Protein AF-D8IAJ6-F1 (afdb_monomer_lite)

Organism: Brachyspira pilosicoli (strain ATCC BAA-1826 / 95/1000) (NCBI:txid759914)

Foldseek 3Di:
DPDDPVVVVVVVVVVVVVVVVVPPDDDDDDDPPVVVVVCVVPVDPVLVVVCVVPVVVSVVVVVVVVVVVVVVVVVVLCVVQVEDELVNDPPLQSCQLQQNDDLVSVVVNVVPDPQLHAYVQHHSLLNNLLDLVSLVNNVVSVVVPHPQCRAGSVRDGSLQNNLLNVNLVSNLVSVVVDAFAAAPANSLLSCLLVVPPVSNVSQQDDPDQPDAGRYDYQLQVSLVSCVVVVPLVSNLVSVSRPHDDPPVVSVCCNVCVVCVVVVVVVVVVVVVVVVVVLCLQFWDKAKWKWFWKWWAWDPFLKIWTWIFTFDDPPGDTFWIWTKMAGQGPVDGDMFIWIDGQQFQKIFTFDLPDPPPDPDQDLDPVVVVVDTDGQKMKGWPHGNNVVVVDPDQKIWTWIQGPPGDIDTTMIGMDRPPQKMKIKIFTHRNDDDPDDSVSSLVRQQLTDIQIGGHPQQLLSCVLRVHNDDPVVSVVVSSDPSVVLCVVCVPPDPVCCCVVRVLLPSNDRVQFGFQDDDPFKTWTKHWHWDQDPVRDIDIAIDIFIAGRVVRDTFFFQPPVFFAPSVVLPVVDDPVQCPPSRQWGWTDHLQAIWIAGNRRRDIDGDGLVSTLVGTDCPGPCNVSSD

Radius of gyration: 51.09 Å; chains: 1; bounding box: 114×50×136 Å

Secondary structure (DSSP, 8-state):
----HHHHHHHHHHHHHHHHHTT--------HHHHHHHHHHTS-HHHHHHHTT-HHHHHHHHHHHHHHHHHHHHHHHHHHTTEEPGGGS-HHHHHHHTT---HHHHHHHHHHS-TT-EETTEEHHHHHTT-GGGHHHHHHHHHTT--TTPPPTTS--HHHHHHHTT-HHHHHHHTTTSPTT-B-HHHHHHHHHTT-HHHHHHH--EEETTEEESSB--HHHHHHHHHHTT-HHHHHHHHHTT---S-HHHHHHHHHHTTHHHHHHHHHHHHHHHHHHHHTTSEEEEEEEEEEEEEEESSS-EEEEEEEEEETTTTEEEEEEEEEEEEETTEEEEEEEEE-SS-SEEEEE-SS--TT-------TTTTTTT--EEEEEEESS-HHHHHTSS--EEEEEEEETTTEEEEEEEEEEEEEEEEEEEEEEEE----S--HHHHHHHHHH-EEEEEETT-HHHHHHHHTSS--HHHHHHHT---HHHHHHHHTT--HHHHIIIIIHHHTTSSSSSEEEEE-SSEEEEEEEEEEE-TTS-EEEEEEEEEEETTTTEEEP-BHHHHBTTHHHHHHTS-TTT-TTGGGEEEEEETTEEEEEETT--SEEEEEHHHHGGGB-TTSGGGGGG-

InterPro domains:
  IPR002110 Ankyrin repeat [PF12796] (96-179)
  IPR002110 Ankyrin repeat [SM00248] (120-150)
  IPR002110 Ankyrin repeat [SM00248] (154-186)
  IPR002110 Ankyrin repeat [SM00248] (218-247)
  IPR036770 Ankyrin repeat-containing domain superfamily [G3DSA:1.25.40.20] (58-263)
  IPR036770 Ankyrin repeat-containing domain superfamily [SSF48403] (96-246)

Sequence (622 aa):
MLKNKNIFRLIISFILLIITSFFLYSEEYDTNYYKNLFDEMFANEDELKEMAKDPQGYMENFLKREAEKVLKEKIELYKKYNVVEIDSLEYEYQNAAEGYGNLEAVKKFIEKYDINGVYDGYTLLYTYSKYNSKIDIVEFLLKNNADVYQKSINGKTALYSAVNDYAYDVVEIILKHYKNDDDINDEFLLAVNQENEPMLKSLLKKKFLFFGNKFKMNLDKGLEIALDKGNEDIAAILVLNGAKTDNFLYYLKLVFGKYLILIVIMIGLLSSIIYVYKRRYIPSIYEESSKFITFRDKVNNMYIYCYAYYGGVVSVMRGFFGNIFINNDKLKGYYNIVSNFMDNYIVIYDYNDNKKNDKEYFSWYDFIIERNEKAIIKFDCSLNDFFNSDKTEINYIMEISDSKIINGVFEVNTNSNINVEYSKLIFNKSAKHNRFINILSYLFDLYHFNIKNNDKINSYINGDNKSYSEKKNELKINVEQILKKHESMAFNDIKTKYYDKLKDFYNADNIVYFDDKTICVYKRFAKIEANNNLTVNNISLIIDLGNEKLITPYFKDFVNNADEILKRYDSNFYKNIDNLIFLITEAGIILMRERGEKKLFIALDDIKDNINKGHYLSYLFN

Structure (mmCIF, N/CA/C/O backbone):
data_AF-D8IAJ6-F1
#
_entry.id   AF-D8IAJ6-F1
#
loop_
_atom_site.group_PDB
_atom_site.id
_atom_site.type_symbol
_atom_site.label_atom_id
_atom_site.label_alt_id
_atom_site.label_comp_id
_atom_site.label_asym_id
_atom_site.label_entity_id
_atom_site.label_seq_id
_atom_site.pdbx_PDB_ins_code
_atom_site.Cartn_x
_atom_site.Cartn_y
_atom_site.Cartn_z
_atom_site.occupancy
_atom_site.B_iso_or_equiv
_atom_site.auth_seq_id
_atom_site.auth_comp_id
_atom_site.auth_asym_id
_atom_site.auth_atom_id
_atom_site.pdbx_PDB_model_num
ATOM 1 N N . MET A 1 1 ? 24.041 2.886 11.161 1.00 29.98 1 MET A N 1
ATOM 2 C CA . MET A 1 1 ? 24.630 1.528 11.078 1.00 29.98 1 MET A CA 1
ATOM 3 C C . MET A 1 1 ? 25.315 1.339 9.722 1.00 29.98 1 MET A C 1
ATOM 5 O O . MET A 1 1 ? 24.660 0.997 8.748 1.00 29.98 1 MET A O 1
ATOM 9 N N . LEU A 1 2 ? 26.626 1.593 9.658 1.00 37.94 2 LEU A N 1
ATOM 10 C CA . LEU A 1 2 ? 27.518 1.314 8.522 1.00 37.94 2 LEU A CA 1
ATOM 11 C C . LEU A 1 2 ? 28.006 -0.147 8.594 1.00 37.94 2 LEU A C 1
ATOM 13 O O . LEU A 1 2 ? 28.969 -0.439 9.298 1.00 37.94 2 LEU A O 1
ATOM 17 N N . LYS A 1 3 ? 27.338 -1.085 7.911 1.00 36.41 3 LYS A N 1
ATOM 18 C CA . LYS A 1 3 ? 27.764 -2.502 7.854 1.00 36.41 3 LYS A CA 1
ATOM 19 C C . LYS A 1 3 ? 27.437 -3.162 6.507 1.00 36.41 3 LYS A C 1
ATOM 21 O O . LYS A 1 3 ? 26.752 -4.174 6.457 1.00 36.41 3 LYS A O 1
ATOM 26 N N . ASN A 1 4 ? 27.936 -2.616 5.395 1.00 39.97 4 ASN A N 1
ATOM 27 C CA . ASN A 1 4 ? 27.846 -3.319 4.110 1.00 39.97 4 ASN A CA 1
ATOM 28 C C . ASN A 1 4 ? 29.201 -3.343 3.381 1.00 39.97 4 ASN A C 1
ATOM 30 O O . ASN A 1 4 ? 29.524 -2.460 2.591 1.00 39.97 4 ASN A O 1
ATOM 34 N N . LYS A 1 5 ? 30.013 -4.371 3.683 1.00 39.03 5 LYS A N 1
ATOM 35 C CA . LYS A 1 5 ? 31.373 -4.603 3.141 1.00 39.03 5 LYS A CA 1
ATOM 36 C C . LYS A 1 5 ? 31.424 -4.764 1.610 1.00 39.03 5 LYS A C 1
ATOM 38 O O . LYS A 1 5 ? 32.506 -4.693 1.035 1.00 39.03 5 LYS A O 1
ATOM 43 N N . ASN A 1 6 ? 30.282 -4.944 0.949 1.00 41.84 6 ASN A N 1
ATOM 44 C CA . ASN A 1 6 ? 30.214 -5.187 -0.493 1.00 41.84 6 ASN A CA 1
ATOM 45 C C . ASN A 1 6 ? 30.370 -3.912 -1.337 1.00 41.84 6 ASN A C 1
ATOM 47 O O . ASN A 1 6 ? 30.874 -3.986 -2.452 1.00 41.84 6 ASN A O 1
ATOM 51 N N . ILE A 1 7 ? 30.022 -2.738 -0.799 1.00 43.66 7 ILE A N 1
ATOM 52 C CA . ILE A 1 7 ? 30.071 -1.471 -1.550 1.00 43.66 7 ILE A CA 1
ATOM 53 C C . ILE A 1 7 ? 31.513 -0.950 -1.674 1.00 43.66 7 ILE A C 1
ATOM 55 O O . ILE A 1 7 ? 31.913 -0.474 -2.730 1.00 43.66 7 ILE A O 1
ATOM 59 N N . PHE A 1 8 ? 32.337 -1.122 -0.636 1.00 39.44 8 PHE A N 1
ATOM 60 C CA . PHE A 1 8 ? 33.736 -0.670 -0.636 1.00 39.44 8 PHE A CA 1
ATOM 61 C C . PHE A 1 8 ? 34.625 -1.469 -1.610 1.00 39.44 8 PHE A C 1
ATOM 63 O O . PHE A 1 8 ? 35.492 -0.900 -2.267 1.00 39.44 8 PHE A O 1
ATOM 70 N N . ARG A 1 9 ? 34.374 -2.780 -1.765 1.00 38.56 9 ARG A N 1
ATOM 71 C CA . ARG A 1 9 ? 35.083 -3.623 -2.747 1.00 38.56 9 ARG A CA 1
ATOM 72 C C . ARG A 1 9 ? 34.731 -3.264 -4.191 1.00 38.56 9 ARG A C 1
ATOM 74 O O . ARG A 1 9 ? 35.615 -3.285 -5.037 1.00 38.56 9 ARG A O 1
ATOM 81 N N . LEU A 1 10 ? 33.478 -2.885 -4.453 1.00 43.94 10 LEU A N 1
ATOM 82 C CA . LEU A 1 10 ? 33.031 -2.489 -5.791 1.00 43.94 10 LEU A CA 1
ATOM 83 C C . LEU A 1 10 ? 33.730 -1.208 -6.275 1.00 43.94 10 LEU A C 1
ATOM 85 O O . LEU A 1 10 ? 34.115 -1.116 -7.435 1.00 43.94 10 LEU A O 1
ATOM 89 N N . ILE A 1 11 ? 33.937 -0.248 -5.369 1.00 43.81 11 ILE A N 1
ATOM 90 C CA . ILE A 1 11 ? 34.574 1.040 -5.677 1.00 43.81 11 ILE A CA 1
ATOM 91 C C . ILE A 1 11 ? 36.068 0.856 -5.996 1.00 43.81 11 ILE A C 1
ATOM 93 O O . ILE A 1 11 ? 36.566 1.445 -6.951 1.00 43.81 11 ILE A O 1
ATOM 97 N N . ILE A 1 12 ? 36.774 -0.016 -5.266 1.00 41.47 12 ILE A N 1
ATOM 98 C CA . ILE A 1 12 ? 38.199 -0.304 -5.513 1.00 41.47 12 ILE A CA 1
ATOM 99 C C . ILE A 1 12 ? 38.407 -1.033 -6.852 1.00 41.47 12 ILE A C 1
ATOM 101 O O . ILE A 1 12 ? 39.328 -0.696 -7.594 1.00 41.47 12 ILE A O 1
ATOM 105 N N . SER A 1 13 ? 37.533 -1.984 -7.206 1.00 39.91 13 SER A N 1
ATOM 106 C CA . SER A 1 13 ? 37.601 -2.686 -8.499 1.00 39.91 13 SER A CA 1
ATOM 107 C C . SER A 1 13 ? 37.325 -1.770 -9.695 1.00 39.91 13 SER A C 1
ATOM 109 O O . SER A 1 13 ? 37.892 -1.983 -10.762 1.00 39.91 13 SER A O 1
ATOM 111 N N . PHE A 1 14 ? 36.504 -0.731 -9.518 1.00 42.31 14 PHE A N 1
ATOM 112 C CA . PHE A 1 14 ? 36.193 0.238 -10.571 1.00 42.31 14 PHE A CA 1
ATOM 113 C C . PHE A 1 14 ? 37.358 1.208 -10.837 1.00 42.31 14 PHE A C 1
ATOM 115 O O . PHE A 1 14 ? 37.627 1.551 -11.983 1.00 42.31 14 PHE A O 1
ATOM 122 N N . ILE A 1 15 ? 38.108 1.591 -9.797 1.00 41.44 15 ILE A N 1
ATOM 123 C CA . ILE A 1 15 ? 39.283 2.473 -9.919 1.00 41.44 15 ILE A CA 1
ATOM 124 C C . ILE A 1 15 ? 40.454 1.756 -10.620 1.00 41.44 15 ILE A C 1
ATOM 126 O O . ILE A 1 15 ? 41.138 2.355 -11.446 1.00 41.44 15 ILE A O 1
ATOM 130 N N . LEU A 1 16 ? 40.649 0.456 -10.366 1.00 37.91 16 LEU A N 1
ATOM 131 C CA . LEU A 1 16 ? 41.680 -0.365 -11.028 1.00 37.91 16 LEU A CA 1
ATOM 132 C C . LEU A 1 16 ? 41.396 -0.625 -12.521 1.00 37.91 16 LEU A C 1
ATOM 134 O O . LEU A 1 16 ? 42.332 -0.773 -13.310 1.00 37.91 16 LEU A O 1
ATOM 138 N N . LEU A 1 17 ? 40.122 -0.637 -12.925 1.00 41.38 17 LEU A N 1
ATOM 139 C CA . LEU A 1 17 ? 39.716 -0.828 -14.323 1.00 41.38 17 LEU A CA 1
ATOM 140 C C . LEU A 1 17 ? 39.970 0.423 -15.186 1.00 41.38 17 LEU A C 1
ATOM 142 O O . LEU A 1 17 ? 40.270 0.310 -16.367 1.00 41.38 17 LEU A O 1
ATOM 146 N N . ILE A 1 18 ? 39.897 1.612 -14.582 1.00 40.22 18 ILE A N 1
ATOM 147 C CA . ILE A 1 18 ? 40.123 2.899 -15.263 1.00 40.22 18 ILE A CA 1
ATOM 148 C C . ILE A 1 18 ? 41.622 3.135 -15.526 1.00 40.22 18 ILE A C 1
ATOM 150 O O . ILE A 1 18 ? 41.999 3.694 -16.554 1.00 40.22 18 ILE A O 1
ATOM 154 N N . ILE A 1 19 ? 42.490 2.657 -14.628 1.00 37.03 19 ILE A N 1
ATOM 155 C CA . ILE A 1 19 ? 43.953 2.772 -14.759 1.00 37.03 19 ILE A CA 1
ATOM 156 C C . ILE A 1 19 ? 44.493 1.836 -15.856 1.00 37.03 19 ILE A C 1
ATOM 158 O O . ILE A 1 19 ? 45.469 2.165 -16.525 1.00 37.03 19 ILE A O 1
ATOM 162 N N . THR A 1 20 ? 43.840 0.695 -16.089 1.00 34.94 20 THR A N 1
ATOM 163 C CA . THR A 1 20 ? 44.243 -0.281 -17.118 1.00 34.94 20 THR A CA 1
ATOM 164 C C . THR A 1 20 ? 43.782 0.106 -18.525 1.00 34.94 20 THR A C 1
ATOM 166 O O . THR A 1 20 ? 44.453 -0.229 -19.497 1.00 34.94 20 THR A O 1
ATOM 169 N N . SER A 1 21 ? 42.705 0.887 -18.652 1.00 35.00 21 SER A N 1
ATOM 170 C CA . SER A 1 21 ? 42.205 1.390 -19.941 1.00 35.00 21 SER A CA 1
ATOM 171 C C . SER A 1 21 ? 43.004 2.556 -20.540 1.00 35.00 21 SER A C 1
ATOM 173 O O . SER A 1 21 ? 42.850 2.839 -21.722 1.00 35.00 21 SER A O 1
ATOM 175 N N . PHE A 1 22 ? 43.873 3.217 -19.767 1.00 32.22 22 PHE A N 1
ATOM 176 C CA . PHE A 1 22 ? 44.680 4.351 -20.246 1.00 32.22 22 PHE A CA 1
ATOM 177 C C . PHE A 1 22 ? 45.983 3.947 -20.964 1.00 32.22 22 PHE A C 1
ATOM 179 O O . PHE A 1 22 ? 46.659 4.809 -21.515 1.00 32.22 22 PHE A O 1
ATOM 186 N N . PHE A 1 23 ? 46.340 2.658 -20.979 1.00 33.28 23 PHE A N 1
ATOM 187 C CA . PHE A 1 23 ? 47.639 2.174 -21.474 1.00 33.28 23 PHE A CA 1
ATOM 188 C C . PHE A 1 23 ? 47.616 1.528 -22.873 1.00 33.28 23 PHE A C 1
ATOM 190 O O . PHE A 1 23 ? 48.643 1.019 -23.309 1.00 33.28 23 PHE A O 1
ATOM 197 N N . LEU A 1 24 ? 46.481 1.522 -23.582 1.00 32.31 24 LEU A N 1
ATOM 198 C CA . LEU A 1 24 ? 46.297 0.698 -24.792 1.00 32.31 24 LEU A CA 1
ATOM 199 C C . LEU A 1 24 ? 46.007 1.478 -26.092 1.00 32.31 24 LEU A C 1
ATOM 201 O O . LEU A 1 24 ? 45.365 0.936 -26.984 1.00 32.31 24 LEU A O 1
ATOM 205 N N . TYR A 1 25 ? 46.499 2.713 -26.241 1.00 30.62 25 TYR A N 1
ATOM 206 C CA . TYR A 1 25 ? 46.363 3.481 -27.494 1.00 30.62 25 TYR A CA 1
ATOM 207 C C . TYR A 1 25 ? 47.677 4.158 -27.939 1.00 30.62 25 TYR A C 1
ATOM 209 O O . TYR A 1 25 ? 48.090 5.143 -27.335 1.00 30.62 25 TYR A O 1
ATOM 217 N N . SER A 1 26 ? 48.294 3.625 -29.003 1.00 27.95 26 SER A N 1
ATOM 218 C CA . SER A 1 26 ? 49.260 4.243 -29.953 1.00 27.95 26 SER A CA 1
ATOM 219 C C . SER A 1 26 ? 49.648 3.145 -30.973 1.00 27.95 26 SER A C 1
ATOM 221 O O . SER A 1 26 ? 49.869 2.024 -30.525 1.00 27.95 26 SER A O 1
ATOM 223 N N . GLU A 1 27 ? 49.791 3.277 -32.296 1.00 31.89 27 GLU A N 1
ATOM 224 C CA . GLU A 1 27 ? 49.885 4.387 -33.258 1.00 31.89 27 GLU A CA 1
ATOM 225 C C . GLU A 1 27 ? 49.748 3.829 -34.715 1.00 31.89 27 GLU A C 1
ATOM 227 O O . GLU A 1 27 ? 49.661 2.621 -34.923 1.00 31.89 27 GLU A O 1
ATOM 232 N N . GLU A 1 28 ? 49.735 4.765 -35.669 1.00 32.38 28 GLU A N 1
ATOM 233 C CA . GLU A 1 28 ? 49.478 4.867 -37.129 1.00 32.38 28 GLU A CA 1
ATOM 234 C C . GLU A 1 28 ? 50.293 4.134 -38.269 1.00 32.38 28 GLU A C 1
ATOM 236 O O . GLU A 1 28 ? 51.437 3.728 -38.095 1.00 32.38 28 GLU A O 1
ATOM 241 N N . TYR A 1 29 ? 49.684 4.198 -39.489 1.00 28.83 29 TYR A N 1
ATOM 242 C CA . TYR A 1 29 ? 50.148 4.399 -40.909 1.00 28.83 29 TYR A CA 1
ATOM 243 C C . TYR A 1 29 ? 50.656 3.285 -41.884 1.00 28.83 29 TYR A C 1
ATOM 245 O O . TYR A 1 29 ? 51.328 2.321 -41.532 1.00 28.83 29 TYR A O 1
ATOM 253 N N . ASP A 1 30 ? 50.306 3.499 -43.174 1.00 36.38 30 ASP A N 1
ATOM 254 C CA . ASP A 1 30 ? 50.261 2.611 -44.365 1.00 36.38 30 ASP A CA 1
ATOM 255 C C . ASP A 1 30 ? 51.452 2.801 -45.352 1.00 36.38 30 ASP A C 1
ATOM 257 O O . ASP A 1 30 ? 51.908 3.920 -45.588 1.00 36.38 30 ASP A O 1
ATOM 261 N N . THR A 1 31 ? 51.952 1.705 -45.952 1.00 32.69 31 THR A N 1
ATOM 262 C CA . THR A 1 31 ? 53.182 1.618 -46.788 1.00 32.69 31 THR A CA 1
ATOM 263 C C . THR A 1 31 ? 53.031 0.848 -48.121 1.00 32.69 31 THR A C 1
ATOM 265 O O . THR A 1 31 ? 54.027 0.592 -48.801 1.00 32.69 31 THR A O 1
ATOM 268 N N . ASN A 1 32 ? 51.823 0.475 -48.561 1.00 40.38 32 ASN A N 1
ATOM 269 C CA . ASN A 1 32 ? 51.680 -0.581 -49.584 1.00 40.38 32 ASN A CA 1
ATOM 270 C C . ASN A 1 32 ? 51.764 -0.177 -51.076 1.00 40.38 32 ASN A C 1
ATOM 272 O O . ASN A 1 32 ? 51.962 -1.052 -51.917 1.00 40.38 32 ASN A O 1
ATOM 276 N N . TYR A 1 33 ? 51.678 1.104 -51.452 1.00 38.75 33 TYR A N 1
ATOM 277 C CA . TYR A 1 33 ? 51.666 1.488 -52.879 1.00 38.75 33 TYR A CA 1
ATOM 278 C C . TYR A 1 33 ? 53.049 1.409 -53.554 1.00 38.75 33 TYR A C 1
ATOM 280 O O . TYR A 1 33 ? 53.194 0.827 -54.628 1.00 38.75 33 TYR A O 1
ATOM 288 N N . TYR A 1 34 ? 54.094 1.932 -52.904 1.00 35.16 34 TYR A N 1
ATOM 289 C CA . TYR A 1 34 ? 55.455 1.916 -53.459 1.00 35.16 34 TYR A CA 1
ATOM 290 C C . TYR A 1 34 ? 56.082 0.521 -53.457 1.00 35.16 34 TYR A C 1
ATOM 292 O O . TYR A 1 34 ? 56.957 0.251 -54.272 1.00 35.16 34 TYR A O 1
ATOM 300 N N . LYS A 1 35 ? 55.615 -0.366 -52.570 1.00 41.53 35 LYS A N 1
ATOM 301 C CA . LYS A 1 35 ? 56.102 -1.740 -52.444 1.00 41.53 35 LYS A CA 1
ATOM 302 C C . LYS A 1 35 ? 55.648 -2.621 -53.610 1.00 41.53 35 LYS A C 1
ATOM 304 O O . LYS A 1 35 ? 56.481 -3.279 -54.215 1.00 41.53 35 LYS A O 1
ATOM 309 N N . ASN A 1 36 ? 54.372 -2.543 -53.996 1.00 43.69 36 ASN A N 1
ATOM 310 C CA . ASN A 1 36 ? 53.856 -3.314 -55.132 1.00 43.69 36 ASN A CA 1
ATOM 311 C C . ASN A 1 36 ? 54.461 -2.866 -56.473 1.00 43.69 36 ASN A C 1
ATOM 313 O O . ASN A 1 36 ? 54.754 -3.706 -57.317 1.00 43.69 36 ASN A O 1
ATOM 317 N N . LEU A 1 37 ? 54.713 -1.560 -56.645 1.00 38.25 37 LEU A N 1
ATOM 318 C CA . LEU A 1 37 ? 55.398 -1.031 -57.831 1.00 38.25 37 LEU A CA 1
ATOM 319 C C . LEU A 1 37 ? 56.859 -1.509 -57.910 1.00 38.25 37 LEU A C 1
ATOM 321 O O . LEU A 1 37 ? 57.375 -1.751 -58.996 1.00 38.25 37 LEU A O 1
ATOM 325 N N . PHE A 1 38 ? 57.521 -1.659 -56.759 1.00 39.75 38 PHE A N 1
ATOM 326 C CA . PHE A 1 38 ? 58.873 -2.208 -56.673 1.00 39.75 38 PHE A CA 1
ATOM 327 C C . PHE A 1 38 ? 58.873 -3.708 -56.993 1.00 39.75 38 PHE A C 1
ATOM 329 O O . PHE A 1 38 ? 59.639 -4.152 -57.837 1.00 39.75 38 PHE A O 1
ATOM 336 N N . ASP A 1 39 ? 57.984 -4.487 -56.379 1.00 46.44 39 ASP A N 1
ATOM 337 C CA . ASP A 1 39 ? 57.976 -5.949 -56.501 1.00 46.44 39 ASP A CA 1
ATOM 338 C C . ASP A 1 39 ? 57.691 -6.433 -57.942 1.00 46.44 39 ASP A C 1
ATOM 340 O O . ASP A 1 39 ? 58.278 -7.426 -58.379 1.00 46.44 39 ASP A O 1
ATOM 344 N N . GLU A 1 40 ? 56.882 -5.709 -58.729 1.00 49.16 40 GLU A N 1
ATOM 345 C CA . GLU A 1 40 ? 56.663 -6.021 -60.155 1.00 49.16 40 GLU A CA 1
ATOM 346 C C . GLU A 1 40 ? 57.888 -5.728 -61.041 1.00 49.16 40 GLU A C 1
ATOM 348 O O . GLU A 1 40 ? 58.138 -6.463 -61.997 1.00 49.16 40 GLU A O 1
ATOM 353 N N . MET A 1 41 ? 58.697 -4.712 -60.713 1.00 41.09 41 MET A N 1
ATOM 354 C CA . MET A 1 41 ? 59.904 -4.357 -61.480 1.00 41.09 41 MET A CA 1
ATOM 355 C C . MET A 1 41 ? 61.044 -5.384 -61.342 1.00 41.09 41 MET A C 1
ATOM 357 O O . MET A 1 41 ? 61.943 -5.407 -62.183 1.00 41.09 41 MET A O 1
ATOM 361 N N . PHE A 1 42 ? 61.028 -6.227 -60.301 1.00 46.72 42 PHE A N 1
ATOM 362 C CA . PHE A 1 42 ? 62.149 -7.111 -59.934 1.00 46.72 42 PHE A CA 1
ATOM 363 C C . PHE A 1 42 ? 61.835 -8.618 -59.998 1.00 46.72 42 PHE A C 1
ATOM 365 O O . PHE A 1 42 ? 62.653 -9.430 -59.568 1.00 46.72 42 PHE A O 1
ATOM 372 N N . ALA A 1 43 ? 60.687 -9.024 -60.549 1.00 46.72 43 ALA A N 1
ATOM 373 C CA . ALA A 1 43 ? 60.261 -10.428 -60.551 1.00 46.72 43 ALA A CA 1
ATOM 374 C C . ALA A 1 43 ? 60.868 -11.299 -61.675 1.00 46.72 43 ALA A C 1
ATOM 376 O O . ALA A 1 43 ? 60.788 -12.526 -61.597 1.00 46.72 43 ALA A O 1
ATOM 377 N N . ASN A 1 44 ? 61.472 -10.710 -62.716 1.00 55.59 44 ASN A N 1
ATOM 378 C CA . ASN A 1 44 ? 61.920 -11.445 -63.905 1.00 55.59 44 ASN A CA 1
ATOM 379 C C . ASN A 1 44 ? 63.435 -11.290 -64.153 1.00 55.59 44 ASN A C 1
ATOM 381 O O . ASN A 1 44 ? 63.919 -10.262 -64.628 1.00 55.59 44 ASN A O 1
ATOM 385 N N . GLU A 1 45 ? 64.197 -12.331 -63.811 1.00 52.59 45 GLU A N 1
ATOM 386 C CA . GLU A 1 45 ? 65.669 -12.332 -63.784 1.00 52.59 45 GLU A CA 1
ATOM 387 C C . GLU A 1 45 ? 66.314 -12.121 -65.170 1.00 52.59 45 GLU A C 1
ATOM 389 O O . GLU A 1 45 ? 67.418 -11.580 -65.273 1.00 52.59 45 GLU A O 1
ATOM 394 N N . ASP A 1 46 ? 65.626 -12.504 -66.247 1.00 59.47 46 ASP A N 1
ATOM 395 C CA . ASP A 1 46 ? 66.111 -12.325 -67.620 1.00 59.47 46 ASP A CA 1
ATOM 396 C C . ASP A 1 46 ? 65.866 -10.902 -68.156 1.00 59.47 46 ASP A C 1
ATOM 398 O O . ASP A 1 46 ? 66.700 -10.372 -68.892 1.00 59.47 46 ASP A O 1
ATOM 402 N N . GLU A 1 47 ? 64.792 -10.234 -67.719 1.00 55.00 47 GLU A N 1
ATOM 403 C CA . GLU A 1 47 ? 64.535 -8.813 -68.013 1.00 55.00 47 GLU A CA 1
ATOM 404 C C . GLU A 1 47 ? 65.518 -7.896 -67.270 1.00 55.00 47 GLU A C 1
ATOM 406 O O . GLU A 1 47 ? 66.012 -6.924 -67.843 1.00 55.00 47 GLU A O 1
ATOM 411 N N . LEU A 1 48 ? 65.907 -8.258 -66.042 1.00 52.12 48 LEU A N 1
ATOM 412 C CA . LEU A 1 48 ? 66.948 -7.565 -65.272 1.00 52.12 48 LEU A CA 1
ATOM 413 C C . LEU A 1 48 ? 68.325 -7.615 -65.956 1.00 52.12 48 LEU A C 1
ATOM 415 O O . LEU A 1 48 ? 69.072 -6.636 -65.920 1.00 52.12 48 LEU A O 1
ATOM 419 N N . LYS A 1 49 ? 68.662 -8.731 -66.618 1.00 62.62 49 LYS A N 1
ATOM 420 C CA . LYS A 1 49 ? 69.915 -8.868 -67.385 1.00 62.62 49 LYS A CA 1
ATOM 421 C C . LYS A 1 49 ? 69.920 -8.034 -68.666 1.00 62.62 49 LYS A C 1
ATOM 423 O O . LYS A 1 49 ? 70.990 -7.600 -69.079 1.00 62.62 49 LYS A O 1
ATOM 428 N N . GLU A 1 50 ? 68.767 -7.824 -69.300 1.00 57.19 50 GLU A N 1
ATOM 429 C CA . GLU A 1 50 ? 68.613 -6.920 -70.451 1.00 57.19 50 GLU A CA 1
ATOM 430 C C . GLU A 1 50 ? 68.641 -5.445 -70.018 1.00 57.19 50 GLU A C 1
ATOM 432 O O . GLU A 1 50 ? 69.408 -4.665 -70.582 1.00 57.19 50 GLU A O 1
ATOM 437 N N . MET A 1 51 ? 67.910 -5.077 -68.957 1.00 51.06 51 MET A N 1
ATOM 438 C CA . MET A 1 51 ? 67.930 -3.732 -68.363 1.00 51.06 51 MET A CA 1
ATOM 439 C C . MET A 1 51 ? 69.340 -3.314 -67.926 1.00 51.06 51 MET A C 1
ATOM 441 O O . MET A 1 51 ? 69.738 -2.172 -68.133 1.00 51.06 51 MET A O 1
ATOM 445 N N . ALA A 1 52 ? 70.128 -4.231 -67.356 1.00 54.28 52 ALA A N 1
ATOM 446 C CA . ALA A 1 52 ? 71.496 -3.946 -66.927 1.00 54.28 52 ALA A CA 1
ATOM 447 C C . ALA A 1 52 ? 72.464 -3.621 -68.086 1.00 54.28 52 ALA A C 1
ATOM 449 O O . ALA A 1 52 ? 73.520 -3.038 -67.835 1.00 54.28 52 ALA A O 1
ATOM 450 N N . LYS A 1 53 ? 72.136 -3.987 -69.339 1.00 70.56 53 LYS A N 1
ATOM 451 C CA . LYS A 1 53 ? 72.969 -3.690 -70.522 1.00 70.56 53 LYS A CA 1
ATOM 452 C C . LYS A 1 53 ? 72.778 -2.260 -71.032 1.00 70.56 53 LYS A C 1
ATOM 454 O O . LYS A 1 53 ? 73.757 -1.641 -71.437 1.00 70.56 53 LYS A O 1
ATOM 459 N N . ASP A 1 54 ? 71.543 -1.758 -71.018 1.00 57.19 54 ASP A N 1
ATOM 460 C CA . ASP A 1 54 ? 71.176 -0.378 -71.370 1.00 57.19 54 ASP A CA 1
ATOM 461 C C . ASP A 1 54 ? 69.931 0.053 -70.565 1.00 57.19 54 ASP A C 1
ATOM 463 O O . ASP A 1 54 ? 68.794 -0.104 -71.025 1.00 57.19 54 ASP A O 1
ATOM 467 N N . PRO A 1 55 ? 70.125 0.589 -69.346 1.00 46.47 55 PRO A N 1
ATOM 468 C CA . PRO A 1 55 ? 69.022 0.924 -68.449 1.00 46.47 55 PRO A CA 1
ATOM 469 C C . PRO A 1 55 ? 68.098 2.002 -69.013 1.00 46.47 55 PRO A C 1
ATOM 471 O O . PRO A 1 55 ? 66.897 1.986 -68.749 1.00 46.47 55 PRO A O 1
ATOM 474 N N . GLN A 1 56 ? 68.646 2.939 -69.791 1.00 42.72 56 GLN A N 1
ATOM 475 C CA . GLN A 1 56 ? 67.887 4.058 -70.336 1.00 42.72 56 GLN A CA 1
ATOM 476 C C . GLN A 1 56 ? 67.044 3.610 -71.537 1.00 42.72 56 GLN A C 1
ATOM 478 O O . GLN A 1 56 ? 65.837 3.852 -71.549 1.00 42.72 56 GLN A O 1
ATOM 483 N N . GLY A 1 57 ? 67.633 2.878 -72.490 1.00 62.00 57 GLY A N 1
ATOM 484 C CA . GLY A 1 57 ? 66.904 2.332 -73.639 1.00 62.00 57 GLY A CA 1
ATOM 485 C C . GLY A 1 57 ? 65.878 1.259 -73.259 1.00 62.00 57 GLY A C 1
ATOM 486 O O . GLY A 1 57 ? 64.804 1.182 -73.864 1.00 62.00 57 GLY A O 1
ATOM 487 N N . TYR A 1 58 ? 66.156 0.460 -72.221 1.00 62.41 58 TYR A N 1
ATOM 488 C CA . TYR A 1 58 ? 65.180 -0.476 -71.660 1.00 62.41 58 TYR A CA 1
ATOM 489 C C . TYR A 1 58 ? 63.991 0.265 -71.050 1.00 62.41 58 TYR A C 1
ATOM 491 O O . TYR A 1 58 ? 62.847 -0.074 -71.350 1.00 62.41 58 TYR A O 1
ATOM 499 N N . MET A 1 59 ? 64.240 1.304 -70.244 1.00 46.00 59 MET A N 1
ATOM 500 C CA . MET A 1 59 ? 63.162 2.038 -69.588 1.00 46.00 59 MET A CA 1
ATOM 501 C C . MET A 1 59 ? 62.306 2.820 -70.589 1.00 46.00 59 MET A C 1
ATOM 503 O O . MET A 1 59 ? 61.084 2.821 -70.472 1.00 46.00 59 MET A O 1
ATOM 507 N N . GLU A 1 60 ? 62.904 3.400 -71.633 1.00 52.56 60 GLU A N 1
ATOM 508 C CA . GLU A 1 60 ? 62.158 4.033 -72.729 1.00 52.56 60 GLU A CA 1
ATOM 509 C C . GLU A 1 60 ? 61.286 3.023 -73.502 1.00 52.56 60 GLU A C 1
ATOM 511 O O . GLU A 1 60 ? 60.115 3.299 -73.772 1.00 52.56 60 GLU A O 1
ATOM 516 N N . ASN A 1 61 ? 61.799 1.825 -73.808 1.00 63.88 61 ASN A N 1
ATOM 517 C CA . ASN A 1 61 ? 61.030 0.775 -74.489 1.00 63.88 61 ASN A CA 1
ATOM 518 C C . ASN A 1 61 ? 59.961 0.124 -73.601 1.00 63.88 61 ASN A C 1
ATOM 520 O O . ASN A 1 61 ? 58.890 -0.223 -74.098 1.00 63.88 61 ASN A O 1
ATOM 524 N N . PHE A 1 62 ? 60.227 -0.043 -72.305 1.00 61.69 62 PHE A N 1
ATOM 525 C CA . PHE A 1 62 ? 59.263 -0.539 -71.324 1.00 61.69 62 PHE A CA 1
ATOM 526 C C . PHE A 1 62 ? 58.108 0.451 -71.160 1.00 61.69 62 PHE A C 1
ATOM 528 O O . PHE A 1 62 ? 56.951 0.068 -71.314 1.00 61.69 62 PHE A O 1
ATOM 535 N N . LEU A 1 63 ? 58.415 1.739 -70.971 1.00 50.56 63 LEU A N 1
ATOM 536 C CA . LEU A 1 63 ? 57.411 2.803 -70.915 1.00 50.56 63 LEU A CA 1
ATOM 537 C C . LEU A 1 63 ? 56.605 2.885 -72.215 1.00 50.56 63 LEU A C 1
ATOM 539 O O . LEU A 1 63 ? 55.389 3.047 -72.169 1.00 50.56 63 LEU A O 1
ATOM 543 N N . LYS A 1 64 ? 57.248 2.710 -73.376 1.00 62.41 64 LYS A N 1
ATOM 544 C CA . LYS A 1 64 ? 56.559 2.654 -74.671 1.00 62.41 64 LYS A CA 1
ATOM 545 C C . LYS A 1 64 ? 55.648 1.427 -74.799 1.00 62.41 64 LYS A C 1
ATOM 547 O O . LYS A 1 64 ? 54.517 1.572 -75.250 1.00 62.41 64 LYS A O 1
ATOM 552 N N . ARG A 1 65 ? 56.095 0.238 -74.378 1.00 68.56 65 ARG A N 1
ATOM 553 C CA . ARG A 1 65 ? 55.295 -1.004 -74.380 1.00 68.56 65 ARG A CA 1
ATOM 554 C C . ARG A 1 65 ? 54.099 -0.928 -73.435 1.00 68.56 65 ARG A C 1
ATOM 556 O O . ARG A 1 65 ? 53.008 -1.334 -73.824 1.00 68.56 65 ARG A O 1
ATOM 563 N N . GLU A 1 66 ? 54.289 -0.413 -72.224 1.00 67.31 66 GLU A N 1
ATOM 564 C CA . GLU A 1 66 ? 53.200 -0.218 -71.263 1.00 67.31 66 GLU A CA 1
ATOM 565 C C . GLU A 1 66 ? 52.231 0.866 -71.748 1.00 67.31 66 GLU A C 1
ATOM 567 O O . GLU A 1 66 ? 51.022 0.660 -71.709 1.00 67.31 66 GLU A O 1
ATOM 572 N N . ALA A 1 67 ? 52.722 1.960 -72.340 1.00 55.75 67 ALA A N 1
ATOM 573 C CA . ALA A 1 67 ? 51.860 2.948 -72.990 1.00 55.75 67 ALA A CA 1
ATOM 574 C C . ALA A 1 67 ? 51.062 2.346 -74.165 1.00 55.75 67 ALA A C 1
ATOM 576 O O . ALA A 1 67 ? 49.870 2.618 -74.300 1.00 55.75 67 ALA A O 1
ATOM 577 N N . GLU A 1 68 ? 51.673 1.490 -74.993 1.00 64.50 68 GLU A N 1
ATOM 578 C CA . GLU A 1 68 ? 50.991 0.769 -76.079 1.00 64.50 68 GLU A CA 1
ATOM 579 C C . GLU A 1 68 ? 49.964 -0.251 -75.557 1.00 64.50 68 GLU A C 1
ATOM 581 O O . GLU A 1 68 ? 48.910 -0.432 -76.172 1.00 64.50 68 GLU A O 1
ATOM 586 N N . LYS A 1 69 ? 50.239 -0.908 -74.425 1.00 72.19 69 LYS A N 1
ATOM 587 C CA . LYS A 1 69 ? 49.323 -1.844 -73.758 1.00 72.19 69 LYS A CA 1
ATOM 588 C C . LYS A 1 69 ? 48.115 -1.116 -73.171 1.00 72.19 69 LYS A C 1
ATOM 590 O O . LYS A 1 69 ? 46.987 -1.466 -73.507 1.00 72.19 69 LYS A O 1
ATOM 595 N N . VAL A 1 70 ? 48.346 -0.048 -72.407 1.00 69.12 70 VAL A N 1
ATOM 596 C CA . VAL A 1 70 ? 47.291 0.826 -71.870 1.00 69.12 70 VAL A CA 1
ATOM 597 C C . VAL A 1 70 ? 46.449 1.419 -73.003 1.00 69.12 70 VAL A C 1
ATOM 599 O O . VAL A 1 70 ? 45.226 1.481 -72.904 1.00 69.12 70 VAL A O 1
ATOM 602 N N . LEU A 1 71 ? 47.070 1.801 -74.124 1.00 65.88 71 LEU A N 1
ATOM 603 C CA . LEU A 1 71 ? 46.352 2.301 -75.296 1.00 65.88 71 LEU A CA 1
ATOM 604 C C . LEU A 1 71 ? 45.481 1.219 -75.955 1.00 65.88 71 LEU A C 1
ATOM 606 O O . LEU A 1 71 ? 44.347 1.507 -76.337 1.00 65.88 71 LEU A O 1
ATOM 610 N N . LYS A 1 72 ? 45.965 -0.025 -76.070 1.00 72.56 72 LYS A N 1
ATOM 611 C CA . LYS A 1 72 ? 45.165 -1.157 -76.575 1.00 72.56 72 LYS A CA 1
ATOM 612 C C . LYS A 1 72 ? 43.975 -1.457 -75.668 1.00 72.56 72 LYS A C 1
ATOM 614 O O . LYS A 1 72 ? 42.862 -1.578 -76.173 1.00 72.56 72 LYS A O 1
ATOM 619 N N . GLU A 1 73 ? 44.194 -1.507 -74.357 1.00 74.50 73 GLU A N 1
ATOM 620 C CA . GLU A 1 73 ? 43.134 -1.705 -73.363 1.00 74.50 73 GLU A CA 1
ATOM 621 C C . GLU A 1 73 ? 42.096 -0.575 -73.429 1.00 74.50 73 GLU A C 1
ATOM 623 O O . GLU A 1 73 ? 40.891 -0.832 -73.462 1.00 74.50 73 GLU A O 1
ATOM 628 N N . LYS A 1 74 ? 42.547 0.681 -73.564 1.00 70.75 74 LYS A N 1
ATOM 629 C CA . LYS A 1 74 ? 41.667 1.837 -73.775 1.00 70.75 74 LYS A CA 1
ATOM 630 C C . LYS A 1 74 ? 40.845 1.688 -75.059 1.00 70.75 74 LYS A C 1
ATOM 632 O O . LYS A 1 74 ? 39.633 1.865 -75.016 1.00 70.75 74 LYS A O 1
ATOM 637 N N . ILE A 1 75 ? 41.453 1.305 -76.185 1.00 72.75 75 ILE A N 1
ATOM 638 C CA . ILE A 1 75 ? 40.738 1.097 -77.458 1.00 72.75 75 ILE A CA 1
ATOM 639 C C . ILE A 1 75 ? 39.698 -0.026 -77.342 1.00 72.75 75 ILE A C 1
ATOM 641 O O . ILE A 1 75 ? 38.593 0.102 -77.873 1.00 72.75 75 ILE A O 1
ATOM 645 N N . GLU A 1 76 ? 40.021 -1.124 -76.659 1.00 78.19 76 GLU A N 1
ATOM 646 C CA . GLU A 1 76 ? 39.075 -2.220 -76.428 1.00 78.19 76 GLU A CA 1
ATOM 647 C C . GLU A 1 76 ? 37.889 -1.784 -75.567 1.00 78.19 76 GLU A C 1
ATOM 649 O O . GLU A 1 76 ? 36.747 -2.105 -75.898 1.00 78.19 76 GLU A O 1
ATOM 654 N N . LEU A 1 77 ? 38.127 -0.999 -74.514 1.00 76.19 77 LEU A N 1
ATOM 655 C CA . LEU A 1 77 ? 37.061 -0.434 -73.689 1.00 76.19 77 LEU A CA 1
ATOM 656 C C . LEU A 1 77 ? 36.203 0.573 -74.470 1.00 76.19 77 LEU A C 1
ATOM 658 O O . LEU A 1 77 ? 34.977 0.496 -74.410 1.00 76.19 77 LEU A O 1
ATOM 662 N N . TYR A 1 78 ? 36.818 1.463 -75.254 1.00 79.19 78 TYR A N 1
ATOM 663 C CA . TYR A 1 78 ? 36.096 2.438 -76.080 1.00 79.19 78 TYR A CA 1
ATOM 664 C C . TYR A 1 78 ? 35.187 1.735 -77.097 1.00 79.19 78 TYR A C 1
ATOM 666 O O . TYR A 1 78 ? 34.029 2.119 -77.259 1.00 79.19 78 TYR A O 1
ATOM 674 N N . LYS A 1 79 ? 35.663 0.641 -77.709 1.00 77.62 79 LYS A N 1
ATOM 675 C CA . LYS A 1 79 ? 34.847 -0.214 -78.585 1.00 77.62 79 LYS A CA 1
ATOM 676 C C . LYS A 1 79 ? 33.744 -0.948 -77.826 1.00 77.62 79 LYS A C 1
ATOM 678 O O . LYS A 1 79 ? 32.619 -1.004 -78.303 1.00 77.62 79 LYS A O 1
ATOM 683 N N . LYS A 1 80 ? 34.047 -1.512 -76.653 1.00 81.25 80 LYS A N 1
ATOM 684 C CA . LYS A 1 80 ? 33.087 -2.275 -75.839 1.00 81.25 80 LYS A CA 1
ATOM 685 C C . LYS A 1 80 ? 31.893 -1.427 -75.393 1.00 81.25 80 LYS A C 1
ATOM 687 O O . LYS A 1 80 ? 30.780 -1.941 -75.348 1.00 81.25 80 LYS A O 1
ATOM 692 N N . TYR A 1 81 ? 32.131 -0.164 -75.047 1.00 79.81 81 TYR A N 1
ATOM 693 C CA . TYR A 1 81 ? 31.110 0.748 -74.525 1.00 79.81 81 TYR A CA 1
ATOM 694 C C . TYR A 1 81 ? 30.571 1.738 -75.568 1.00 79.81 81 TYR A C 1
ATOM 696 O O . TYR A 1 81 ? 29.805 2.622 -75.198 1.00 79.81 81 TYR A O 1
ATOM 704 N N . ASN A 1 82 ? 30.939 1.590 -76.849 1.00 84.31 82 ASN A N 1
ATOM 705 C CA . ASN A 1 82 ? 30.584 2.523 -77.927 1.00 84.31 82 ASN A CA 1
ATOM 706 C C . ASN A 1 82 ? 30.841 3.989 -77.535 1.00 84.31 82 ASN A C 1
ATOM 708 O O . ASN A 1 82 ? 29.964 4.843 -77.667 1.00 84.31 82 ASN A O 1
ATOM 712 N N . VAL A 1 83 ? 32.033 4.262 -76.999 1.00 86.75 83 VAL A N 1
ATOM 713 C CA . VAL A 1 83 ? 32.384 5.591 -76.496 1.00 86.75 83 VAL A CA 1
ATOM 714 C C . VAL A 1 83 ? 32.491 6.578 -77.652 1.00 86.75 83 VAL A C 1
ATOM 716 O O . VAL A 1 83 ? 33.207 6.332 -78.622 1.00 86.75 83 VAL A O 1
ATOM 719 N N . VAL A 1 84 ? 31.807 7.709 -77.521 1.00 89.25 84 VAL A N 1
ATOM 720 C CA . VAL A 1 84 ? 31.909 8.848 -78.430 1.00 89.25 84 VAL A CA 1
ATOM 721 C C . VAL A 1 84 ? 32.888 9.848 -77.828 1.00 89.25 84 VAL A C 1
ATOM 723 O O . VAL A 1 84 ? 32.685 10.337 -76.717 1.00 89.25 84 VAL A O 1
ATOM 726 N N . GLU A 1 85 ? 33.971 10.145 -78.538 1.00 87.38 85 GLU A N 1
ATOM 727 C CA . GLU A 1 85 ? 34.928 11.165 -78.106 1.00 87.38 85 GLU A CA 1
ATOM 728 C C . GLU A 1 85 ? 34.282 12.548 -78.188 1.00 87.38 85 GLU A C 1
ATOM 730 O O . GLU A 1 85 ? 33.647 12.881 -79.190 1.00 87.38 85 GLU A O 1
ATOM 735 N N . ILE A 1 86 ? 34.447 13.363 -77.148 1.00 86.81 86 ILE A N 1
ATOM 736 C CA . ILE A 1 86 ? 33.836 14.697 -77.088 1.00 86.81 86 ILE A CA 1
ATOM 737 C C . ILE A 1 86 ? 34.332 15.577 -78.243 1.00 86.81 86 ILE A C 1
ATOM 739 O O . ILE A 1 86 ? 33.524 16.249 -78.879 1.00 86.81 86 ILE A O 1
ATOM 743 N N . ASP A 1 87 ? 35.613 15.476 -78.606 1.00 86.38 87 ASP A N 1
ATOM 744 C CA . ASP A 1 87 ? 36.208 16.210 -79.733 1.00 86.38 87 ASP A CA 1
ATOM 745 C C . ASP A 1 87 ? 35.573 15.870 -81.094 1.00 86.38 87 ASP A C 1
ATOM 747 O O . ASP A 1 87 ? 35.668 16.655 -82.038 1.00 86.38 87 ASP A O 1
ATOM 751 N N . SER A 1 88 ? 34.904 14.716 -81.205 1.00 87.44 88 SER A N 1
ATOM 752 C CA . SER A 1 88 ? 34.176 14.310 -82.415 1.00 87.44 88 SER A CA 1
ATOM 753 C C . SER A 1 88 ? 32.762 14.898 -82.510 1.00 87.44 88 SER A C 1
ATOM 755 O O . SER A 1 88 ? 32.147 14.849 -83.578 1.00 87.44 88 SER A O 1
ATOM 757 N N . LEU A 1 89 ? 32.244 15.466 -81.416 1.00 89.94 89 LEU A N 1
ATOM 758 C CA . LEU A 1 89 ? 30.957 16.158 -81.373 1.00 89.94 89 LEU A CA 1
ATOM 759 C C . LEU A 1 89 ? 31.095 17.570 -81.950 1.00 89.94 89 LEU A C 1
ATOM 761 O O . LEU A 1 89 ? 32.150 18.199 -81.851 1.00 89.94 89 LEU A O 1
ATOM 765 N N . GLU A 1 90 ? 30.010 18.124 -82.495 1.00 91.94 90 GLU A N 1
ATOM 766 C CA . GLU A 1 90 ? 30.033 19.534 -82.901 1.00 91.94 90 GLU A CA 1
ATOM 767 C C . GLU A 1 90 ? 30.177 20.440 -81.669 1.00 91.94 90 GLU A C 1
ATOM 769 O O . GLU A 1 90 ? 29.599 20.176 -80.613 1.00 91.94 90 GLU A O 1
ATOM 774 N N . TYR A 1 91 ? 30.924 21.536 -81.827 1.00 88.44 91 TYR A N 1
ATOM 775 C CA . TYR A 1 91 ? 31.341 22.433 -80.741 1.00 88.44 91 TYR A CA 1
ATOM 776 C C . TYR A 1 91 ? 30.200 22.883 -79.810 1.00 88.44 91 TYR A C 1
ATOM 778 O O . TYR A 1 91 ? 30.382 22.989 -78.600 1.00 88.44 91 TYR A O 1
ATOM 786 N N . GLU A 1 92 ? 28.997 23.109 -80.347 1.00 89.75 92 GLU A N 1
ATOM 787 C CA . GLU A 1 92 ? 27.836 23.526 -79.549 1.00 89.75 92 GLU A CA 1
ATOM 788 C C . GLU A 1 92 ? 27.341 22.460 -78.546 1.00 89.75 92 GLU A C 1
ATOM 790 O O . GLU A 1 92 ? 26.692 22.813 -77.560 1.00 89.75 92 GLU A O 1
ATOM 795 N N . TYR A 1 93 ? 27.684 21.182 -78.750 1.00 91.50 93 TYR A N 1
ATOM 796 C CA . TYR A 1 93 ? 27.285 20.045 -77.908 1.00 91.50 93 TYR A CA 1
ATOM 797 C C . TYR A 1 93 ? 28.376 19.589 -76.933 1.00 91.50 93 TYR A C 1
ATOM 799 O O . TYR A 1 93 ? 28.059 18.945 -75.931 1.00 91.50 93 TYR A O 1
ATOM 807 N N . GLN A 1 94 ? 29.638 19.951 -77.181 1.00 91.38 94 GLN A N 1
ATOM 808 C CA . GLN A 1 94 ? 30.785 19.542 -76.357 1.00 91.38 94 GLN A CA 1
ATOM 809 C C . GLN A 1 94 ? 30.604 19.962 -74.892 1.00 91.38 94 GLN A C 1
ATOM 811 O O . GLN A 1 94 ? 30.662 19.123 -73.997 1.00 91.38 94 GLN A O 1
ATOM 816 N N . ASN A 1 95 ? 30.215 21.220 -74.649 1.00 90.94 95 ASN A N 1
ATOM 817 C CA . ASN A 1 95 ? 29.957 21.731 -73.297 1.00 90.94 95 ASN A CA 1
ATOM 818 C C . ASN A 1 95 ? 28.909 20.907 -72.523 1.00 90.94 95 ASN A C 1
ATOM 820 O O . ASN A 1 95 ? 29.006 20.773 -71.302 1.00 90.94 95 ASN A O 1
ATOM 824 N N . ALA A 1 96 ? 27.878 20.388 -73.201 1.00 91.81 96 ALA A N 1
ATOM 825 C CA . ALA A 1 96 ? 26.850 19.564 -72.563 1.00 91.81 96 ALA A CA 1
ATOM 826 C C . ALA A 1 96 ? 27.372 18.154 -72.240 1.00 91.81 96 ALA A C 1
ATOM 828 O O . ALA A 1 96 ? 27.106 17.654 -71.149 1.00 91.81 96 ALA A O 1
ATOM 829 N N . ALA A 1 97 ? 28.161 17.549 -73.133 1.00 89.94 97 ALA A N 1
ATOM 830 C CA . ALA A 1 97 ? 28.813 16.264 -72.873 1.00 89.94 97 ALA A CA 1
ATOM 831 C C . ALA A 1 97 ? 29.828 16.337 -71.716 1.00 89.94 97 ALA A C 1
ATOM 833 O O . ALA A 1 97 ? 29.909 15.417 -70.903 1.00 89.94 97 ALA A O 1
ATOM 834 N N . GLU A 1 98 ? 30.551 17.453 -71.596 1.00 90.56 98 GLU A N 1
ATOM 835 C CA . GLU A 1 98 ? 31.557 17.685 -70.548 1.00 90.56 98 GLU A CA 1
ATOM 836 C C . GLU A 1 98 ? 30.965 17.986 -69.160 1.00 90.56 98 GLU A C 1
ATOM 838 O O . GLU A 1 98 ? 31.679 17.950 -68.158 1.00 90.56 98 GLU A O 1
ATOM 843 N N . GLY A 1 99 ? 29.664 18.287 -69.068 1.00 89.88 99 GLY A N 1
ATOM 844 C CA . GLY A 1 99 ? 29.000 18.641 -67.806 1.00 89.88 99 GLY A CA 1
ATOM 845 C C . GLY A 1 99 ? 28.958 20.138 -67.484 1.00 89.88 99 GLY A C 1
ATOM 846 O O . GLY A 1 99 ? 28.398 20.536 -66.458 1.00 89.88 99 GLY A O 1
ATOM 847 N N . TYR A 1 100 ? 29.492 20.993 -68.361 1.00 89.06 100 TYR A N 1
ATOM 848 C CA . TYR A 1 100 ? 29.433 22.453 -68.211 1.00 89.06 100 TYR A CA 1
ATOM 849 C C . TYR A 1 100 ? 28.129 23.059 -68.745 1.00 89.06 100 TYR A C 1
ATOM 851 O O . TYR A 1 100 ? 27.755 24.169 -68.358 1.00 89.06 100 TYR A O 1
ATOM 859 N N . GLY A 1 101 ? 27.398 22.322 -69.586 1.00 87.69 101 GLY A N 1
ATOM 860 C CA . GLY A 1 101 ? 26.130 22.747 -70.170 1.00 87.69 101 GLY A CA 1
ATOM 861 C C . GLY A 1 101 ? 25.063 23.069 -69.120 1.00 87.69 101 GLY A C 1
ATOM 862 O O . GLY A 1 101 ? 24.992 22.449 -68.053 1.00 87.69 101 GLY A O 1
ATOM 863 N N . ASN A 1 102 ? 24.224 24.056 -69.429 1.00 94.06 102 ASN A N 1
ATOM 864 C CA . ASN A 1 102 ? 22.979 24.304 -68.705 1.00 94.06 102 ASN A CA 1
ATOM 865 C C . ASN A 1 102 ? 21.857 23.396 -69.245 1.00 94.06 102 ASN A C 1
ATOM 867 O O . ASN A 1 102 ? 22.035 22.700 -70.245 1.00 94.06 102 ASN A O 1
ATOM 871 N N . LEU A 1 103 ? 20.685 23.428 -68.607 1.00 95.94 103 LEU A N 1
ATOM 872 C CA . LEU A 1 103 ? 19.539 22.606 -69.004 1.00 95.94 103 LEU A CA 1
ATOM 873 C C . LEU A 1 103 ? 19.160 22.760 -70.490 1.00 95.94 103 LEU A C 1
ATOM 875 O O . LEU A 1 103 ? 18.772 21.787 -71.127 1.00 95.94 103 LEU A O 1
ATOM 879 N N . GLU A 1 104 ? 19.288 23.961 -71.055 1.00 96.06 104 GLU A N 1
ATOM 880 C CA . GLU A 1 104 ? 18.962 24.212 -72.463 1.00 96.06 104 GLU A CA 1
ATOM 881 C C . GLU A 1 104 ? 19.982 23.584 -73.421 1.00 96.06 104 GLU A C 1
ATOM 883 O O . GLU A 1 104 ? 19.602 23.002 -74.435 1.00 96.06 104 GLU A O 1
ATOM 888 N N . ALA A 1 105 ? 21.272 23.631 -73.077 1.00 95.31 105 ALA A N 1
ATOM 889 C CA . ALA A 1 105 ? 22.313 22.933 -73.826 1.00 95.31 105 ALA A CA 1
ATOM 890 C C . ALA A 1 105 ? 22.100 21.411 -73.791 1.00 95.31 105 ALA A C 1
ATOM 892 O O . ALA A 1 105 ? 22.226 20.752 -74.819 1.00 95.31 105 ALA A O 1
ATOM 893 N N . VAL A 1 106 ? 21.702 20.858 -72.638 1.00 96.38 106 VAL A N 1
ATOM 894 C CA . VAL A 1 106 ? 21.403 19.423 -72.497 1.00 96.38 106 VAL A CA 1
ATOM 895 C C . VAL A 1 106 ? 20.158 19.021 -73.291 1.00 96.38 106 VAL A C 1
ATOM 897 O O . VAL A 1 106 ? 20.166 17.973 -73.928 1.00 96.38 106 VAL A O 1
ATOM 900 N N . LYS A 1 107 ? 19.107 19.851 -73.324 1.00 96.69 107 LYS A N 1
ATOM 901 C CA . LYS A 1 107 ? 17.928 19.610 -74.177 1.00 96.69 107 LYS A CA 1
ATOM 902 C C . LYS A 1 107 ? 18.304 19.500 -75.649 1.00 96.69 107 LYS A C 1
ATOM 904 O O . LYS A 1 107 ? 17.953 18.514 -76.283 1.00 96.69 107 LYS A O 1
ATOM 909 N N . LYS A 1 108 ? 19.062 20.472 -76.162 1.00 95.12 108 LYS A N 1
ATOM 910 C CA . LYS A 1 108 ? 19.549 20.444 -77.548 1.00 95.12 108 LYS A CA 1
ATOM 911 C C . LYS A 1 108 ? 20.431 19.229 -77.815 1.00 95.12 108 LYS A C 1
ATOM 913 O O . LYS A 1 108 ? 20.332 18.619 -78.870 1.00 95.12 108 LYS A O 1
ATOM 918 N N . PHE A 1 109 ? 21.274 18.858 -76.852 1.00 95.69 109 PHE A N 1
ATOM 919 C CA . PHE A 1 109 ? 22.132 17.684 -76.965 1.00 95.69 109 PHE A CA 1
ATOM 920 C C . PHE A 1 109 ? 21.327 16.401 -77.194 1.00 95.69 109 PHE A C 1
ATOM 922 O O . PHE A 1 109 ? 21.609 15.668 -78.140 1.00 95.69 109 PHE A O 1
ATOM 929 N N . ILE A 1 110 ? 20.303 16.148 -76.371 1.00 95.25 110 ILE A N 1
ATOM 930 C CA . ILE A 1 110 ? 19.528 14.899 -76.441 1.00 95.25 110 ILE A CA 1
ATOM 931 C C . ILE A 1 110 ? 18.575 14.823 -77.645 1.00 95.25 110 ILE A C 1
ATOM 933 O O . ILE A 1 110 ? 18.053 13.752 -77.939 1.00 95.25 110 ILE A O 1
ATOM 937 N N . GLU A 1 111 ? 18.337 15.933 -78.356 1.00 94.12 111 GLU A N 1
ATOM 938 C CA . GLU A 1 111 ? 17.616 15.914 -79.639 1.00 94.12 111 GLU A CA 1
ATOM 939 C C . GLU A 1 111 ? 18.431 15.227 -80.743 1.00 94.12 111 GLU A C 1
ATOM 941 O O . GLU A 1 111 ? 17.860 14.708 -81.704 1.00 94.12 111 GLU A O 1
ATOM 946 N N . LYS A 1 112 ? 19.763 15.218 -80.609 1.00 93.94 112 LYS A N 1
ATOM 947 C CA . LYS A 1 112 ? 20.690 14.710 -81.624 1.00 93.94 112 LYS A CA 1
ATOM 948 C C . LYS A 1 112 ? 21.457 13.466 -81.191 1.00 93.94 112 LYS A C 1
ATOM 950 O O . LYS A 1 112 ? 21.685 12.579 -82.011 1.00 93.94 112 LYS A O 1
ATOM 955 N N . TYR A 1 113 ? 21.872 13.415 -79.934 1.00 94.31 113 TYR A N 1
ATOM 956 C CA . TYR A 1 113 ? 22.720 12.363 -79.391 1.00 94.31 113 TYR A CA 1
ATOM 957 C C . TYR A 1 113 ? 21.955 11.528 -78.361 1.00 94.31 113 TYR A C 1
ATOM 959 O O . TYR A 1 113 ? 21.045 12.015 -77.692 1.00 94.31 113 TYR A O 1
ATOM 967 N N . ASP A 1 114 ? 22.322 10.254 -78.229 1.00 94.06 114 ASP A N 1
ATOM 968 C CA . ASP A 1 114 ? 21.651 9.330 -77.314 1.00 94.06 114 ASP A CA 1
ATOM 969 C C . ASP A 1 114 ? 21.855 9.757 -75.850 1.00 94.06 114 ASP A C 1
ATOM 971 O O . ASP A 1 114 ? 22.985 9.896 -75.376 1.00 94.06 114 ASP A O 1
ATOM 975 N N . ILE A 1 115 ? 20.762 9.918 -75.104 1.00 95.00 115 ILE A N 1
ATOM 976 C CA . ILE A 1 115 ? 20.786 10.258 -73.677 1.00 95.00 115 ILE A CA 1
ATOM 977 C C . ILE A 1 115 ? 21.546 9.219 -72.832 1.00 95.00 115 ILE A C 1
ATOM 979 O O . ILE A 1 115 ? 22.115 9.564 -71.794 1.00 95.00 115 ILE A O 1
ATOM 983 N N . ASN A 1 116 ? 21.592 7.967 -73.302 1.00 95.19 116 ASN A N 1
ATOM 984 C CA . ASN A 1 116 ? 22.286 6.844 -72.667 1.00 95.19 116 ASN A CA 1
ATOM 985 C C . ASN A 1 116 ? 23.664 6.552 -73.278 1.00 95.19 116 ASN A C 1
ATOM 987 O O . ASN A 1 116 ? 24.340 5.608 -72.857 1.00 95.19 116 ASN A O 1
ATOM 991 N N . GLY A 1 117 ? 24.092 7.368 -74.247 1.00 92.50 117 GLY A N 1
ATOM 992 C CA . GLY A 1 117 ? 25.416 7.289 -74.848 1.00 92.50 117 GLY A CA 1
ATOM 993 C C . GLY A 1 117 ? 26.533 7.535 -73.832 1.00 92.50 117 GLY A C 1
ATOM 994 O O . GLY A 1 117 ? 26.340 8.172 -72.792 1.00 92.50 117 GLY A O 1
ATOM 995 N N . VAL A 1 118 ? 27.719 7.014 -74.144 1.00 92.62 118 VAL A N 1
ATOM 996 C CA . VAL A 1 118 ? 28.924 7.177 -73.327 1.00 92.62 118 VAL A CA 1
ATOM 997 C C . VAL A 1 118 ? 29.845 8.174 -74.028 1.00 92.62 118 VAL A C 1
ATOM 999 O O . VAL A 1 118 ? 30.451 7.847 -75.042 1.00 92.62 118 VAL A O 1
ATOM 1002 N N . TYR A 1 119 ? 29.950 9.386 -73.493 1.00 92.12 119 TYR A N 1
ATOM 1003 C CA . TYR A 1 119 ? 30.733 10.493 -74.039 1.00 92.12 119 TYR A CA 1
ATOM 1004 C C . TYR A 1 119 ? 32.021 10.656 -73.234 1.00 92.12 119 TYR A C 1
ATOM 1006 O O . TYR A 1 119 ? 31.978 10.850 -72.021 1.00 92.12 119 TYR A O 1
ATOM 1014 N N . ASP A 1 120 ? 33.161 10.469 -73.899 1.00 88.44 120 ASP A N 1
ATOM 1015 C CA . ASP A 1 120 ? 34.496 10.353 -73.289 1.00 88.44 120 ASP A CA 1
ATOM 1016 C C . ASP A 1 120 ? 34.529 9.460 -72.032 1.00 88.44 120 ASP A C 1
ATOM 1018 O O . ASP A 1 120 ? 35.110 9.760 -70.991 1.00 88.44 120 ASP A O 1
ATOM 1022 N N . GLY A 1 121 ? 33.829 8.329 -72.124 1.00 88.62 121 GLY A N 1
ATOM 1023 C CA . GLY A 1 121 ? 33.783 7.322 -71.073 1.00 88.62 121 GLY A CA 1
ATOM 1024 C C . GLY A 1 121 ? 32.693 7.521 -70.018 1.00 88.62 121 GLY A C 1
ATOM 1025 O O . GLY A 1 121 ? 32.542 6.637 -69.174 1.00 88.62 121 GLY A O 1
ATOM 1026 N N . TYR A 1 122 ? 31.884 8.584 -70.070 1.00 93.81 122 TYR A N 1
ATOM 1027 C CA . TYR A 1 122 ? 30.833 8.859 -69.081 1.00 93.81 122 TYR A CA 1
ATOM 1028 C C . TYR A 1 122 ? 29.454 9.050 -69.714 1.00 93.81 122 TYR A C 1
ATOM 1030 O O . TYR A 1 122 ? 29.325 9.547 -70.825 1.00 93.81 122 TYR A O 1
ATOM 1038 N N . THR A 1 123 ? 28.392 8.676 -69.003 1.00 95.31 123 THR A N 1
ATOM 1039 C CA . THR A 1 123 ? 27.028 9.025 -69.428 1.00 95.31 123 THR A CA 1
ATOM 1040 C C . THR A 1 123 ? 26.702 10.455 -69.017 1.00 95.31 123 THR A C 1
ATOM 1042 O O . THR A 1 123 ? 27.256 10.959 -68.038 1.00 95.31 123 THR A O 1
ATOM 1045 N N . LEU A 1 124 ? 25.744 11.099 -69.693 1.00 96.12 124 LEU A N 1
ATOM 1046 C CA . LEU A 1 124 ? 25.258 12.415 -69.260 1.00 96.12 124 LEU A CA 1
ATOM 1047 C C . LEU A 1 124 ? 24.770 12.376 -67.807 1.00 96.12 124 LEU A C 1
ATOM 1049 O O . LEU A 1 124 ? 25.121 13.242 -67.007 1.00 96.12 124 LEU A O 1
ATOM 1053 N N . LEU A 1 125 ? 24.009 11.337 -67.445 1.00 97.50 125 LEU A N 1
ATOM 1054 C CA . LEU A 1 125 ? 23.520 11.177 -66.080 1.00 97.50 125 LEU A CA 1
ATOM 1055 C C . LEU A 1 125 ? 24.681 11.042 -65.085 1.00 97.50 125 LEU A C 1
ATOM 1057 O O . LEU A 1 125 ? 24.642 11.689 -64.045 1.00 97.50 125 LEU A O 1
ATOM 1061 N N . TYR A 1 126 ? 25.738 10.288 -65.405 1.00 96.88 126 TYR A N 1
ATOM 1062 C CA . TYR A 1 126 ? 26.942 10.194 -64.573 1.00 96.88 126 TYR A CA 1
ATOM 1063 C C . TYR A 1 126 ? 27.611 11.561 -64.392 1.00 96.88 126 TYR A C 1
ATOM 1065 O O . TYR A 1 126 ? 27.865 11.980 -63.265 1.00 96.88 126 TYR A O 1
ATOM 1073 N N . THR A 1 127 ? 27.866 12.274 -65.490 1.00 95.62 127 THR A N 1
ATOM 1074 C CA . THR A 1 127 ? 28.587 13.553 -65.485 1.00 95.62 127 THR A CA 1
ATOM 1075 C C . THR A 1 127 ? 27.870 14.614 -64.653 1.00 95.62 127 THR A C 1
ATOM 1077 O O . THR A 1 127 ? 28.497 15.276 -63.826 1.00 95.62 127 THR A O 1
ATOM 1080 N N . TYR A 1 128 ? 26.552 14.750 -64.816 1.00 97.00 128 TYR A N 1
ATOM 1081 C CA . TYR A 1 128 ? 25.770 15.743 -64.078 1.00 97.00 128 TYR A CA 1
ATOM 1082 C C . TYR A 1 128 ? 25.485 15.343 -62.626 1.00 97.00 128 TYR A C 1
ATOM 1084 O O . TYR A 1 128 ? 25.274 16.221 -61.789 1.00 97.00 128 TYR A O 1
ATOM 1092 N N . SER A 1 129 ? 25.554 14.050 -62.293 1.00 97.25 129 SER A N 1
ATOM 1093 C CA . SER A 1 129 ? 25.297 13.569 -60.930 1.00 97.25 129 SER A CA 1
ATOM 1094 C C . SER A 1 129 ? 26.370 13.961 -59.908 1.00 97.25 129 SER A C 1
ATOM 1096 O O . SER A 1 129 ? 26.141 13.850 -58.708 1.00 97.25 129 SER A O 1
ATOM 1098 N N . LYS A 1 130 ? 27.517 14.474 -60.365 1.00 94.69 130 LYS A N 1
ATOM 1099 C CA . LYS A 1 130 ? 28.605 14.982 -59.514 1.00 94.69 130 LYS A CA 1
ATOM 1100 C C . LYS A 1 130 ? 28.226 16.219 -58.699 1.00 94.69 130 LYS A C 1
ATOM 1102 O O . LYS A 1 130 ? 28.887 16.543 -57.719 1.00 94.69 130 LYS A O 1
ATOM 1107 N N . TYR A 1 131 ? 27.202 16.959 -59.125 1.00 93.88 131 TYR A N 1
ATOM 1108 C CA . TYR A 1 131 ? 26.962 18.316 -58.647 1.00 93.88 131 TYR A CA 1
ATOM 1109 C C . TYR A 1 131 ? 25.538 18.490 -58.115 1.00 93.88 131 TYR A C 1
ATOM 1111 O O . TYR A 1 131 ? 24.574 18.462 -58.879 1.00 93.88 131 TYR A O 1
ATOM 1119 N N . ASN A 1 132 ? 25.396 18.829 -56.828 1.00 90.44 132 ASN A N 1
ATOM 1120 C CA . ASN A 1 132 ? 24.098 19.236 -56.261 1.00 90.44 132 ASN A CA 1
ATOM 1121 C C . ASN A 1 132 ? 23.491 20.460 -56.974 1.00 90.44 132 ASN A C 1
ATOM 1123 O O . ASN A 1 132 ? 22.280 20.631 -57.002 1.00 90.44 132 ASN A O 1
ATOM 1127 N N . SER A 1 133 ? 24.306 21.317 -57.594 1.00 92.38 133 SER A N 1
ATOM 1128 C CA . SER A 1 133 ? 23.815 22.477 -58.352 1.00 92.38 133 SER A CA 1
ATOM 1129 C C . SER A 1 133 ? 23.179 22.125 -59.704 1.00 92.38 133 SER A C 1
ATOM 1131 O O . SER A 1 133 ? 22.681 23.024 -60.376 1.00 92.38 133 SER A O 1
ATOM 1133 N N . LYS A 1 134 ? 23.205 20.850 -60.118 1.00 94.00 134 LYS A N 1
ATOM 1134 C CA . LYS A 1 134 ? 22.696 20.359 -61.411 1.00 94.00 134 LYS A CA 1
ATOM 1135 C C . LYS A 1 134 ? 21.481 19.435 -61.259 1.00 94.00 134 LYS A C 1
ATOM 1137 O O . LYS A 1 134 ? 21.185 18.647 -62.156 1.00 94.00 134 LYS A O 1
ATOM 1142 N N . ILE A 1 135 ? 20.779 19.524 -60.126 1.00 96.00 135 ILE A N 1
ATOM 1143 C CA . ILE A 1 135 ? 19.575 18.736 -59.816 1.00 96.00 135 ILE A CA 1
ATOM 1144 C C . ILE A 1 135 ? 18.519 18.833 -60.924 1.00 96.00 135 ILE A C 1
ATOM 1146 O O . ILE A 1 135 ? 17.960 17.818 -61.324 1.00 96.00 135 ILE A O 1
ATOM 1150 N N . ASP A 1 136 ? 18.281 20.033 -61.453 1.00 96.50 136 ASP A N 1
ATOM 1151 C CA . ASP A 1 136 ? 17.321 20.293 -62.530 1.00 96.50 136 ASP A CA 1
ATOM 1152 C C . ASP A 1 136 ? 17.653 19.516 -63.815 1.00 96.50 136 ASP A C 1
ATOM 1154 O O . ASP A 1 136 ? 16.758 18.999 -64.487 1.00 96.50 136 ASP A O 1
ATOM 1158 N N . ILE A 1 137 ? 18.943 19.379 -64.128 1.00 97.62 137 ILE A N 1
ATOM 1159 C CA . ILE A 1 137 ? 19.433 18.580 -65.254 1.00 97.62 137 ILE A CA 1
ATOM 1160 C C . ILE A 1 137 ? 19.299 17.085 -64.955 1.00 97.62 137 ILE A C 1
ATOM 1162 O O . ILE A 1 137 ? 18.825 16.343 -65.811 1.00 97.62 137 ILE A O 1
ATOM 1166 N N . VAL A 1 138 ? 19.656 16.630 -63.750 1.00 97.88 138 VAL A N 1
ATOM 1167 C CA . VAL A 1 138 ? 19.517 15.217 -63.351 1.00 97.88 138 VAL A CA 1
ATOM 1168 C C . VAL A 1 138 ? 18.053 14.766 -63.406 1.00 97.88 138 VAL A C 1
ATOM 1170 O O . VAL A 1 138 ? 17.750 13.736 -64.009 1.00 97.88 138 VAL A O 1
ATOM 1173 N N . GLU A 1 139 ? 17.127 15.548 -62.846 1.00 97.75 139 GLU A N 1
ATOM 1174 C CA . GLU A 1 139 ? 15.688 15.267 -62.919 1.00 97.75 139 GLU A CA 1
ATOM 1175 C C . GLU A 1 139 ? 15.184 15.264 -64.364 1.00 97.75 139 GLU A C 1
ATOM 1177 O O . GLU A 1 139 ? 14.401 14.391 -64.750 1.00 97.75 139 GLU A O 1
ATOM 1182 N N . PHE A 1 140 ? 15.646 16.213 -65.185 1.00 97.81 140 PHE A N 1
ATOM 1183 C CA . PHE A 1 140 ? 15.307 16.259 -66.603 1.00 97.81 140 PHE A CA 1
ATOM 1184 C C . PHE A 1 140 ? 15.786 15.007 -67.346 1.00 97.81 140 PHE A C 1
ATOM 1186 O O . PHE A 1 140 ? 15.007 14.420 -68.099 1.00 97.81 140 PHE A O 1
ATOM 1193 N N . LEU A 1 141 ? 17.026 14.572 -67.122 1.00 97.62 141 LEU A N 1
ATOM 1194 C CA . LEU A 1 141 ? 17.587 13.381 -67.755 1.00 97.62 141 LEU A CA 1
ATOM 1195 C C . LEU A 1 141 ? 16.797 12.125 -67.357 1.00 97.62 141 LEU A C 1
ATOM 1197 O O . LEU A 1 141 ? 16.336 11.386 -68.227 1.00 97.62 141 LEU A O 1
ATOM 1201 N N . LEU A 1 142 ? 16.545 11.927 -66.058 1.00 97.56 142 LEU A N 1
ATOM 1202 C CA . LEU A 1 142 ? 15.760 10.794 -65.546 1.00 97.56 142 LEU A CA 1
ATOM 1203 C C . LEU A 1 142 ? 14.325 10.783 -66.096 1.00 97.56 142 LEU A C 1
ATOM 1205 O O . LEU A 1 142 ? 13.794 9.727 -66.439 1.00 97.56 142 LEU A O 1
ATOM 1209 N N . LYS A 1 143 ? 13.698 11.958 -66.238 1.00 96.81 143 LYS A N 1
ATOM 1210 C CA . LYS A 1 143 ? 12.360 12.096 -66.834 1.00 96.81 143 LYS A CA 1
ATOM 1211 C C . LYS A 1 143 ? 12.332 11.757 -68.329 1.00 96.81 143 LYS A C 1
ATOM 1213 O O . LYS A 1 143 ? 11.289 11.339 -68.826 1.00 96.81 143 LYS A O 1
ATOM 1218 N N . ASN A 1 144 ? 13.451 11.921 -69.032 1.00 96.31 144 ASN A N 1
ATOM 1219 C CA . ASN A 1 144 ? 13.596 11.606 -70.456 1.00 96.31 144 ASN A CA 1
ATOM 1220 C C . ASN A 1 144 ? 14.243 10.231 -70.698 1.00 96.31 144 ASN A C 1
ATOM 1222 O O . ASN A 1 144 ? 14.852 10.008 -71.739 1.00 96.31 144 ASN A O 1
ATOM 1226 N N . ASN A 1 145 ? 14.055 9.290 -69.766 1.00 94.94 145 ASN A N 1
ATOM 1227 C CA . ASN A 1 145 ? 14.508 7.899 -69.870 1.00 94.94 145 ASN A CA 1
ATOM 1228 C C . ASN A 1 145 ? 16.036 7.727 -69.925 1.00 94.94 145 ASN A C 1
ATOM 1230 O O . ASN A 1 145 ? 16.522 6.767 -70.532 1.00 94.94 145 ASN A O 1
ATOM 1234 N N . ALA A 1 146 ? 16.792 8.614 -69.268 1.00 96.94 146 ALA A N 1
ATOM 1235 C CA . ALA A 1 146 ? 18.168 8.289 -68.916 1.00 96.94 146 ALA A CA 1
ATOM 1236 C C . ALA A 1 146 ? 18.172 7.041 -68.019 1.00 96.94 146 ALA A C 1
ATOM 1238 O O . ALA A 1 146 ? 17.497 6.998 -66.986 1.00 96.94 146 ALA A O 1
ATOM 1239 N N . ASP A 1 147 ? 18.913 6.021 -68.427 1.00 96.00 147 ASP A N 1
ATOM 1240 C CA . ASP A 1 147 ? 19.039 4.766 -67.713 1.00 96.00 147 ASP A CA 1
ATOM 1241 C C . ASP A 1 147 ? 19.914 4.976 -66.478 1.00 96.00 147 ASP A C 1
ATOM 1243 O O . ASP A 1 147 ? 21.124 5.203 -66.549 1.00 96.00 147 ASP A O 1
ATOM 1247 N N . VAL A 1 148 ? 19.268 4.882 -65.319 1.00 95.88 148 VAL A N 1
ATOM 1248 C CA . VAL A 1 148 ? 19.896 5.046 -64.010 1.00 95.88 148 VAL A CA 1
ATOM 1249 C C . VAL A 1 148 ? 20.955 3.968 -63.723 1.00 95.88 148 VAL A C 1
ATOM 1251 O O . VAL A 1 148 ? 21.851 4.191 -62.907 1.00 95.88 148 VAL A O 1
ATOM 1254 N N . TYR A 1 149 ? 20.896 2.828 -64.421 1.00 94.62 149 TYR A N 1
ATOM 1255 C CA . TYR A 1 149 ? 21.831 1.711 -64.276 1.00 94.62 149 TYR A CA 1
ATOM 1256 C C . TYR A 1 149 ? 22.948 1.713 -65.328 1.00 94.62 149 TYR A C 1
ATOM 1258 O O . TYR A 1 149 ? 23.871 0.898 -65.219 1.00 94.62 149 TYR A O 1
ATOM 1266 N N . GLN A 1 150 ? 22.899 2.607 -66.326 1.00 93.75 150 GLN A N 1
ATOM 1267 C CA . GLN A 1 150 ? 23.924 2.683 -67.365 1.00 93.75 150 GLN A CA 1
ATOM 1268 C C . GLN A 1 150 ? 25.274 3.052 -66.746 1.00 93.75 150 GLN A C 1
ATOM 1270 O O . GLN A 1 150 ? 25.408 3.999 -65.963 1.00 93.75 150 GLN A O 1
ATOM 1275 N N . LYS A 1 151 ? 26.295 2.276 -67.107 1.00 91.56 151 LYS A N 1
ATOM 1276 C CA . LYS A 1 151 ? 27.638 2.385 -66.540 1.00 91.56 151 LYS A CA 1
ATOM 1277 C C . LYS A 1 151 ? 28.558 3.217 -67.427 1.00 91.56 151 LYS A C 1
ATOM 1279 O O . LYS A 1 151 ? 28.493 3.139 -68.650 1.00 91.56 151 LYS A O 1
ATOM 1284 N N . SER A 1 152 ? 29.455 3.960 -66.786 1.00 92.00 152 SER A N 1
ATOM 1285 C CA . SER A 1 152 ? 30.631 4.552 -67.424 1.00 92.00 152 SER A CA 1
ATOM 1286 C C . SER A 1 152 ? 31.595 3.465 -67.916 1.00 92.00 152 SER A C 1
ATOM 1288 O O . SER A 1 152 ? 31.467 2.288 -67.565 1.00 92.00 152 SER A O 1
ATOM 1290 N N . ILE A 1 153 ? 32.619 3.861 -68.671 1.00 88.38 153 ILE A N 1
ATOM 1291 C CA . ILE A 1 153 ? 33.698 2.974 -69.130 1.00 88.38 153 ILE A CA 1
ATOM 1292 C C . ILE A 1 153 ? 34.410 2.257 -67.968 1.00 88.38 153 ILE A C 1
ATOM 1294 O O . ILE A 1 153 ? 34.866 1.124 -68.115 1.00 88.38 153 ILE A O 1
ATOM 1298 N N . ASN A 1 154 ? 34.413 2.881 -66.785 1.00 87.31 154 ASN A N 1
ATOM 1299 C CA . ASN A 1 154 ? 34.970 2.336 -65.545 1.00 87.31 154 ASN A CA 1
ATOM 1300 C C . ASN A 1 154 ? 33.991 1.409 -64.798 1.00 87.31 154 ASN A C 1
ATOM 1302 O O . ASN A 1 154 ? 34.252 0.997 -63.669 1.00 87.31 154 ASN A O 1
ATOM 1306 N N . GLY A 1 155 ? 32.834 1.101 -65.389 1.00 89.94 155 GLY A N 1
ATOM 1307 C CA . GLY A 1 155 ? 31.821 0.232 -64.797 1.00 89.94 155 GLY A CA 1
ATOM 1308 C C . GLY A 1 155 ? 31.014 0.874 -63.662 1.00 89.94 155 GLY A C 1
ATOM 1309 O O . GLY A 1 155 ? 30.360 0.145 -62.913 1.00 89.94 155 GLY A O 1
ATOM 1310 N N . LYS A 1 156 ? 31.054 2.205 -63.520 1.00 94.31 156 LYS A N 1
ATOM 1311 C CA . LYS A 1 156 ? 30.419 2.950 -62.420 1.00 94.31 156 LYS A CA 1
ATOM 1312 C C . LYS A 1 156 ? 29.119 3.620 -62.858 1.00 94.31 156 LYS A C 1
ATOM 1314 O O . LYS A 1 156 ? 29.019 4.098 -63.984 1.00 94.31 156 LYS A O 1
ATOM 1319 N N . THR A 1 157 ? 28.129 3.633 -61.970 1.00 95.25 157 THR A N 1
ATOM 1320 C CA . THR A 1 157 ? 26.794 4.203 -62.210 1.00 95.25 157 THR A CA 1
ATOM 1321 C C . THR A 1 157 ? 26.756 5.695 -61.872 1.00 95.25 157 THR A C 1
ATOM 1323 O O . THR A 1 157 ? 27.680 6.241 -61.263 1.00 95.25 157 THR A O 1
ATOM 1326 N N . ALA A 1 158 ? 25.656 6.362 -62.218 1.00 96.69 158 ALA A N 1
ATOM 1327 C CA . ALA A 1 158 ? 25.418 7.737 -61.792 1.00 96.69 158 ALA A CA 1
ATOM 1328 C C . ALA A 1 158 ? 25.298 7.884 -60.263 1.00 96.69 158 ALA A C 1
ATOM 1330 O O . ALA A 1 158 ? 25.788 8.870 -59.711 1.00 96.69 158 ALA A O 1
ATOM 1331 N N . LEU A 1 159 ? 24.723 6.886 -59.571 1.00 97.31 159 LEU A N 1
ATOM 1332 C CA . LEU A 1 159 ? 24.667 6.866 -58.105 1.00 97.31 159 LEU A CA 1
ATOM 1333 C C . LEU A 1 159 ? 26.078 6.849 -57.505 1.00 97.31 159 LEU A C 1
ATOM 1335 O O . LEU A 1 159 ? 26.340 7.586 -56.559 1.00 97.31 159 LEU A O 1
ATOM 1339 N N . TYR A 1 160 ? 27.000 6.073 -58.090 1.00 96.81 160 TYR A N 1
ATOM 1340 C CA . TYR A 1 160 ? 28.400 6.051 -57.662 1.00 96.81 160 TYR A CA 1
ATOM 1341 C C . TYR A 1 160 ? 29.043 7.428 -57.765 1.00 96.81 160 TYR A C 1
ATOM 1343 O O . TYR A 1 160 ? 29.696 7.858 -56.819 1.00 96.81 160 TYR A O 1
ATOM 1351 N N . SER A 1 161 ? 28.833 8.142 -58.875 1.00 96.50 161 SER A N 1
ATOM 1352 C CA . SER A 1 161 ? 29.373 9.496 -59.021 1.00 96.50 161 SER A CA 1
ATOM 1353 C C . SER A 1 161 ? 28.794 10.453 -57.979 1.00 96.50 161 SER A C 1
ATOM 1355 O O . SER A 1 161 ? 29.540 11.197 -57.354 1.00 96.50 161 SER A O 1
ATOM 1357 N N . ALA A 1 162 ? 27.482 10.395 -57.737 1.00 97.19 162 ALA A N 1
ATOM 1358 C CA . ALA A 1 162 ? 26.834 11.247 -56.744 1.00 97.19 162 ALA A CA 1
ATOM 1359 C C . ALA A 1 162 ? 27.349 10.981 -55.318 1.00 97.19 162 ALA A C 1
ATOM 1361 O O . ALA A 1 162 ? 27.580 11.920 -54.559 1.00 97.19 162 ALA A O 1
ATOM 1362 N N . VAL A 1 163 ? 27.574 9.712 -54.956 1.00 97.06 163 VAL A N 1
ATOM 1363 C CA . VAL A 1 163 ? 28.180 9.345 -53.667 1.00 97.06 163 VAL A CA 1
ATOM 1364 C C . VAL A 1 163 ? 29.633 9.814 -53.596 1.00 97.06 163 VAL A C 1
ATOM 1366 O O . VAL A 1 163 ? 30.013 10.440 -52.610 1.00 97.06 163 VAL A O 1
ATOM 1369 N N . ASN A 1 164 ? 30.420 9.567 -54.648 1.00 96.75 164 ASN A N 1
ATOM 1370 C CA . ASN A 1 164 ? 31.833 9.934 -54.712 1.00 96.75 164 ASN A CA 1
ATOM 1371 C C . ASN A 1 164 ? 32.061 11.430 -54.479 1.00 96.75 164 ASN A C 1
ATOM 1373 O O . ASN A 1 164 ? 32.984 11.804 -53.759 1.00 96.75 164 ASN A O 1
ATOM 1377 N N . ASP A 1 165 ? 31.195 12.256 -55.063 1.00 95.88 165 ASP A N 1
ATOM 1378 C CA . ASP A 1 165 ? 31.283 13.714 -55.036 1.00 95.88 165 ASP A CA 1
ATOM 1379 C C . ASP A 1 165 ? 30.382 14.358 -53.963 1.00 95.88 165 ASP A C 1
ATOM 1381 O O . ASP A 1 165 ? 30.154 15.567 -53.978 1.00 95.88 165 ASP A O 1
ATOM 1385 N N . TYR A 1 166 ? 29.901 13.577 -52.985 1.00 95.62 166 TYR A N 1
ATOM 1386 C CA . TYR A 1 166 ? 29.129 14.069 -51.833 1.00 95.62 166 TYR A CA 1
ATOM 1387 C C . TYR A 1 166 ? 27.832 14.812 -52.227 1.00 95.62 166 TYR A C 1
ATOM 1389 O O . TYR A 1 166 ? 27.345 15.690 -51.507 1.00 95.62 166 TYR A O 1
ATOM 1397 N N . ALA A 1 167 ? 27.236 14.459 -53.367 1.00 95.88 167 ALA A N 1
ATOM 1398 C CA . ALA A 1 167 ? 26.040 15.088 -53.913 1.00 95.88 167 ALA A CA 1
ATOM 1399 C C . ALA A 1 167 ? 24.751 14.523 -53.271 1.00 95.88 167 ALA A C 1
ATOM 1401 O O . ALA A 1 167 ? 23.970 13.821 -53.912 1.00 95.88 167 ALA A O 1
ATOM 1402 N N . TYR A 1 168 ? 24.538 14.800 -51.977 1.00 94.44 168 TYR A N 1
ATOM 1403 C CA . TYR A 1 168 ? 23.443 14.234 -51.163 1.00 94.44 168 TYR A CA 1
ATOM 1404 C C . TYR A 1 168 ? 22.042 14.365 -51.784 1.00 94.44 168 TYR A C 1
ATOM 1406 O O . TYR A 1 168 ? 21.281 13.397 -51.798 1.00 94.44 168 TYR A O 1
ATOM 1414 N N . ASP A 1 169 ? 21.699 15.540 -52.316 1.00 94.94 169 ASP A N 1
ATOM 1415 C CA . ASP A 1 169 ? 20.368 15.789 -52.881 1.00 94.94 169 ASP A CA 1
ATOM 1416 C C . ASP A 1 169 ? 20.161 14.990 -54.175 1.00 94.94 169 ASP A C 1
ATOM 1418 O O . ASP A 1 169 ? 19.095 14.417 -54.413 1.00 94.94 169 ASP A O 1
ATOM 1422 N N . VAL A 1 170 ? 21.216 14.888 -54.985 1.00 96.44 170 VAL A N 1
ATOM 1423 C CA . VAL A 1 170 ? 21.232 14.074 -56.203 1.00 96.44 170 VAL A CA 1
ATOM 1424 C C . VAL A 1 170 ? 21.113 12.586 -55.868 1.00 96.44 170 VAL A C 1
ATOM 1426 O O . VAL A 1 170 ? 20.332 11.885 -56.511 1.00 96.44 170 VAL A O 1
ATOM 1429 N N . VAL A 1 171 ? 21.810 12.103 -54.832 1.00 95.94 171 VAL A N 1
ATOM 1430 C CA . VAL A 1 171 ? 21.681 10.720 -54.335 1.00 95.94 171 VAL A CA 1
ATOM 1431 C C . VAL A 1 171 ? 20.228 10.410 -53.978 1.00 95.94 171 VAL A C 1
ATOM 1433 O O . VAL A 1 171 ? 19.679 9.402 -54.424 1.00 95.94 171 VAL A O 1
ATOM 1436 N N . GLU A 1 172 ? 19.562 11.294 -53.237 1.00 93.75 172 GLU A N 1
ATOM 1437 C CA . GLU A 1 172 ? 18.156 11.123 -52.864 1.00 93.75 172 GLU A CA 1
ATOM 1438 C C . GLU A 1 172 ? 17.208 11.076 -54.073 1.00 93.75 172 GLU A C 1
ATOM 1440 O O . GLU A 1 172 ? 16.238 10.312 -54.063 1.00 93.75 172 GLU A O 1
ATOM 1445 N N . ILE A 1 173 ? 17.483 11.853 -55.124 1.00 95.19 173 ILE A N 1
ATOM 1446 C CA . ILE A 1 173 ? 16.717 11.838 -56.379 1.00 95.19 173 ILE A CA 1
ATOM 1447 C C . ILE A 1 173 ? 16.940 10.528 -57.133 1.00 95.19 173 ILE A C 1
ATOM 1449 O O . ILE A 1 173 ? 15.972 9.850 -57.480 1.00 95.19 173 ILE A O 1
ATOM 1453 N N . ILE A 1 174 ? 18.197 10.132 -57.332 1.00 94.88 174 ILE A N 1
ATOM 1454 C CA . ILE A 1 174 ? 18.565 8.914 -58.058 1.00 94.88 174 ILE A CA 1
ATOM 1455 C C . ILE A 1 174 ? 17.971 7.674 -57.372 1.00 94.88 174 ILE A C 1
ATOM 1457 O O . ILE A 1 174 ? 17.329 6.854 -58.028 1.00 94.88 174 ILE A O 1
ATOM 1461 N N . LEU A 1 175 ? 18.063 7.568 -56.040 1.00 92.81 175 LEU A N 1
ATOM 1462 C CA . LEU A 1 175 ? 17.528 6.438 -55.263 1.00 92.81 175 LEU A CA 1
ATOM 1463 C C . LEU A 1 175 ? 15.997 6.268 -55.347 1.00 92.81 175 LEU A C 1
ATOM 1465 O O . LEU A 1 175 ? 15.482 5.209 -54.971 1.00 92.81 175 LEU A O 1
ATOM 1469 N N . LYS A 1 176 ? 15.244 7.280 -55.807 1.00 92.31 176 LYS A N 1
ATOM 1470 C CA . LYS A 1 176 ? 13.798 7.143 -56.083 1.00 92.31 176 LYS A CA 1
ATOM 1471 C C . LYS A 1 176 ? 13.525 6.302 -57.329 1.00 92.31 176 LYS A C 1
ATOM 1473 O O . LYS A 1 176 ? 12.456 5.703 -57.412 1.00 92.31 176 LYS A O 1
ATOM 1478 N N . HIS A 1 177 ? 14.475 6.247 -58.262 1.00 92.56 177 HIS A N 1
ATOM 1479 C CA . HIS A 1 177 ? 14.386 5.458 -59.492 1.00 92.56 177 HIS A CA 1
ATOM 1480 C C . HIS A 1 177 ? 14.946 4.032 -59.336 1.00 92.56 177 HIS A C 1
ATOM 1482 O O . HIS A 1 177 ? 14.679 3.180 -60.186 1.00 92.56 177 HIS A O 1
ATOM 1488 N N . TYR A 1 178 ? 15.649 3.752 -58.231 1.00 91.81 178 TYR A N 1
ATOM 1489 C CA . TYR A 1 178 ? 16.066 2.402 -57.841 1.00 91.81 178 TYR A CA 1
ATOM 1490 C C . TYR A 1 178 ? 14.903 1.608 -57.230 1.00 91.81 178 TYR A C 1
ATOM 1492 O O . TYR A 1 178 ? 14.109 2.112 -56.421 1.00 91.81 178 TYR A O 1
ATOM 1500 N N . LYS A 1 179 ? 14.825 0.332 -57.596 1.00 88.38 179 LYS A N 1
ATOM 1501 C CA . LYS A 1 179 ? 13.873 -0.646 -57.072 1.00 88.38 179 LYS A CA 1
ATOM 1502 C C . LYS A 1 179 ? 14.350 -1.199 -55.728 1.00 88.38 179 LYS A C 1
ATOM 1504 O O . LYS A 1 179 ? 15.490 -1.031 -55.300 1.00 88.38 179 LYS A O 1
ATOM 1509 N N . ASN A 1 180 ? 13.427 -1.844 -55.019 1.00 82.25 180 ASN A N 1
ATOM 1510 C CA . ASN A 1 180 ? 13.789 -2.597 -53.822 1.00 82.25 180 ASN A CA 1
ATOM 1511 C C . ASN A 1 180 ? 14.715 -3.755 -54.209 1.00 82.25 180 ASN A C 1
ATOM 1513 O O . ASN A 1 180 ? 14.512 -4.367 -55.254 1.00 82.25 180 ASN A O 1
ATOM 1517 N N . ASP A 1 181 ? 15.671 -4.059 -53.335 1.00 83.50 181 ASP A N 1
ATOM 1518 C CA . ASP A 1 181 ? 16.661 -5.130 -53.489 1.00 83.50 181 ASP A CA 1
ATOM 1519 C C . ASP A 1 181 ? 17.686 -4.924 -54.626 1.00 83.50 181 ASP A C 1
ATOM 1521 O O . ASP A 1 181 ? 18.520 -5.805 -54.849 1.00 83.50 181 ASP A O 1
ATOM 1525 N N . ASP A 1 182 ? 17.695 -3.755 -55.284 1.00 90.31 182 ASP A N 1
ATOM 1526 C CA . ASP A 1 182 ? 18.777 -3.376 -56.199 1.00 90.31 182 ASP A CA 1
ATOM 1527 C C . ASP A 1 182 ? 20.130 -3.387 -55.475 1.00 90.31 182 ASP A C 1
ATOM 1529 O O . ASP A 1 182 ? 20.233 -3.043 -54.291 1.00 90.31 182 ASP A O 1
ATOM 1533 N N . ASP A 1 183 ? 21.167 -3.799 -56.202 1.00 91.00 183 ASP A N 1
ATOM 1534 C CA . ASP A 1 183 ? 22.533 -3.882 -55.698 1.00 91.00 183 ASP A CA 1
ATOM 1535 C C . ASP A 1 183 ? 23.210 -2.511 -55.805 1.00 91.00 183 ASP A C 1
ATOM 1537 O O . ASP A 1 183 ? 23.467 -2.028 -56.907 1.00 91.00 183 ASP A O 1
ATOM 1541 N N . ILE A 1 184 ? 23.467 -1.891 -54.652 1.00 93.06 184 ILE A N 1
ATOM 1542 C CA . ILE A 1 184 ? 24.188 -0.610 -54.533 1.00 93.06 184 ILE A CA 1
ATOM 1543 C C . ILE A 1 184 ? 25.495 -0.786 -53.755 1.00 93.06 184 ILE A C 1
ATOM 1545 O O . ILE A 1 184 ? 25.952 0.116 -53.052 1.00 93.06 184 ILE A O 1
ATOM 1549 N N . ASN A 1 185 ? 26.051 -2.001 -53.763 1.00 94.00 185 ASN A N 1
ATOM 1550 C CA . ASN A 1 185 ? 27.157 -2.348 -52.884 1.00 94.00 185 ASN A CA 1
ATOM 1551 C C . ASN A 1 185 ? 28.421 -1.517 -53.153 1.00 94.00 185 ASN A C 1
ATOM 1553 O O . ASN A 1 185 ? 29.120 -1.172 -52.206 1.00 94.00 185 ASN A O 1
ATOM 1557 N N . ASP A 1 186 ? 28.699 -1.166 -54.408 1.00 93.50 186 ASP A N 1
ATOM 1558 C CA . ASP A 1 186 ? 29.843 -0.320 -54.765 1.00 93.50 186 ASP A CA 1
ATOM 1559 C C . ASP A 1 186 ? 29.714 1.076 -54.139 1.00 93.50 186 ASP A C 1
ATOM 1561 O O . ASP A 1 186 ? 30.670 1.602 -53.573 1.00 93.50 186 ASP A O 1
ATOM 1565 N N . GLU A 1 187 ? 28.521 1.661 -54.207 1.00 95.50 187 GLU A N 1
ATOM 1566 C CA . GLU A 1 187 ? 28.195 2.978 -53.665 1.00 95.50 187 GLU A CA 1
ATOM 1567 C C . GLU A 1 187 ? 28.149 2.964 -52.133 1.00 95.50 187 GLU A C 1
ATOM 1569 O O . GLU A 1 187 ? 28.670 3.861 -51.472 1.00 95.50 187 GLU A O 1
ATOM 1574 N N . PHE A 1 188 ? 27.588 1.903 -51.554 1.00 95.44 188 PHE A N 1
ATOM 1575 C CA . PHE A 1 188 ? 27.588 1.669 -50.114 1.00 95.44 188 PHE A CA 1
ATOM 1576 C C . PHE A 1 188 ? 29.013 1.541 -49.557 1.00 95.44 188 PHE A C 1
ATOM 1578 O O . PHE A 1 188 ? 29.361 2.238 -48.603 1.00 95.44 188 PHE A O 1
ATOM 1585 N N . LEU A 1 189 ? 29.857 0.691 -50.154 1.00 95.62 189 LEU A N 1
ATOM 1586 C CA . LEU A 1 189 ? 31.239 0.512 -49.702 1.00 95.62 189 LEU A CA 1
ATOM 1587 C C . LEU A 1 189 ? 32.080 1.768 -49.944 1.00 95.62 189 LEU A C 1
ATOM 1589 O O . LEU A 1 189 ? 32.989 2.037 -49.162 1.00 95.62 189 LEU A O 1
ATOM 1593 N N . LEU A 1 190 ? 31.778 2.560 -50.977 1.00 95.56 190 LEU A N 1
ATOM 1594 C CA . LEU A 1 190 ? 32.406 3.863 -51.172 1.00 95.56 190 LEU A CA 1
ATOM 1595 C C . LEU A 1 190 ? 32.078 4.817 -50.018 1.00 95.56 190 LEU A C 1
ATOM 1597 O O . LEU A 1 190 ? 32.998 5.385 -49.438 1.00 95.56 190 LEU A O 1
ATOM 1601 N N . ALA A 1 191 ? 30.805 4.940 -49.631 1.00 95.56 191 ALA A N 1
ATOM 1602 C CA . ALA A 1 191 ? 30.398 5.800 -48.517 1.00 95.56 191 ALA A CA 1
ATOM 1603 C C . ALA A 1 191 ? 31.045 5.381 -47.182 1.00 95.56 191 ALA A C 1
ATOM 1605 O O . ALA A 1 191 ? 31.448 6.237 -46.394 1.00 95.56 191 ALA A O 1
ATOM 1606 N N . VAL A 1 192 ? 31.191 4.069 -46.947 1.00 95.38 192 VAL A N 1
ATOM 1607 C CA . VAL A 1 192 ? 31.925 3.530 -45.788 1.00 95.38 192 VAL A CA 1
ATOM 1608 C C . VAL A 1 192 ? 33.413 3.884 -45.867 1.00 95.38 192 VAL A C 1
ATOM 1610 O O . VAL A 1 192 ? 33.973 4.380 -44.894 1.00 95.38 192 VAL A O 1
ATOM 1613 N N . ASN A 1 193 ? 34.054 3.680 -47.022 1.00 94.88 193 ASN A N 1
ATOM 1614 C CA . ASN A 1 193 ? 35.470 4.007 -47.219 1.00 94.88 193 ASN A CA 1
ATOM 1615 C C . ASN A 1 193 ? 35.763 5.504 -47.078 1.00 94.88 193 ASN A C 1
ATOM 1617 O O . ASN A 1 193 ? 36.820 5.872 -46.572 1.00 94.88 193 ASN A O 1
ATOM 1621 N N . GLN A 1 194 ? 34.838 6.361 -47.499 1.00 94.44 194 GLN A N 1
ATOM 1622 C CA . GLN A 1 194 ? 34.921 7.811 -47.324 1.00 94.44 194 GLN A CA 1
ATOM 1623 C C . GLN A 1 194 ? 34.652 8.266 -45.884 1.00 94.44 194 GLN A C 1
ATOM 1625 O O . GLN A 1 194 ? 34.755 9.454 -45.598 1.00 94.44 194 GLN A O 1
ATOM 1630 N N . GLU A 1 195 ? 34.281 7.346 -44.989 1.00 94.12 195 GLU A N 1
ATOM 1631 C CA . GLU A 1 195 ? 33.900 7.638 -43.607 1.00 94.12 195 GLU A CA 1
ATOM 1632 C C . GLU A 1 195 ? 32.754 8.662 -43.499 1.00 94.12 195 GLU A C 1
ATOM 1634 O O . GLU A 1 195 ? 32.637 9.434 -42.546 1.00 94.12 195 GLU A O 1
ATOM 1639 N N . ASN A 1 196 ? 31.863 8.650 -44.493 1.00 92.69 196 ASN A N 1
ATOM 1640 C CA . ASN A 1 196 ? 30.784 9.614 -44.625 1.00 92.69 196 ASN A CA 1
ATOM 1641 C C . ASN A 1 196 ? 29.485 9.078 -44.008 1.00 92.69 196 ASN A C 1
ATOM 1643 O O . ASN A 1 196 ? 28.641 8.481 -44.682 1.00 92.69 196 ASN A O 1
ATOM 1647 N N . GLU A 1 197 ? 29.307 9.324 -42.709 1.00 90.38 197 GLU A N 1
ATOM 1648 C CA . GLU A 1 197 ? 28.115 8.919 -41.959 1.00 90.38 197 GLU A CA 1
ATOM 1649 C C . GLU A 1 197 ? 26.786 9.447 -42.560 1.00 90.38 197 GLU A C 1
ATOM 1651 O O . GLU A 1 197 ? 25.854 8.648 -42.713 1.00 90.38 197 GLU A O 1
ATOM 1656 N N . PRO A 1 198 ? 26.631 10.741 -42.912 1.00 90.25 198 PRO A N 1
ATOM 1657 C CA . PRO A 1 198 ? 25.395 11.243 -43.523 1.00 90.25 198 PRO A CA 1
ATOM 1658 C C . PRO A 1 198 ? 25.029 10.556 -44.846 1.00 90.25 198 PRO A C 1
ATOM 1660 O O . PRO A 1 198 ? 23.863 10.209 -45.065 1.00 90.25 198 PRO A O 1
ATOM 1663 N N . MET A 1 199 ? 26.015 10.316 -45.715 1.00 92.56 199 MET A N 1
ATOM 1664 C CA . MET A 1 199 ? 25.798 9.615 -46.984 1.00 92.56 199 MET A CA 1
ATOM 1665 C C . MET A 1 199 ? 25.411 8.162 -46.733 1.00 92.56 199 MET A C 1
ATOM 1667 O O . MET A 1 199 ? 24.419 7.671 -47.272 1.00 92.56 199 MET A O 1
ATOM 1671 N N . LEU A 1 200 ? 26.132 7.500 -45.827 1.00 91.81 200 LEU A N 1
ATOM 1672 C CA . LEU A 1 200 ? 25.846 6.137 -45.411 1.00 91.81 200 LEU A CA 1
ATOM 1673 C C . LEU A 1 200 ? 24.414 5.995 -44.873 1.00 91.81 200 LEU A C 1
ATOM 1675 O O . LEU A 1 200 ? 23.706 5.070 -45.260 1.00 91.81 200 LEU A O 1
ATOM 1679 N N . LYS A 1 201 ? 23.942 6.928 -44.036 1.00 88.06 201 LYS A N 1
ATOM 1680 C CA . LYS A 1 201 ? 22.549 6.945 -43.549 1.00 88.06 201 LYS A CA 1
ATOM 1681 C C . LYS A 1 201 ? 21.527 7.127 -44.671 1.00 88.06 201 LYS A C 1
ATOM 1683 O O . LYS A 1 201 ? 20.461 6.520 -44.608 1.00 88.06 201 LYS A O 1
ATOM 1688 N N . SER A 1 202 ? 21.846 7.935 -45.682 1.00 86.50 202 SER A N 1
ATOM 1689 C CA . SER A 1 202 ? 20.972 8.163 -46.843 1.00 86.50 202 SER A CA 1
ATOM 1690 C C . SER A 1 202 ? 20.822 6.894 -47.693 1.00 86.50 202 SER A C 1
ATOM 1692 O O . SER A 1 202 ? 19.726 6.575 -48.158 1.00 86.50 202 SER A O 1
ATOM 1694 N N . LEU A 1 203 ? 21.899 6.108 -47.818 1.00 88.81 203 LEU A N 1
ATOM 1695 C CA . LEU A 1 203 ? 21.894 4.798 -48.482 1.00 88.81 203 LEU A CA 1
ATOM 1696 C C . LEU A 1 203 ? 21.221 3.708 -47.620 1.00 88.81 203 LEU A C 1
ATOM 1698 O O . LEU A 1 203 ? 20.489 2.860 -48.140 1.00 88.81 203 LEU A O 1
ATOM 1702 N N . LEU A 1 204 ? 21.405 3.747 -46.295 1.00 82.56 204 LEU A N 1
ATOM 1703 C CA . LEU A 1 204 ? 20.805 2.835 -45.310 1.00 82.56 204 LEU A CA 1
ATOM 1704 C C . LEU A 1 204 ? 19.331 3.178 -45.029 1.00 82.56 204 LEU A C 1
ATOM 1706 O O . LEU A 1 204 ? 18.925 3.508 -43.913 1.00 82.56 204 LEU A O 1
ATOM 1710 N N . LYS A 1 205 ? 18.483 3.065 -46.052 1.00 70.69 205 LYS A N 1
ATOM 1711 C CA . LYS A 1 205 ? 17.027 3.166 -45.891 1.00 70.69 205 LYS A CA 1
ATOM 1712 C C . LYS A 1 205 ? 16.470 1.835 -45.402 1.00 70.69 205 LYS A C 1
ATOM 1714 O O . LYS A 1 205 ? 16.345 0.895 -46.180 1.00 70.69 205 LYS A O 1
ATOM 1719 N N . LYS A 1 206 ? 16.117 1.735 -44.117 1.00 63.47 206 LYS A N 1
ATOM 1720 C CA . LYS A 1 206 ? 15.456 0.537 -43.568 1.00 63.47 206 LYS A CA 1
ATOM 1721 C C . LYS A 1 206 ? 14.080 0.323 -44.197 1.00 63.47 206 LYS A C 1
ATOM 1723 O O . LYS A 1 206 ? 13.312 1.269 -44.358 1.00 63.47 206 LYS A O 1
ATOM 1728 N N . LYS A 1 207 ? 13.742 -0.939 -44.476 1.00 53.75 207 LYS A N 1
ATOM 1729 C CA . LYS A 1 207 ? 12.403 -1.331 -44.938 1.00 53.75 207 LYS A CA 1
ATOM 1730 C C . LYS A 1 207 ? 11.396 -1.300 -43.780 1.00 53.75 207 LYS A C 1
ATOM 1732 O O . LYS A 1 207 ? 10.289 -0.813 -43.965 1.00 53.75 207 LYS A O 1
ATOM 1737 N N . PHE A 1 208 ? 11.800 -1.752 -42.584 1.00 46.53 208 PHE A N 1
ATOM 1738 C CA . PHE A 1 208 ? 11.039 -1.685 -41.325 1.00 46.53 208 PHE A CA 1
ATOM 1739 C C . PHE A 1 208 ? 11.976 -1.641 -40.103 1.00 46.53 208 PHE A C 1
ATOM 1741 O O . PHE A 1 208 ? 13.133 -2.046 -40.194 1.00 46.53 208 PHE A O 1
ATOM 1748 N N . LEU A 1 209 ? 11.465 -1.210 -38.937 1.00 42.91 209 LEU A N 1
ATOM 1749 C CA . LEU A 1 209 ? 12.227 -1.005 -37.686 1.00 42.91 209 LEU A CA 1
ATOM 1750 C C . LEU A 1 209 ? 13.081 -2.221 -37.247 1.00 42.91 209 LEU A C 1
ATOM 1752 O O . LEU A 1 209 ? 14.056 -2.046 -36.519 1.00 42.91 209 LEU A O 1
ATOM 1756 N N . PHE A 1 210 ? 12.745 -3.427 -37.722 1.00 48.97 210 PHE A N 1
ATOM 1757 C CA . PHE A 1 210 ? 13.393 -4.691 -37.357 1.00 48.97 210 PHE A CA 1
ATOM 1758 C C . PHE A 1 210 ? 13.792 -5.592 -38.540 1.00 48.97 210 PHE A C 1
ATOM 1760 O O . PHE A 1 210 ? 14.282 -6.691 -38.304 1.00 48.97 210 PHE A O 1
ATOM 1767 N N . PHE A 1 211 ? 13.614 -5.167 -39.799 1.00 49.28 211 PHE A N 1
ATOM 1768 C CA . PHE A 1 211 ? 13.910 -6.026 -40.955 1.00 49.28 211 PHE A CA 1
ATOM 1769 C C . PHE A 1 211 ? 14.503 -5.253 -42.132 1.00 49.28 211 PHE A C 1
ATOM 1771 O O . PHE A 1 211 ? 13.795 -4.452 -42.740 1.00 49.28 211 PHE A O 1
ATOM 1778 N N . GLY A 1 212 ? 15.760 -5.587 -42.458 1.00 60.38 212 GLY A N 1
ATOM 1779 C CA . GLY A 1 212 ? 16.431 -5.392 -43.751 1.00 60.38 212 GLY A CA 1
ATOM 1780 C C . GLY A 1 212 ? 16.599 -3.954 -44.255 1.00 60.38 212 GLY A C 1
ATOM 1781 O O . GLY A 1 212 ? 15.748 -3.082 -44.063 1.00 60.38 212 GLY A O 1
ATOM 1782 N N . ASN A 1 213 ? 17.693 -3.706 -44.975 1.00 73.19 213 ASN A N 1
ATOM 1783 C CA . ASN A 1 213 ? 17.817 -2.494 -45.782 1.00 73.19 213 ASN A CA 1
ATOM 1784 C C . ASN A 1 213 ? 16.972 -2.617 -47.055 1.00 73.19 213 ASN A C 1
ATOM 1786 O O . ASN A 1 213 ? 16.721 -3.717 -47.541 1.00 73.19 213 ASN A O 1
ATOM 1790 N N . LYS A 1 214 ? 16.514 -1.478 -47.582 1.00 79.50 214 LYS A N 1
ATOM 1791 C CA . LYS A 1 214 ? 15.744 -1.376 -48.830 1.00 79.50 214 LYS A CA 1
ATOM 1792 C C . LYS A 1 214 ? 16.525 -1.922 -50.033 1.00 79.50 214 LYS A C 1
ATOM 1794 O O . LYS A 1 214 ? 15.907 -2.411 -50.974 1.00 79.50 214 LYS A O 1
ATOM 1799 N N . PHE A 1 215 ? 17.850 -1.820 -49.991 1.00 84.38 215 PHE A N 1
ATOM 1800 C CA . PHE A 1 215 ? 18.760 -2.197 -51.067 1.00 84.38 215 PHE A CA 1
ATOM 1801 C C . PHE A 1 215 ? 19.697 -3.321 -50.630 1.00 84.38 215 PHE A C 1
ATOM 1803 O O . PHE A 1 215 ? 19.975 -3.485 -49.435 1.00 84.38 215 PHE A O 1
ATOM 1810 N N . LYS A 1 216 ? 20.212 -4.073 -51.603 1.00 85.56 216 LYS A N 1
ATOM 1811 C CA . LYS A 1 216 ? 21.211 -5.111 -51.371 1.00 85.56 216 LYS A CA 1
ATOM 1812 C C . LYS A 1 216 ? 22.586 -4.461 -51.204 1.00 85.56 216 LYS A C 1
ATOM 1814 O O . LYS A 1 216 ? 23.039 -3.697 -52.049 1.00 85.56 216 LYS A O 1
ATOM 1819 N N . MET A 1 217 ? 23.232 -4.772 -50.084 1.00 87.94 217 MET A N 1
ATOM 1820 C CA . MET A 1 217 ? 24.541 -4.246 -49.693 1.00 87.94 217 MET A CA 1
ATOM 1821 C C . MET A 1 217 ? 25.237 -5.228 -48.748 1.00 87.94 217 MET A C 1
ATOM 1823 O O . MET A 1 217 ? 24.579 -5.925 -47.970 1.00 87.94 217 MET A O 1
ATOM 1827 N N . ASN A 1 218 ? 26.564 -5.291 -48.806 1.00 91.31 218 ASN A N 1
ATOM 1828 C CA . ASN A 1 218 ? 27.373 -6.175 -47.977 1.00 91.31 218 ASN A CA 1
ATOM 1829 C C . ASN A 1 218 ? 27.755 -5.481 -46.662 1.00 91.31 218 ASN A C 1
ATOM 1831 O O . ASN A 1 218 ? 28.859 -4.959 -46.508 1.00 91.31 218 ASN A O 1
ATOM 1835 N N . LEU A 1 219 ? 26.815 -5.473 -45.713 1.00 89.81 219 LEU A N 1
ATOM 1836 C CA . LEU A 1 219 ? 26.999 -4.849 -44.399 1.00 89.81 219 LEU A CA 1
ATOM 1837 C C . LEU A 1 219 ? 28.185 -5.422 -43.619 1.00 89.81 219 LEU A C 1
ATOM 1839 O O . LEU A 1 219 ? 28.851 -4.674 -42.911 1.00 89.81 219 LEU A O 1
ATOM 1843 N N . ASP A 1 220 ? 28.451 -6.719 -43.769 1.00 90.00 220 ASP A N 1
ATOM 1844 C CA . ASP A 1 220 ? 29.540 -7.410 -43.078 1.00 90.00 220 ASP A CA 1
ATOM 1845 C C . ASP A 1 220 ? 30.896 -6.907 -43.593 1.00 90.00 220 ASP A C 1
ATOM 1847 O O . ASP A 1 220 ? 31.769 -6.555 -42.802 1.00 90.00 220 ASP A O 1
ATOM 1851 N N . LYS A 1 221 ? 31.041 -6.757 -44.918 1.00 92.81 221 LYS A N 1
ATOM 1852 C CA . LYS A 1 221 ? 32.245 -6.156 -45.510 1.00 92.81 221 LYS A CA 1
ATOM 1853 C C . LYS A 1 221 ? 32.385 -4.676 -45.159 1.00 92.81 221 LYS A C 1
ATOM 1855 O O . LYS A 1 221 ? 33.491 -4.209 -44.916 1.00 92.81 221 LYS A O 1
ATOM 1860 N N . GLY A 1 222 ? 31.276 -3.937 -45.112 1.00 92.81 222 GLY A N 1
ATOM 1861 C CA . GLY A 1 222 ? 31.291 -2.556 -44.629 1.00 92.81 222 GLY A CA 1
ATOM 1862 C C . GLY A 1 222 ? 31.770 -2.468 -43.177 1.00 92.81 222 GLY A C 1
ATOM 1863 O O . GLY A 1 222 ? 32.535 -1.571 -42.837 1.00 92.81 222 GLY A O 1
ATOM 1864 N N . LEU A 1 223 ? 31.345 -3.407 -42.325 1.00 90.44 223 LEU A N 1
ATOM 1865 C CA . LEU A 1 223 ? 31.745 -3.449 -40.922 1.00 90.44 223 LEU A CA 1
ATOM 1866 C C . LEU A 1 223 ? 33.238 -3.753 -40.790 1.00 90.44 223 LEU A C 1
ATOM 1868 O O . LEU A 1 223 ? 33.906 -3.082 -40.016 1.00 90.44 223 LEU A O 1
ATOM 1872 N N . GLU A 1 224 ? 33.758 -4.707 -41.566 1.00 89.88 224 GLU A N 1
ATOM 1873 C CA . GLU A 1 224 ? 35.196 -4.996 -41.648 1.00 89.88 224 GLU A CA 1
ATOM 1874 C C . GLU A 1 224 ? 35.994 -3.723 -41.969 1.00 89.88 224 GLU A C 1
ATOM 1876 O O . GLU A 1 224 ? 36.852 -3.330 -41.188 1.00 89.88 224 GLU A O 1
ATOM 1881 N N . ILE A 1 225 ? 35.621 -3.003 -43.035 1.00 91.88 225 ILE A N 1
ATOM 1882 C CA . ILE A 1 225 ? 36.284 -1.752 -43.444 1.00 91.88 225 ILE A CA 1
ATOM 1883 C C . ILE A 1 225 ? 36.213 -0.682 -42.345 1.00 91.88 225 ILE A C 1
ATOM 1885 O O . ILE A 1 225 ? 37.196 0.008 -42.081 1.00 91.88 225 ILE A O 1
ATOM 1889 N N . ALA A 1 226 ? 35.052 -0.516 -41.708 1.00 90.62 226 ALA A N 1
ATOM 1890 C CA . ALA A 1 226 ? 34.875 0.473 -40.649 1.00 90.62 226 ALA A CA 1
ATOM 1891 C C . ALA A 1 226 ? 35.740 0.157 -39.419 1.00 90.62 226 ALA A C 1
ATOM 1893 O O . ALA A 1 226 ? 36.307 1.067 -38.817 1.00 90.62 226 ALA A O 1
ATOM 1894 N N . LEU A 1 227 ? 35.858 -1.127 -39.065 1.00 86.62 227 LEU A N 1
ATOM 1895 C CA . LEU A 1 227 ? 36.708 -1.590 -37.971 1.00 86.62 227 LEU A CA 1
ATOM 1896 C C . LEU A 1 227 ? 38.196 -1.448 -38.307 1.00 86.62 227 LEU A C 1
ATOM 1898 O O . LEU A 1 227 ? 38.939 -0.962 -37.458 1.00 86.62 227 LEU A O 1
ATOM 1902 N N . ASP A 1 228 ? 38.612 -1.788 -39.530 1.00 87.19 228 ASP A N 1
ATOM 1903 C CA . ASP A 1 228 ? 39.994 -1.617 -40.005 1.00 87.19 228 ASP A CA 1
ATOM 1904 C C . ASP A 1 228 ? 40.433 -0.145 -39.953 1.00 87.19 228 ASP A C 1
ATOM 1906 O O . ASP A 1 228 ? 41.574 0.165 -39.614 1.00 87.19 228 ASP A O 1
ATOM 1910 N N . LYS A 1 229 ? 39.504 0.776 -40.229 1.00 87.81 229 LYS A N 1
ATOM 1911 C CA . LYS A 1 229 ? 39.704 2.229 -40.116 1.00 87.81 229 LYS A CA 1
ATOM 1912 C C . LYS A 1 229 ? 39.570 2.774 -38.691 1.00 87.81 229 LYS A C 1
ATOM 1914 O O . LYS A 1 229 ? 39.822 3.952 -38.466 1.00 87.81 229 LYS A O 1
ATOM 1919 N N . GLY A 1 230 ? 39.145 1.957 -37.727 1.00 85.94 230 GLY A N 1
ATOM 1920 C CA . GLY A 1 230 ? 38.882 2.392 -36.352 1.00 85.94 230 GLY A CA 1
ATOM 1921 C C . GLY A 1 230 ? 37.674 3.329 -36.201 1.00 85.94 230 GLY A C 1
ATOM 1922 O O . GLY A 1 230 ? 37.546 4.002 -35.178 1.00 85.94 230 GLY A O 1
ATOM 1923 N N . ASN A 1 231 ? 36.776 3.386 -37.189 1.00 86.94 231 ASN A N 1
ATOM 1924 C CA . ASN A 1 231 ? 35.616 4.274 -37.182 1.00 86.94 231 ASN A CA 1
ATOM 1925 C C . ASN A 1 231 ? 34.436 3.620 -36.439 1.00 86.94 231 ASN A C 1
ATOM 1927 O O . ASN A 1 231 ? 33.585 2.939 -37.024 1.00 86.94 231 ASN A O 1
ATOM 1931 N N . GLU A 1 232 ? 34.406 3.811 -35.115 1.00 83.19 232 GLU A N 1
ATOM 1932 C CA . GLU A 1 232 ? 33.408 3.195 -34.229 1.00 83.19 232 GLU A CA 1
ATOM 1933 C C . GLU A 1 232 ? 31.966 3.623 -34.548 1.00 83.19 232 GLU A C 1
ATOM 1935 O O . GLU A 1 232 ? 31.046 2.815 -34.409 1.00 83.19 232 GLU A O 1
ATOM 1940 N N . ASP A 1 233 ? 31.755 4.859 -35.006 1.00 83.62 233 ASP A N 1
ATOM 1941 C CA . ASP A 1 233 ? 30.421 5.388 -35.306 1.00 83.62 233 ASP A CA 1
ATOM 1942 C C . ASP A 1 233 ? 29.808 4.708 -36.537 1.00 83.62 233 ASP A C 1
ATOM 1944 O O . ASP A 1 233 ? 28.652 4.268 -36.513 1.00 83.62 233 ASP A O 1
ATOM 1948 N N . ILE A 1 234 ? 30.588 4.531 -37.605 1.00 88.25 234 ILE A N 1
ATOM 1949 C CA . ILE A 1 234 ? 30.138 3.794 -38.790 1.00 88.25 234 ILE A CA 1
ATOM 1950 C C . ILE A 1 234 ? 29.959 2.311 -38.467 1.00 88.25 234 ILE A C 1
ATOM 1952 O O . ILE A 1 234 ? 28.933 1.730 -38.831 1.00 88.25 234 ILE A O 1
ATOM 1956 N N . ALA A 1 235 ? 30.886 1.701 -37.725 1.00 86.38 235 ALA A N 1
ATOM 1957 C CA . ALA A 1 235 ? 30.747 0.315 -37.284 1.00 86.38 235 ALA A CA 1
ATOM 1958 C C . ALA A 1 235 ? 29.456 0.105 -36.465 1.00 86.38 235 ALA A C 1
ATOM 1960 O O . ALA A 1 235 ? 28.708 -0.850 -36.699 1.00 86.38 235 ALA A O 1
ATOM 1961 N N . ALA A 1 236 ? 29.121 1.042 -35.574 1.00 78.50 236 ALA A N 1
ATOM 1962 C CA . ALA A 1 236 ? 27.871 1.052 -34.822 1.00 78.50 236 ALA A CA 1
ATOM 1963 C C . ALA A 1 236 ? 26.632 1.133 -35.722 1.00 78.50 236 ALA A C 1
ATOM 1965 O O . ALA A 1 236 ? 25.675 0.372 -35.538 1.00 78.50 236 ALA A O 1
ATOM 1966 N N . ILE A 1 237 ? 26.647 2.037 -36.706 1.00 83.06 237 ILE A N 1
ATOM 1967 C CA . ILE A 1 237 ? 25.568 2.182 -37.689 1.00 83.06 237 ILE A CA 1
ATOM 1968 C C . ILE A 1 237 ? 25.355 0.865 -38.437 1.00 83.06 237 ILE A C 1
ATOM 1970 O O . ILE A 1 237 ? 24.212 0.426 -38.581 1.00 83.06 237 ILE A O 1
ATOM 1974 N N . LEU A 1 238 ? 26.422 0.201 -38.872 1.00 86.81 238 LEU A N 1
ATOM 1975 C CA . LEU A 1 238 ? 26.341 -1.047 -39.629 1.00 86.81 238 LEU A CA 1
ATOM 1976 C C . LEU A 1 238 ? 25.792 -2.205 -38.786 1.00 86.81 238 LEU A C 1
ATOM 1978 O O . LEU A 1 238 ? 24.881 -2.905 -39.235 1.00 86.81 238 LEU A O 1
ATOM 1982 N N . VAL A 1 239 ? 26.235 -2.345 -37.532 1.00 80.19 239 VAL A N 1
ATOM 1983 C CA . VAL A 1 239 ? 25.700 -3.345 -36.587 1.00 80.19 239 VAL A CA 1
ATOM 1984 C C . VAL A 1 239 ? 24.209 -3.112 -36.312 1.00 80.19 239 VAL A C 1
ATOM 1986 O O . VAL A 1 239 ? 23.408 -4.047 -36.368 1.00 80.19 239 VAL A O 1
ATOM 1989 N N . LEU A 1 240 ? 23.788 -1.860 -36.094 1.00 74.75 240 LEU A N 1
ATOM 1990 C CA . LEU A 1 240 ? 22.370 -1.506 -35.911 1.00 74.75 240 LEU A CA 1
ATOM 1991 C C . LEU A 1 240 ? 21.515 -1.733 -37.168 1.00 74.75 240 LEU A C 1
ATOM 1993 O O . LEU A 1 240 ? 20.282 -1.816 -37.074 1.00 74.75 240 LEU A O 1
ATOM 1997 N N . ASN A 1 241 ? 22.145 -1.814 -38.340 1.00 75.81 241 ASN A N 1
ATOM 1998 C CA . ASN A 1 241 ? 21.501 -2.133 -39.612 1.00 75.81 241 ASN A CA 1
ATOM 1999 C C . ASN A 1 241 ? 21.610 -3.619 -39.994 1.00 75.81 241 ASN A C 1
ATOM 2001 O O . ASN A 1 241 ? 21.087 -4.003 -41.036 1.00 75.81 241 ASN A O 1
ATOM 2005 N N . GLY A 1 242 ? 22.172 -4.462 -39.121 1.00 77.19 242 GLY A N 1
ATOM 2006 C CA . GLY A 1 242 ? 22.157 -5.918 -39.265 1.00 77.19 242 GLY A CA 1
ATOM 2007 C C . GLY A 1 242 ? 23.459 -6.543 -39.762 1.00 77.19 242 GLY A C 1
ATOM 2008 O O . GLY A 1 242 ? 23.426 -7.716 -40.129 1.00 77.19 242 GLY A O 1
ATOM 2009 N N . ALA A 1 243 ? 24.578 -5.807 -39.766 1.00 82.75 243 ALA A N 1
ATOM 2010 C CA . ALA A 1 243 ? 25.898 -6.407 -39.956 1.00 82.75 243 ALA A CA 1
ATOM 2011 C C . ALA A 1 243 ? 26.151 -7.466 -38.873 1.00 82.75 243 ALA A C 1
ATOM 2013 O O . ALA A 1 243 ? 25.934 -7.220 -37.679 1.00 82.75 243 ALA A O 1
ATOM 2014 N N . LYS A 1 244 ? 26.597 -8.650 -39.282 1.00 78.94 244 LYS A N 1
ATOM 2015 C CA . LYS A 1 244 ? 26.964 -9.730 -38.373 1.00 78.94 244 LYS A CA 1
ATOM 2016 C C . LYS A 1 244 ? 28.306 -9.407 -37.736 1.00 78.94 244 LYS A C 1
ATOM 2018 O O . LYS A 1 244 ? 29.258 -9.028 -38.407 1.00 78.94 244 LYS A O 1
ATOM 2023 N N . THR A 1 245 ? 28.380 -9.587 -36.425 1.00 68.62 245 THR A N 1
ATOM 2024 C CA . THR A 1 245 ? 29.628 -9.476 -35.678 1.00 68.62 245 THR A CA 1
ATOM 2025 C C . THR A 1 245 ? 29.756 -10.661 -34.738 1.00 68.62 245 THR A C 1
ATOM 2027 O O . THR A 1 245 ? 28.824 -10.980 -33.998 1.00 68.62 245 THR A O 1
ATOM 2030 N N . ASP A 1 246 ? 30.925 -11.296 -34.751 1.00 66.38 246 ASP A N 1
ATOM 2031 C CA . ASP A 1 246 ? 31.275 -12.348 -33.793 1.00 66.38 246 ASP A CA 1
ATOM 2032 C C . ASP A 1 246 ? 31.644 -11.754 -32.424 1.00 66.38 246 ASP A C 1
ATOM 2034 O O . ASP A 1 246 ? 31.672 -12.443 -31.401 1.00 66.38 246 ASP A O 1
ATOM 2038 N N . ASN A 1 247 ? 31.880 -10.438 -32.373 1.00 61.84 247 ASN A N 1
ATOM 2039 C CA . ASN A 1 247 ? 32.192 -9.720 -31.153 1.00 61.84 247 ASN A CA 1
ATOM 2040 C C . ASN A 1 247 ? 30.900 -9.353 -30.409 1.00 61.84 247 ASN A C 1
ATOM 2042 O O . ASN A 1 247 ? 30.440 -8.207 -30.408 1.00 61.84 247 ASN A O 1
ATOM 2046 N N . PHE A 1 248 ? 30.323 -10.352 -29.735 1.00 53.91 248 PHE A N 1
ATOM 2047 C CA . PHE A 1 248 ? 29.153 -10.196 -28.866 1.00 53.91 248 PHE A CA 1
ATOM 2048 C C . PHE A 1 248 ? 29.327 -9.046 -27.863 1.00 53.91 248 PHE A C 1
ATOM 2050 O O . PHE A 1 248 ? 28.362 -8.346 -27.570 1.00 53.91 248 PHE A O 1
ATOM 2057 N N . LEU A 1 249 ? 30.558 -8.799 -27.389 1.00 52.75 249 LEU A N 1
ATOM 2058 C CA . LEU A 1 249 ? 30.890 -7.697 -26.483 1.00 52.75 249 LEU A CA 1
ATOM 2059 C C . LEU A 1 249 ? 30.695 -6.318 -27.134 1.00 52.75 249 LEU A C 1
ATOM 2061 O O . LEU A 1 249 ? 30.218 -5.402 -26.468 1.00 52.75 249 LEU A O 1
ATOM 2065 N N . TYR A 1 250 ? 31.028 -6.174 -28.419 1.00 58.62 250 TYR A N 1
ATOM 2066 C CA . TYR A 1 250 ? 30.845 -4.937 -29.187 1.00 58.62 250 TYR A CA 1
ATOM 2067 C C . TYR A 1 250 ? 29.355 -4.633 -29.404 1.00 58.62 250 TYR A C 1
ATOM 2069 O O . TYR A 1 250 ? 28.893 -3.531 -29.100 1.00 58.62 250 TYR A O 1
ATOM 2077 N N . TYR A 1 251 ? 28.573 -5.649 -29.792 1.00 52.62 251 TYR A N 1
ATOM 2078 C CA . TYR A 1 251 ? 27.107 -5.567 -29.855 1.00 52.62 251 TYR A CA 1
ATOM 2079 C C . TYR A 1 251 ? 26.502 -5.191 -28.492 1.00 52.62 251 TYR A C 1
ATOM 2081 O O . TYR A 1 251 ? 25.633 -4.322 -28.401 1.00 52.62 251 TYR A O 1
ATOM 2089 N N . LEU A 1 252 ? 27.003 -5.794 -27.406 1.00 50.78 252 LEU A N 1
ATOM 2090 C CA . LEU A 1 252 ? 26.550 -5.501 -26.047 1.00 50.78 252 LEU A CA 1
ATOM 2091 C C . LEU A 1 252 ? 26.882 -4.070 -25.620 1.00 50.78 252 LEU A C 1
ATOM 2093 O O . LEU A 1 252 ? 26.030 -3.391 -25.055 1.00 50.78 252 LEU A O 1
ATOM 2097 N N . LYS A 1 253 ? 28.093 -3.584 -25.904 1.00 57.06 253 LYS A N 1
ATOM 2098 C CA . LYS A 1 253 ? 28.526 -2.221 -25.562 1.00 57.06 253 LYS A CA 1
ATOM 2099 C C . LYS A 1 253 ? 27.634 -1.173 -26.243 1.00 57.06 253 LYS A C 1
ATOM 2101 O O . LYS A 1 253 ? 27.250 -0.199 -25.599 1.00 57.06 253 LYS A O 1
ATOM 2106 N N . LEU A 1 254 ? 27.219 -1.423 -27.485 1.00 54.69 254 LEU A N 1
ATOM 2107 C CA . LEU A 1 254 ? 26.333 -0.556 -28.271 1.00 54.69 254 LEU A CA 1
ATOM 2108 C C . LEU A 1 254 ? 24.861 -0.606 -27.840 1.00 54.69 254 LEU A C 1
ATOM 2110 O O . LEU A 1 254 ? 24.246 0.435 -27.598 1.00 54.69 254 LEU A O 1
ATOM 2114 N N . VAL A 1 255 ? 24.292 -1.809 -27.714 1.00 49.78 255 VAL A N 1
ATOM 2115 C CA . VAL A 1 255 ? 22.872 -1.999 -27.370 1.00 49.78 255 VAL A CA 1
ATOM 2116 C C . VAL A 1 255 ? 22.610 -1.729 -25.890 1.00 49.78 255 VAL A C 1
ATOM 2118 O O . VAL A 1 255 ? 21.558 -1.206 -25.541 1.00 49.78 255 VAL A O 1
ATOM 2121 N N . PHE A 1 256 ? 23.553 -2.027 -24.998 1.00 49.78 256 PHE A N 1
ATOM 2122 C CA . PHE A 1 256 ? 23.363 -1.798 -23.567 1.00 49.78 256 PHE A CA 1
ATOM 2123 C C . PHE A 1 256 ? 23.931 -0.459 -23.104 1.00 49.78 256 PHE A C 1
ATOM 2125 O O . PHE A 1 256 ? 23.327 0.141 -22.224 1.00 49.78 256 PHE A O 1
ATOM 2132 N N . GLY A 1 257 ? 24.993 0.084 -23.708 1.00 52.97 257 GLY A N 1
ATOM 2133 C CA . GLY A 1 257 ? 25.564 1.377 -23.299 1.00 52.97 257 GLY A CA 1
ATOM 2134 C C . GLY A 1 257 ? 24.559 2.535 -23.331 1.00 52.97 257 GLY A C 1
ATOM 2135 O O . GLY A 1 257 ? 24.544 3.366 -22.425 1.00 52.97 257 GLY A O 1
ATOM 2136 N N . LYS A 1 258 ? 23.644 2.543 -24.312 1.00 50.44 258 LYS A N 1
ATOM 2137 C CA . LYS A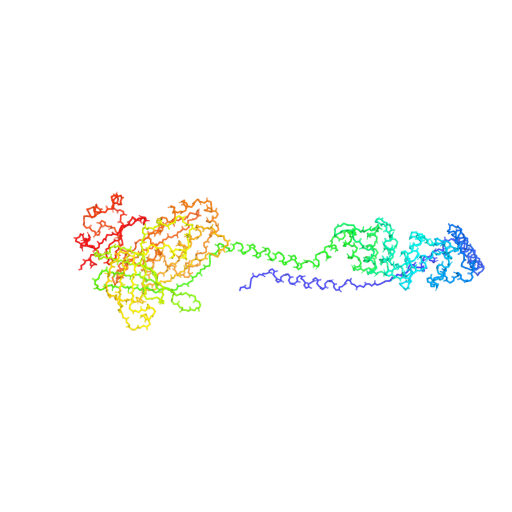 1 258 ? 22.620 3.594 -24.468 1.00 50.44 258 LYS A CA 1
ATOM 2138 C C . LYS A 1 258 ? 21.359 3.376 -23.614 1.00 50.44 258 LYS A C 1
ATOM 2140 O O . LYS A 1 258 ? 20.649 4.334 -23.321 1.00 50.44 258 LYS A O 1
ATOM 2145 N N . TYR A 1 259 ? 21.089 2.139 -23.182 1.00 49.97 259 TYR A N 1
ATOM 2146 C CA . TYR A 1 259 ? 19.857 1.757 -22.469 1.00 49.97 259 TYR A CA 1
ATOM 2147 C C . TYR A 1 259 ? 20.089 1.207 -21.051 1.00 49.97 259 TYR A C 1
ATOM 2149 O O . TYR A 1 259 ? 19.122 0.907 -20.352 1.00 49.97 259 TYR A O 1
ATOM 2157 N N . LEU A 1 260 ? 21.340 1.123 -20.582 1.00 56.53 260 LEU A N 1
ATOM 2158 C CA . LEU A 1 260 ? 21.704 0.631 -19.247 1.00 56.53 260 LEU A CA 1
ATOM 2159 C C . LEU A 1 260 ? 20.953 1.393 -18.152 1.00 56.53 260 LEU A C 1
ATOM 2161 O O . LEU A 1 260 ? 20.385 0.789 -17.248 1.00 56.53 260 LEU A O 1
ATOM 2165 N N . ILE A 1 261 ? 20.895 2.721 -18.277 1.00 54.44 261 ILE A N 1
ATOM 2166 C CA . ILE A 1 261 ? 20.180 3.595 -17.342 1.00 54.44 261 ILE A CA 1
ATOM 2167 C C . ILE A 1 261 ? 18.683 3.257 -17.335 1.00 54.44 261 ILE A C 1
ATOM 2169 O O . ILE A 1 261 ? 18.096 3.127 -16.265 1.00 54.44 261 ILE A O 1
ATOM 2173 N N . LEU A 1 262 ? 18.073 3.031 -18.503 1.00 48.84 262 LEU A N 1
ATOM 2174 C CA . LEU A 1 262 ? 16.655 2.683 -18.616 1.00 48.84 262 LEU A CA 1
ATOM 2175 C C . LEU A 1 262 ? 16.353 1.307 -17.998 1.00 48.84 262 LEU A C 1
ATOM 2177 O O . LEU A 1 262 ? 15.360 1.155 -17.292 1.00 48.84 262 LEU A O 1
ATOM 2181 N N . ILE A 1 263 ? 17.229 0.320 -18.207 1.00 53.66 263 ILE A N 1
ATOM 2182 C CA . ILE A 1 263 ? 17.101 -1.026 -17.630 1.00 53.66 263 ILE A CA 1
ATOM 2183 C C . ILE A 1 263 ? 17.256 -0.975 -16.105 1.00 53.66 263 ILE A C 1
ATOM 2185 O O . ILE A 1 263 ? 16.454 -1.569 -15.386 1.00 53.66 263 ILE A O 1
ATOM 2189 N N . VAL A 1 264 ? 18.234 -0.224 -15.595 1.00 61.38 264 VAL A N 1
ATOM 2190 C CA . VAL A 1 264 ? 18.431 -0.026 -14.151 1.00 61.38 264 VAL A CA 1
ATOM 2191 C C . VAL A 1 264 ? 17.227 0.688 -13.527 1.00 61.38 264 VAL A C 1
ATOM 2193 O O . VAL A 1 264 ? 16.758 0.268 -12.468 1.00 61.38 264 VAL A O 1
ATOM 2196 N N . ILE A 1 265 ? 16.668 1.701 -14.199 1.00 56.00 265 ILE A N 1
ATOM 2197 C CA . ILE A 1 265 ? 15.435 2.377 -13.771 1.00 56.00 265 ILE A CA 1
ATOM 2198 C C . ILE A 1 265 ? 14.254 1.397 -13.762 1.00 56.00 265 ILE A C 1
ATOM 2200 O O . ILE A 1 265 ? 13.529 1.342 -12.773 1.00 56.00 265 ILE A O 1
ATOM 2204 N N . MET A 1 266 ? 14.080 0.578 -14.803 1.00 50.25 266 MET A N 1
ATOM 2205 C CA . MET A 1 266 ? 13.002 -0.417 -14.885 1.00 50.25 266 MET A CA 1
ATOM 2206 C C . MET A 1 266 ? 13.105 -1.491 -13.796 1.00 50.25 266 MET A C 1
ATOM 2208 O O . MET A 1 266 ? 12.100 -1.831 -13.174 1.00 50.25 266 MET A O 1
ATOM 2212 N N . ILE A 1 267 ? 14.310 -1.991 -13.507 1.00 63.03 267 ILE A N 1
ATOM 2213 C CA . ILE A 1 267 ? 14.551 -2.941 -12.409 1.00 63.03 267 ILE A CA 1
ATOM 2214 C C . ILE A 1 267 ? 14.286 -2.276 -11.053 1.00 63.03 267 ILE A C 1
ATOM 2216 O O . ILE A 1 267 ? 13.681 -2.894 -10.171 1.00 63.03 267 ILE A O 1
ATOM 2220 N N . GLY A 1 268 ? 14.692 -1.014 -10.886 1.00 62.66 268 GLY A N 1
ATOM 2221 C CA . GLY A 1 268 ? 14.404 -0.215 -9.696 1.00 62.66 268 GLY A CA 1
ATOM 2222 C C . GLY A 1 268 ? 12.903 -0.007 -9.476 1.00 62.66 268 GLY A C 1
ATOM 2223 O O . GLY A 1 268 ? 12.414 -0.219 -8.366 1.00 62.66 268 GLY A O 1
ATOM 2224 N N . LEU A 1 269 ? 12.159 0.324 -10.536 1.00 52.06 269 LEU A N 1
ATOM 2225 C CA . LEU A 1 269 ? 10.702 0.476 -10.521 1.00 52.06 269 LEU A CA 1
ATOM 2226 C C . LEU A 1 269 ? 9.987 -0.852 -10.246 1.00 52.06 269 LEU A C 1
ATOM 2228 O O . LEU A 1 269 ? 9.075 -0.900 -9.430 1.00 52.06 269 LEU A O 1
ATOM 2232 N N . LEU A 1 270 ? 10.413 -1.957 -10.861 1.00 52.66 270 LEU A N 1
ATOM 2233 C CA . LEU A 1 270 ? 9.818 -3.271 -10.605 1.00 52.66 270 LEU A CA 1
ATOM 2234 C C . LEU A 1 270 ? 10.066 -3.718 -9.156 1.00 52.66 270 LEU A C 1
ATOM 2236 O O . LEU A 1 270 ? 9.160 -4.210 -8.485 1.00 52.66 270 LEU A O 1
ATOM 2240 N N . SER A 1 271 ? 11.277 -3.488 -8.645 1.00 62.31 271 SER A N 1
ATOM 2241 C CA . SER A 1 271 ? 11.637 -3.786 -7.255 1.00 62.31 271 SER A CA 1
ATOM 2242 C C . SER A 1 271 ? 10.848 -2.927 -6.267 1.00 62.31 271 SER A C 1
ATOM 2244 O O . SER A 1 271 ? 10.398 -3.443 -5.243 1.00 62.31 271 SER A O 1
ATOM 2246 N N . SER A 1 272 ? 10.631 -1.640 -6.568 1.00 52.69 272 SER A N 1
ATOM 2247 C CA . SER A 1 272 ? 9.822 -0.749 -5.732 1.00 52.69 272 SER A CA 1
ATOM 2248 C C . SER A 1 272 ? 8.341 -1.133 -5.765 1.00 52.69 272 SER A C 1
ATOM 2250 O O . SER A 1 272 ? 7.719 -1.185 -4.707 1.00 52.69 272 SER A O 1
ATOM 2252 N N . ILE A 1 273 ? 7.796 -1.518 -6.923 1.00 52.56 273 ILE A N 1
ATOM 2253 C CA . ILE A 1 273 ? 6.429 -2.041 -7.056 1.00 52.56 273 ILE A CA 1
ATOM 2254 C C . ILE A 1 273 ? 6.264 -3.331 -6.249 1.00 52.56 273 ILE A C 1
ATOM 2256 O O . ILE A 1 273 ? 5.319 -3.439 -5.471 1.00 52.56 273 ILE A O 1
ATOM 2260 N N . ILE A 1 274 ? 7.190 -4.290 -6.363 1.00 58.50 274 ILE A N 1
ATOM 2261 C CA . ILE A 1 274 ? 7.161 -5.536 -5.576 1.00 58.50 274 ILE A CA 1
ATOM 2262 C C . ILE A 1 274 ? 7.264 -5.230 -4.076 1.00 58.50 274 ILE A C 1
ATOM 2264 O O . ILE A 1 274 ? 6.551 -5.828 -3.267 1.00 58.50 274 ILE A O 1
ATOM 2268 N N . TYR A 1 275 ? 8.131 -4.294 -3.690 1.00 62.53 275 TYR A N 1
ATOM 2269 C CA . TYR A 1 275 ? 8.297 -3.874 -2.302 1.00 62.53 275 TYR A CA 1
ATOM 2270 C C . TYR A 1 275 ? 7.024 -3.222 -1.738 1.00 62.53 275 TYR A C 1
ATOM 2272 O O . TYR A 1 275 ? 6.569 -3.602 -0.659 1.00 62.53 275 TYR A O 1
ATOM 2280 N N . VAL A 1 276 ? 6.406 -2.298 -2.481 1.00 55.78 276 VAL A N 1
ATOM 2281 C CA . VAL A 1 276 ? 5.136 -1.647 -2.117 1.00 55.78 276 VAL A CA 1
ATOM 2282 C C . VAL A 1 276 ? 3.998 -2.668 -2.067 1.00 55.78 276 VAL A C 1
ATOM 2284 O O . VAL A 1 276 ? 3.236 -2.688 -1.101 1.00 55.78 276 VAL A O 1
ATOM 2287 N N . TYR A 1 277 ? 3.924 -3.579 -3.042 1.00 58.47 277 TYR A N 1
ATOM 2288 C CA . TYR A 1 277 ? 2.925 -4.647 -3.086 1.00 58.47 277 TYR A CA 1
ATOM 2289 C C . TYR A 1 277 ? 3.008 -5.561 -1.859 1.00 58.47 277 TYR A C 1
ATOM 2291 O O . TYR A 1 277 ? 1.985 -5.851 -1.243 1.00 58.47 277 TYR A O 1
ATOM 2299 N N . LYS A 1 278 ? 4.218 -5.962 -1.441 1.00 56.31 278 LYS A N 1
ATOM 2300 C CA . LYS A 1 278 ? 4.424 -6.747 -0.210 1.00 56.31 278 LYS A CA 1
ATOM 2301 C C . LYS A 1 278 ? 4.055 -5.972 1.059 1.00 56.31 278 LYS A C 1
ATOM 2303 O O . LYS A 1 278 ? 3.594 -6.566 2.028 1.00 56.31 278 LYS A O 1
ATOM 2308 N N . ARG A 1 279 ? 4.226 -4.646 1.073 1.00 58.16 279 ARG A N 1
ATOM 2309 C CA . ARG A 1 279 ? 3.920 -3.800 2.240 1.00 58.16 279 ARG A CA 1
ATOM 2310 C C . ARG A 1 279 ? 2.443 -3.439 2.409 1.00 58.16 279 ARG A C 1
ATOM 2312 O O . ARG A 1 279 ? 2.098 -2.928 3.468 1.00 58.16 279 ARG A O 1
ATOM 2319 N N . ARG A 1 280 ? 1.561 -3.736 1.448 1.00 58.38 280 ARG A N 1
ATOM 2320 C CA . ARG A 1 280 ? 0.124 -3.393 1.542 1.00 58.38 280 ARG A CA 1
ATOM 2321 C C . ARG A 1 280 ? -0.613 -4.047 2.720 1.00 58.38 280 ARG A C 1
ATOM 2323 O O . ARG A 1 280 ? -1.668 -3.577 3.121 1.00 58.38 280 ARG A O 1
ATOM 2330 N N . TYR A 1 281 ? -0.070 -5.134 3.268 1.00 56.94 281 TYR A N 1
ATOM 2331 C CA . TYR A 1 281 ? -0.652 -5.856 4.406 1.00 56.94 281 TYR A CA 1
ATOM 2332 C C . TYR A 1 281 ? 0.101 -5.638 5.719 1.00 56.94 281 TYR A C 1
ATOM 2334 O O . TYR A 1 281 ? -0.228 -6.270 6.718 1.00 56.94 281 TYR A O 1
ATOM 2342 N N . ILE A 1 282 ? 1.108 -4.760 5.727 1.00 62.97 282 ILE A N 1
ATOM 2343 C CA . ILE A 1 282 ? 1.776 -4.338 6.957 1.00 62.97 282 ILE A CA 1
ATOM 2344 C C . ILE A 1 282 ? 0.975 -3.153 7.509 1.00 62.97 282 ILE A C 1
ATOM 2346 O O . ILE A 1 282 ? 0.919 -2.120 6.835 1.00 62.97 282 ILE A O 1
ATOM 2350 N N . PRO A 1 283 ? 0.344 -3.277 8.690 1.00 65.00 283 PRO A N 1
ATOM 2351 C CA . PRO A 1 283 ? -0.406 -2.175 9.265 1.00 65.00 283 PRO A CA 1
ATOM 2352 C C . PRO A 1 283 ? 0.536 -1.046 9.690 1.00 65.00 283 PRO A C 1
ATOM 2354 O O . PRO A 1 283 ? 1.615 -1.281 10.240 1.00 65.00 283 PRO A O 1
ATOM 2357 N N . SER A 1 284 ? 0.122 0.189 9.441 1.00 65.31 284 SER A N 1
ATOM 2358 C CA . SER A 1 284 ? 0.619 1.364 10.144 1.00 65.31 284 SER A CA 1
ATOM 2359 C C . SER A 1 284 ? -0.004 1.406 11.538 1.00 65.31 284 SER A C 1
ATOM 2361 O O . SER A 1 284 ? -1.182 1.112 11.719 1.00 65.31 284 SER A O 1
ATOM 2363 N N . ILE A 1 285 ? 0.805 1.760 12.533 1.00 66.94 285 ILE A N 1
ATOM 2364 C CA . ILE A 1 285 ? 0.355 1.913 13.917 1.00 66.94 285 ILE A CA 1
ATOM 2365 C C . ILE A 1 285 ? 0.091 3.397 14.142 1.00 66.94 285 ILE A C 1
ATOM 2367 O O . ILE A 1 285 ? 1.001 4.207 13.955 1.00 66.94 285 ILE A O 1
ATOM 2371 N N . TYR A 1 286 ? -1.143 3.737 14.496 1.00 65.19 286 TYR A N 1
ATOM 2372 C CA . TYR A 1 286 ? -1.547 5.094 14.847 1.00 65.19 286 TYR A CA 1
ATOM 2373 C C . TYR A 1 286 ? -1.714 5.175 16.353 1.00 65.19 286 TYR A C 1
ATOM 2375 O O . TYR A 1 286 ? -2.431 4.370 16.940 1.00 65.19 286 TYR A O 1
ATOM 2383 N N . GLU A 1 287 ? -1.023 6.130 16.960 1.00 64.00 287 GLU A N 1
ATOM 2384 C CA . GLU A 1 287 ? -1.021 6.321 18.404 1.00 64.00 287 GLU A CA 1
ATOM 2385 C C . GLU A 1 287 ? -1.961 7.456 18.776 1.00 64.00 287 GLU A C 1
ATOM 2387 O O . GLU A 1 287 ? -1.878 8.550 18.215 1.00 64.00 287 GLU A O 1
ATOM 2392 N N . GLU A 1 288 ? -2.820 7.190 19.750 1.00 65.50 288 GLU A N 1
ATOM 2393 C CA . GLU A 1 288 ? -3.654 8.190 20.396 1.00 65.50 288 GLU A CA 1
ATOM 2394 C C . GLU A 1 288 ? -3.596 7.941 21.908 1.00 65.50 288 GLU A C 1
ATOM 2396 O O . GLU A 1 288 ? -3.716 6.811 22.387 1.00 65.50 288 GLU A O 1
ATOM 2401 N N . SER A 1 289 ? -3.382 8.995 22.688 1.00 63.97 289 SER A N 1
ATOM 2402 C CA . SER A 1 289 ? -3.618 8.930 24.126 1.00 63.97 289 SER A CA 1
ATOM 2403 C C . SER A 1 289 ? -5.088 9.225 24.387 1.00 63.97 289 SER A C 1
ATOM 2405 O O . SER A 1 289 ? -5.684 10.095 23.741 1.00 63.97 289 SER A O 1
ATOM 2407 N N . SER A 1 290 ? -5.683 8.490 25.328 1.00 73.44 290 SER A N 1
ATOM 2408 C CA . SER A 1 290 ? -7.059 8.726 25.740 1.00 73.44 290 SER A CA 1
ATOM 2409 C C . SER A 1 290 ? -7.175 9.003 27.233 1.00 73.44 290 SER A C 1
ATOM 2411 O O . SER A 1 290 ? -6.491 8.386 28.055 1.00 73.4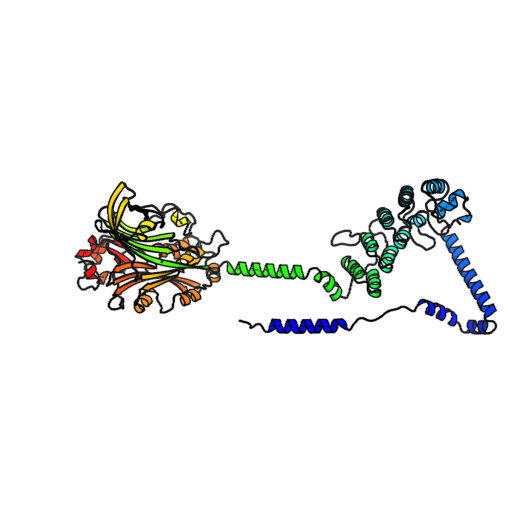4 290 SER A O 1
ATOM 2413 N N . LYS A 1 291 ? -8.038 9.962 27.579 1.00 78.25 291 LYS A N 1
ATOM 2414 C CA . LYS A 1 291 ? -8.354 10.310 28.968 1.00 78.25 291 LYS A CA 1
ATOM 2415 C C . LYS A 1 291 ? -9.672 9.656 29.360 1.00 78.25 291 LYS A C 1
ATOM 2417 O O . LYS A 1 291 ? -10.652 9.763 28.624 1.00 78.25 291 LYS A O 1
ATOM 2422 N N . PHE A 1 292 ? -9.695 8.989 30.510 1.00 83.19 292 PHE A N 1
ATOM 2423 C CA . PHE A 1 292 ? -10.904 8.369 31.039 1.00 83.19 292 PHE A CA 1
ATOM 2424 C C . PHE A 1 292 ? -11.762 9.389 31.791 1.00 83.19 292 PHE A C 1
ATOM 2426 O O . PHE A 1 292 ? -11.259 10.165 32.609 1.00 83.19 292 PHE A O 1
ATOM 2433 N N . ILE A 1 293 ? -13.058 9.406 31.492 1.00 85.50 293 ILE A N 1
ATOM 2434 C CA . ILE A 1 293 ? -14.014 10.376 32.020 1.00 85.50 293 ILE A CA 1
ATOM 2435 C C . ILE A 1 293 ? -15.283 9.640 32.432 1.00 85.50 293 ILE A C 1
ATOM 2437 O O . ILE A 1 293 ? -15.758 8.740 31.736 1.00 85.50 293 ILE A O 1
ATOM 2441 N N . THR A 1 294 ? -15.839 10.043 33.570 1.00 88.56 294 THR A N 1
ATOM 2442 C CA . THR A 1 294 ? -17.084 9.486 34.093 1.00 88.56 294 THR A CA 1
ATOM 2443 C C . THR A 1 294 ? -18.127 10.571 34.264 1.00 88.56 294 THR A C 1
ATOM 2445 O O . THR A 1 294 ? -17.813 11.630 34.805 1.00 88.56 294 THR A O 1
ATOM 2448 N N . PHE A 1 295 ? -19.362 10.290 33.858 1.00 91.44 295 PHE A N 1
ATOM 2449 C CA . PHE A 1 295 ? -20.521 11.123 34.159 1.00 91.44 295 PHE A CA 1
ATOM 2450 C C . PHE A 1 295 ? -21.430 10.335 35.094 1.00 91.44 295 PHE A C 1
ATOM 2452 O O . PHE A 1 295 ? -21.927 9.271 34.720 1.00 91.44 295 PHE A O 1
ATOM 2459 N N . ARG A 1 296 ? -21.640 10.852 36.300 1.00 91.81 296 ARG A N 1
ATOM 2460 C CA . ARG A 1 296 ? -22.538 10.280 37.299 1.00 91.81 296 ARG A CA 1
ATOM 2461 C C . ARG A 1 296 ? -23.757 11.165 37.426 1.00 91.81 296 ARG A C 1
ATOM 2463 O O . ARG A 1 296 ? -23.654 12.323 37.816 1.00 91.81 296 ARG A O 1
ATOM 2470 N N . ASP A 1 297 ? -24.909 10.638 37.061 1.00 93.00 297 ASP A N 1
ATOM 2471 C CA . ASP A 1 297 ? -26.148 11.376 37.199 1.00 93.00 297 ASP A CA 1
ATOM 2472 C C . ASP A 1 297 ? -26.632 11.359 38.655 1.00 93.00 297 ASP A C 1
ATOM 2474 O O . ASP A 1 297 ? -26.541 10.346 39.350 1.00 93.00 297 ASP A O 1
ATOM 2478 N N . LYS A 1 298 ? -27.154 12.501 39.108 1.00 92.25 298 LYS A N 1
ATOM 2479 C CA . LYS A 1 298 ? -27.577 12.700 40.500 1.00 92.25 298 LYS A CA 1
ATOM 2480 C C . LYS A 1 298 ? -29.041 12.339 40.790 1.00 92.25 298 LYS A C 1
ATOM 2482 O O . LYS A 1 298 ? -29.449 12.436 41.944 1.00 92.25 298 LYS A O 1
ATOM 2487 N N . VAL A 1 299 ? -29.858 11.999 39.786 1.00 87.75 299 VAL A N 1
ATOM 2488 C CA . VAL A 1 299 ? -31.337 11.984 39.917 1.00 87.75 299 VAL A CA 1
ATOM 2489 C C . VAL A 1 299 ? -31.993 10.706 39.375 1.00 87.75 299 VAL A C 1
ATOM 2491 O O . VAL A 1 299 ? -32.898 10.144 39.980 1.00 87.75 299 VAL A O 1
ATOM 2494 N N . ASN A 1 300 ? -31.551 10.264 38.212 1.00 89.31 300 ASN A N 1
ATOM 2495 C CA . ASN A 1 300 ? -32.103 9.258 37.318 1.00 89.31 300 ASN A CA 1
ATOM 2496 C C . ASN A 1 300 ? -31.283 7.955 37.242 1.00 89.31 300 ASN A C 1
ATOM 2498 O O . ASN A 1 300 ? -31.638 7.103 36.426 1.00 89.31 300 ASN A O 1
ATOM 2502 N N . ASN A 1 301 ? -30.232 7.778 38.056 1.00 87.12 301 ASN A N 1
ATOM 2503 C CA . ASN A 1 301 ? -29.382 6.573 38.099 1.00 87.12 301 ASN A CA 1
ATOM 2504 C C . ASN A 1 301 ? -28.776 6.214 36.730 1.00 87.12 301 ASN A C 1
ATOM 2506 O O . ASN A 1 301 ? -28.928 5.099 36.211 1.00 87.12 301 ASN A O 1
ATOM 2510 N N . MET A 1 302 ? -28.108 7.198 36.129 1.00 90.62 302 MET A N 1
ATOM 2511 C CA . MET A 1 302 ? -27.411 7.073 34.851 1.00 90.62 302 MET A CA 1
ATOM 2512 C C . MET A 1 302 ? -25.909 7.260 35.021 1.00 90.62 302 MET A C 1
ATOM 2514 O O . MET A 1 302 ? -25.452 8.177 35.698 1.00 90.62 302 MET A O 1
ATOM 2518 N N . TYR A 1 303 ? -25.135 6.412 34.355 1.00 89.25 303 TYR A N 1
ATOM 2519 C CA . TYR A 1 303 ? -23.687 6.395 34.506 1.00 89.25 303 TYR A CA 1
ATOM 2520 C C . TYR A 1 303 ? -23.018 6.229 33.159 1.00 89.25 303 TYR A C 1
ATOM 2522 O O . TYR A 1 303 ? -23.239 5.231 32.475 1.00 89.25 303 TYR A O 1
ATOM 2530 N N . ILE A 1 304 ? -22.197 7.200 32.777 1.00 89.19 304 ILE A N 1
ATOM 2531 C CA . ILE A 1 304 ? -21.418 7.162 31.544 1.00 89.19 304 ILE A CA 1
ATOM 2532 C C . ILE A 1 304 ? -19.961 6.929 31.904 1.00 89.19 304 ILE A C 1
ATOM 2534 O O . ILE A 1 304 ? -19.383 7.694 32.670 1.00 89.19 304 ILE A O 1
ATOM 2538 N N . TYR A 1 305 ? -19.359 5.922 31.285 1.00 86.00 305 TYR A N 1
ATOM 2539 C CA . TYR A 1 305 ? -17.920 5.693 31.299 1.00 86.00 305 TYR A CA 1
ATOM 2540 C C . TYR A 1 305 ? -17.405 5.858 29.877 1.00 86.00 305 TYR A C 1
ATOM 2542 O O . TYR A 1 305 ? -17.801 5.105 28.981 1.00 86.00 305 TYR A O 1
ATOM 2550 N N . CYS A 1 306 ? -16.557 6.857 29.644 1.00 84.12 306 CYS A N 1
ATOM 2551 C CA . CYS A 1 306 ? -16.100 7.181 28.301 1.00 84.12 306 CYS A CA 1
ATOM 2552 C C . CYS A 1 306 ? -14.631 7.578 28.230 1.00 84.12 306 CYS A C 1
ATOM 2554 O O . CYS A 1 306 ? -13.994 7.956 29.213 1.00 84.12 306 CYS A O 1
ATOM 2556 N N . TYR A 1 307 ? -14.103 7.467 27.018 1.00 79.88 307 TYR A N 1
ATOM 2557 C CA . TYR A 1 307 ? -12.752 7.846 26.666 1.00 79.88 307 TYR A CA 1
ATOM 2558 C C . TYR A 1 307 ? -12.792 9.030 25.709 1.00 79.88 307 TYR A C 1
ATOM 2560 O O . TYR A 1 307 ? -13.514 9.045 24.707 1.00 79.88 307 TYR A O 1
ATOM 2568 N N . ALA A 1 308 ? -11.985 10.020 26.050 1.00 77.88 308 ALA A N 1
ATOM 2569 C CA . ALA A 1 308 ? -11.662 11.187 25.255 1.00 77.88 308 ALA A CA 1
ATOM 2570 C C . ALA A 1 308 ? -10.428 10.897 24.401 1.00 77.88 308 ALA A C 1
ATOM 2572 O O . ALA A 1 308 ? -9.397 10.583 24.989 1.00 77.88 308 ALA A O 1
ATOM 2573 N N . TYR A 1 309 ? -10.488 11.018 23.070 1.00 71.38 309 TYR A N 1
ATOM 2574 C CA . TYR A 1 309 ? -9.320 10.773 22.204 1.00 71.38 309 TYR A CA 1
ATOM 2575 C C . TYR A 1 309 ? -8.794 12.039 21.513 1.00 71.38 309 TYR A C 1
ATOM 2577 O O . TYR A 1 309 ? -9.561 12.913 21.087 1.00 71.38 309 TYR A O 1
ATOM 2585 N N . TYR A 1 310 ? -7.466 12.114 21.382 1.00 63.00 310 TYR A N 1
ATOM 2586 C CA . TYR A 1 310 ? -6.728 13.201 20.732 1.00 63.00 310 TYR A CA 1
ATOM 2587 C C . TYR A 1 310 ? -6.099 12.693 19.431 1.00 63.00 310 TYR A C 1
ATOM 2589 O O . TYR A 1 310 ? -5.365 11.708 19.451 1.00 63.00 310 TYR A O 1
ATOM 2597 N N . GLY A 1 311 ? -6.369 13.349 18.297 1.00 50.84 311 GLY A N 1
ATOM 2598 C CA . GLY A 1 311 ? -5.926 12.857 16.987 1.00 50.84 311 GLY A CA 1
ATOM 2599 C C . GLY A 1 311 ? -4.894 13.747 16.285 1.00 50.84 311 GLY A C 1
ATOM 2600 O O . GLY A 1 311 ? -5.249 14.823 15.809 1.00 50.84 311 GLY A O 1
ATOM 2601 N N . GLY A 1 312 ? -3.676 13.232 16.071 1.00 48.41 312 GLY A N 1
ATOM 2602 C CA . GLY A 1 312 ? -2.706 13.725 15.074 1.00 48.41 312 GLY A CA 1
ATOM 2603 C C . GLY A 1 312 ? -1.972 15.044 15.383 1.00 48.41 312 GLY A C 1
ATOM 2604 O O . GLY A 1 312 ? -2.110 15.618 16.453 1.00 48.41 312 GLY A O 1
ATOM 2605 N N . VAL A 1 313 ? -1.163 15.509 14.411 1.00 37.62 313 VAL A N 1
ATOM 2606 C CA . VAL A 1 313 ? -0.129 16.583 14.495 1.00 37.62 313 VAL A CA 1
ATOM 2607 C C . VAL A 1 313 ? -0.636 17.933 15.035 1.00 37.62 313 VAL A C 1
ATOM 2609 O O . VAL A 1 313 ? 0.157 18.782 15.432 1.00 37.62 313 VAL A O 1
ATOM 2612 N N . VAL A 1 314 ? -1.952 18.131 15.075 1.00 36.84 314 VAL A N 1
ATOM 2613 C CA . VAL A 1 314 ? -2.600 19.301 15.665 1.00 36.84 314 VAL A CA 1
ATOM 2614 C C . VAL A 1 314 ? -3.495 18.771 16.779 1.00 36.84 314 VAL A C 1
ATOM 2616 O O . VAL A 1 314 ? -4.519 18.158 16.496 1.00 36.84 314 VAL A O 1
ATOM 2619 N N . SER A 1 315 ? -3.060 18.939 18.026 1.00 47.16 315 SER A N 1
ATOM 2620 C CA . SER A 1 315 ? -3.612 18.367 19.261 1.00 47.16 315 SER A CA 1
ATOM 2621 C C . SER A 1 315 ? -5.049 18.814 19.578 1.00 47.16 315 SER A C 1
ATOM 2623 O O . SER A 1 315 ? -5.286 19.504 20.565 1.00 47.16 315 SER A O 1
ATOM 2625 N N . VAL A 1 316 ? -6.025 18.445 18.750 1.00 44.91 316 VAL A N 1
ATOM 2626 C CA . VAL A 1 316 ? -7.448 18.729 18.978 1.00 44.91 316 VAL A CA 1
ATOM 2627 C C . VAL A 1 316 ? -8.144 17.436 19.400 1.00 44.91 316 VAL A C 1
ATOM 2629 O O . VAL A 1 316 ? -7.991 16.394 18.755 1.00 44.91 316 VAL A O 1
ATOM 2632 N N . MET A 1 317 ? -8.892 17.491 20.501 1.00 51.41 317 MET A N 1
ATOM 2633 C CA . MET A 1 317 ? -9.718 16.379 20.966 1.00 51.41 317 MET A CA 1
ATOM 2634 C C . MET A 1 317 ? -10.845 16.145 19.950 1.00 51.41 317 MET A C 1
ATOM 2636 O O . MET A 1 317 ? -11.550 17.080 19.575 1.00 51.41 317 MET A O 1
ATOM 2640 N N . ARG A 1 318 ? -10.957 14.919 19.427 1.00 63.53 318 ARG A N 1
ATOM 2641 C CA . ARG A 1 318 ? -11.793 14.612 18.249 1.00 63.53 318 ARG A CA 1
ATOM 2642 C C . ARG A 1 318 ? -13.149 13.986 18.589 1.00 63.53 318 ARG A C 1
ATOM 2644 O O . ARG A 1 318 ? -14.025 13.957 17.730 1.00 63.53 318 ARG A O 1
ATOM 2651 N N . GLY A 1 319 ? -13.352 13.495 19.812 1.00 72.19 319 GLY A N 1
ATOM 2652 C CA . GLY A 1 319 ? -14.654 12.988 20.253 1.00 72.19 319 GLY A CA 1
ATOM 2653 C C . GLY A 1 319 ? -14.622 12.139 21.523 1.00 72.19 319 GLY A C 1
ATOM 2654 O O . GLY A 1 319 ? -13.565 11.909 22.112 1.00 72.19 319 GLY A O 1
ATOM 2655 N N . PHE A 1 320 ? -15.806 11.659 21.906 1.00 76.44 320 PHE A N 1
ATOM 2656 C CA . PHE A 1 320 ? -16.049 10.741 23.016 1.00 76.44 320 PHE A CA 1
ATOM 2657 C C . PHE A 1 320 ? -16.634 9.433 22.503 1.00 76.44 320 PHE A C 1
ATOM 2659 O O . PHE A 1 320 ? -17.532 9.429 21.657 1.00 76.44 320 PHE A O 1
ATOM 2666 N N . PHE A 1 321 ? -16.173 8.327 23.073 1.00 77.81 321 PHE A N 1
ATOM 2667 C CA . PHE A 1 321 ? -16.799 7.020 22.918 1.00 77.81 321 PHE A CA 1
ATOM 2668 C C . PHE A 1 321 ? -16.804 6.291 24.257 1.00 77.81 321 PHE A C 1
ATOM 2670 O O . PHE A 1 321 ? -15.915 6.486 25.083 1.00 77.81 321 PHE A O 1
ATOM 2677 N N . GLY A 1 322 ? -17.797 5.445 24.488 1.00 80.31 322 GLY A N 1
ATOM 2678 C CA . GLY A 1 322 ? -17.919 4.753 25.763 1.00 80.31 322 GLY A CA 1
ATOM 2679 C C . GLY A 1 322 ? -19.238 4.024 25.913 1.00 80.31 322 GLY A C 1
ATOM 2680 O O . GLY A 1 322 ? -19.941 3.779 24.929 1.00 80.31 322 GLY A O 1
ATOM 2681 N N . ASN A 1 323 ? -19.577 3.723 27.160 1.00 82.12 323 ASN A N 1
ATOM 2682 C CA . ASN A 1 323 ? -20.810 3.046 27.529 1.00 82.12 323 ASN A CA 1
ATOM 2683 C C . ASN A 1 323 ? -21.619 3.917 28.485 1.00 82.12 323 ASN A C 1
ATOM 2685 O O . ASN A 1 323 ? -21.054 4.632 29.313 1.00 82.12 323 ASN A O 1
ATOM 2689 N N . ILE A 1 324 ? -22.939 3.810 28.390 1.00 86.75 324 ILE A N 1
ATOM 2690 C CA . ILE A 1 324 ? -23.871 4.341 29.376 1.00 86.75 324 ILE A CA 1
ATOM 2691 C C . ILE A 1 324 ? -24.688 3.206 29.981 1.00 86.75 324 ILE A C 1
ATOM 2693 O O . ILE A 1 324 ? -25.218 2.358 29.265 1.00 86.75 324 ILE A O 1
ATOM 2697 N N . PHE A 1 325 ? -24.796 3.214 31.302 1.00 86.94 325 PHE A N 1
ATOM 2698 C CA . PHE A 1 325 ? -25.598 2.300 32.098 1.00 86.94 325 PHE A CA 1
ATOM 2699 C C . PHE A 1 325 ? -26.763 3.077 32.695 1.00 86.94 325 PHE A C 1
ATOM 2701 O O . PHE A 1 325 ? -26.567 4.132 33.298 1.00 86.94 325 PHE A O 1
ATOM 2708 N N . ILE A 1 326 ? -27.977 2.580 32.485 1.00 86.31 326 ILE A N 1
ATOM 2709 C CA . ILE A 1 326 ? -29.209 3.274 32.845 1.00 86.31 326 ILE A CA 1
ATOM 2710 C C . ILE A 1 326 ? -30.072 2.301 33.645 1.00 86.31 326 ILE A C 1
ATOM 2712 O O . ILE A 1 326 ? -30.485 1.262 33.122 1.00 86.31 326 ILE A O 1
ATOM 2716 N N . ASN A 1 327 ? -30.371 2.650 34.897 1.00 86.12 327 ASN A N 1
ATOM 2717 C CA . ASN A 1 327 ? -31.419 1.994 35.678 1.00 86.12 327 ASN A CA 1
ATOM 2718 C C . ASN A 1 327 ? -32.499 3.009 36.064 1.00 86.12 327 ASN A C 1
ATOM 2720 O O . ASN A 1 327 ? -32.552 3.492 37.192 1.00 86.12 327 ASN A O 1
ATOM 2724 N N . ASN A 1 328 ? -33.360 3.332 35.100 1.00 87.44 328 ASN A N 1
ATOM 2725 C CA . ASN A 1 328 ? -34.460 4.271 35.270 1.00 87.44 328 ASN A CA 1
ATOM 2726 C C . ASN A 1 328 ? -35.779 3.643 34.807 1.00 87.44 328 ASN A C 1
ATOM 2728 O O . ASN A 1 328 ? -35.805 2.870 33.852 1.00 87.44 328 ASN A O 1
ATOM 2732 N N . ASP A 1 329 ? -36.904 4.014 35.412 1.00 83.62 329 ASP A N 1
ATOM 2733 C CA . ASP A 1 329 ? -38.218 3.476 35.027 1.00 83.62 329 ASP A CA 1
ATOM 2734 C C . ASP A 1 329 ? -38.589 3.751 33.560 1.00 83.62 329 ASP A C 1
ATOM 2736 O O . ASP A 1 329 ? -39.355 3.004 32.948 1.00 83.62 329 ASP A O 1
ATOM 2740 N N . LYS A 1 330 ? -38.034 4.811 32.957 1.00 86.50 330 LYS A N 1
ATOM 2741 C CA . LYS A 1 330 ? -38.297 5.176 31.558 1.00 86.50 330 LYS A CA 1
ATOM 2742 C C . LYS A 1 330 ? -37.439 4.409 30.552 1.00 86.50 330 LYS A C 1
ATOM 2744 O O . LYS A 1 330 ? -37.908 4.200 29.429 1.00 86.50 330 LYS A O 1
ATOM 2749 N N . LEU A 1 331 ? -36.221 4.024 30.933 1.00 85.56 331 LEU A N 1
ATOM 2750 C CA . LEU A 1 331 ? -35.256 3.303 30.104 1.00 85.56 331 LEU A CA 1
ATOM 2751 C C . LEU A 1 331 ? -34.318 2.505 31.016 1.00 85.56 331 LEU A C 1
ATOM 2753 O O . LEU A 1 331 ? -33.680 3.077 31.892 1.00 85.56 331 LEU A O 1
ATOM 2757 N N . LYS A 1 332 ? -34.207 1.194 30.791 1.00 85.69 332 LYS A N 1
ATOM 2758 C CA . LYS A 1 332 ? -33.256 0.325 31.499 1.00 85.69 332 LYS A CA 1
ATOM 2759 C C . LYS A 1 332 ? -32.332 -0.351 30.499 1.00 85.69 332 LYS A C 1
ATOM 2761 O O . LYS A 1 332 ? -32.770 -0.701 29.403 1.00 85.69 332 LYS A O 1
ATOM 2766 N N . GLY A 1 333 ? -31.065 -0.517 30.856 1.00 80.88 333 GLY A N 1
ATOM 2767 C CA . GLY A 1 333 ? -30.092 -1.249 30.049 1.00 80.88 333 GLY A CA 1
ATOM 2768 C C . GLY A 1 333 ? -28.718 -0.597 30.008 1.00 80.88 333 GLY A C 1
ATOM 2769 O O . GLY A 1 333 ? -28.464 0.417 30.657 1.00 80.88 333 GLY A O 1
ATOM 2770 N N . TYR A 1 334 ? -27.842 -1.189 29.204 1.00 80.88 334 TYR A N 1
ATOM 2771 C CA . TYR A 1 334 ? -26.545 -0.622 28.867 1.00 80.88 334 TYR A CA 1
ATOM 2772 C C . TYR A 1 334 ? -26.477 -0.361 27.365 1.00 80.88 334 TYR A C 1
ATOM 2774 O O . TYR A 1 334 ? -26.980 -1.151 26.563 1.00 80.88 334 TYR A O 1
ATOM 2782 N N . TYR A 1 335 ? -25.858 0.749 26.990 1.00 81.56 335 TYR A N 1
ATOM 2783 C CA . TYR A 1 335 ? -25.855 1.247 25.621 1.00 81.56 335 TYR A CA 1
ATOM 2784 C C . TYR A 1 335 ? -24.492 1.840 25.271 1.00 81.56 335 TYR A C 1
ATOM 2786 O O . TYR A 1 335 ? -23.740 2.259 26.151 1.00 81.56 335 TYR A O 1
ATOM 2794 N N . ASN A 1 336 ? -24.184 1.916 23.978 1.00 80.94 336 ASN A N 1
ATOM 2795 C CA . ASN A 1 336 ? -22.985 2.607 23.512 1.00 80.94 336 ASN A CA 1
ATOM 2796 C C . ASN A 1 336 ? -23.269 4.097 23.354 1.00 80.94 336 ASN A C 1
ATOM 2798 O O . ASN A 1 336 ? -24.354 4.478 22.906 1.00 80.94 336 ASN A O 1
ATOM 2802 N N . ILE A 1 337 ? -22.258 4.919 23.617 1.00 82.81 337 ILE A N 1
ATOM 2803 C CA . ILE A 1 337 ? -22.323 6.358 23.385 1.00 82.81 337 ILE A CA 1
ATOM 2804 C C . ILE A 1 337 ? -21.263 6.836 22.399 1.00 82.81 337 ILE A C 1
ATOM 2806 O O . ILE A 1 337 ? -20.152 6.300 22.365 1.00 82.81 337 ILE A O 1
ATOM 2810 N N . VAL A 1 338 ? -21.607 7.851 21.601 1.00 79.19 338 VAL A N 1
ATOM 2811 C CA . VAL A 1 338 ? -20.663 8.603 20.757 1.00 79.19 338 VAL A CA 1
ATOM 2812 C C . VAL A 1 338 ? -21.041 10.085 20.738 1.00 79.19 338 VAL A C 1
ATOM 2814 O O . VAL A 1 338 ? -22.222 10.424 20.721 1.00 79.19 338 VAL A O 1
ATOM 2817 N N . SER A 1 339 ? -20.027 10.952 20.718 1.00 82.38 339 SER A N 1
ATOM 2818 C CA . SER A 1 339 ? -20.150 12.406 20.541 1.00 82.38 339 SER A CA 1
ATOM 2819 C C . SER A 1 339 ? -18.901 12.968 19.869 1.00 82.38 339 SER A C 1
ATOM 2821 O O . SER A 1 339 ? -17.805 12.441 20.081 1.00 82.38 339 SER A O 1
ATOM 2823 N N . ASN A 1 340 ? -19.020 14.066 19.121 1.00 80.88 340 ASN A N 1
ATOM 2824 C CA . ASN A 1 340 ? -17.862 14.906 18.806 1.00 80.88 340 ASN A CA 1
ATOM 2825 C C . ASN A 1 340 ? -17.508 15.775 20.026 1.00 80.88 340 ASN A C 1
ATOM 2827 O O . ASN A 1 340 ? -18.350 16.012 20.889 1.00 80.88 340 ASN A O 1
ATOM 2831 N N . PHE A 1 341 ? -16.266 16.244 20.128 1.00 77.31 341 PHE A N 1
ATOM 2832 C CA . PHE A 1 341 ? -15.837 17.091 21.245 1.00 77.31 341 PHE A CA 1
ATOM 2833 C C . PHE A 1 341 ? -16.443 18.496 21.188 1.00 77.31 341 PHE A C 1
ATOM 2835 O O . PHE A 1 341 ? -16.735 19.095 22.219 1.00 77.31 341 PHE A O 1
ATOM 2842 N N . MET A 1 342 ? -16.644 18.995 19.968 1.00 80.25 342 MET A N 1
ATOM 2843 C CA . MET A 1 342 ? -17.232 20.312 19.713 1.00 80.25 342 MET A CA 1
ATOM 2844 C C . MET A 1 342 ? -18.761 20.315 19.829 1.00 80.25 342 MET A C 1
ATOM 2846 O O . MET A 1 342 ? -19.369 21.381 19.835 1.00 80.25 342 MET A O 1
ATOM 2850 N N . ASP A 1 343 ? -19.379 19.137 19.924 1.00 85.06 343 ASP A N 1
ATOM 2851 C CA . ASP A 1 343 ? -20.824 19.013 20.066 1.00 85.06 343 ASP A CA 1
ATOM 2852 C C . ASP A 1 343 ? -21.255 19.244 21.522 1.00 85.06 343 ASP A C 1
ATOM 2854 O O . ASP A 1 343 ? -20.493 19.073 22.479 1.00 85.06 343 ASP A O 1
ATOM 2858 N N . ASN A 1 344 ? -22.521 19.616 21.691 1.00 90.62 344 ASN A N 1
ATOM 2859 C CA . ASN A 1 344 ? -23.193 19.731 22.984 1.00 90.62 344 ASN A CA 1
ATOM 2860 C C . ASN A 1 344 ? -24.145 18.558 23.248 1.00 90.62 344 ASN A C 1
ATOM 2862 O O . ASN A 1 344 ? -25.095 18.707 24.008 1.00 90.62 344 ASN A O 1
ATOM 2866 N N . TYR A 1 345 ? -23.956 17.405 22.610 1.00 91.19 345 TYR A N 1
ATOM 2867 C CA . TYR A 1 345 ? -24.839 16.259 22.802 1.00 91.19 345 TYR A CA 1
ATOM 2868 C C . TYR A 1 345 ? -24.095 14.931 22.697 1.00 91.19 345 TYR A C 1
ATOM 2870 O O . TYR A 1 345 ? -23.179 14.787 21.902 1.00 91.19 345 TYR A O 1
ATOM 2878 N N . ILE A 1 346 ? -24.535 13.936 23.464 1.00 90.25 346 ILE A N 1
ATOM 2879 C CA . ILE A 1 346 ? -24.122 12.540 23.340 1.00 90.25 346 ILE A CA 1
ATOM 2880 C C . ILE A 1 346 ? -25.274 11.736 22.749 1.00 90.25 346 ILE A C 1
ATOM 2882 O O . ILE A 1 346 ? -26.388 11.754 23.270 1.00 90.25 346 ILE A O 1
ATOM 2886 N N . VAL A 1 347 ? -24.993 10.968 21.699 1.00 87.00 347 VAL A N 1
ATOM 2887 C CA . VAL A 1 347 ? -25.972 10.042 21.125 1.00 87.00 347 VAL A CA 1
ATOM 2888 C C . VAL A 1 347 ? -25.813 8.664 21.756 1.00 87.00 347 VAL A C 1
ATOM 2890 O O . VAL A 1 347 ? -24.700 8.137 21.852 1.00 87.00 347 VAL A O 1
ATOM 2893 N N . ILE A 1 348 ? -26.937 8.081 22.169 1.00 87.38 348 ILE A N 1
ATOM 2894 C CA . ILE A 1 348 ? -27.051 6.737 22.731 1.00 87.38 348 ILE A CA 1
ATOM 2895 C C . ILE A 1 348 ? -27.594 5.799 21.664 1.00 87.38 348 ILE A C 1
ATOM 2897 O O . ILE A 1 348 ? -28.622 6.070 21.042 1.00 87.38 348 ILE A O 1
ATOM 2901 N N . TYR A 1 349 ? -26.948 4.652 21.504 1.00 79.69 349 TYR A N 1
ATOM 2902 C CA . TYR A 1 349 ? -27.301 3.686 20.473 1.00 79.69 349 TYR A CA 1
ATOM 2903 C C . TYR A 1 349 ? -27.669 2.331 21.060 1.00 79.69 349 TYR A C 1
ATOM 2905 O O . TYR A 1 349 ? -26.997 1.836 21.971 1.00 79.69 349 TYR A O 1
ATOM 2913 N N . ASP A 1 350 ? -28.726 1.728 20.506 1.00 70.62 350 ASP A N 1
ATOM 2914 C CA . ASP A 1 350 ? -29.119 0.367 20.859 1.00 70.62 350 ASP A CA 1
ATOM 2915 C C . ASP A 1 350 ? -28.066 -0.634 20.372 1.00 70.62 350 ASP A C 1
ATOM 2917 O O . ASP A 1 350 ? -27.450 -0.493 19.313 1.00 70.62 350 ASP A O 1
ATOM 2921 N N . TYR A 1 351 ? -27.871 -1.656 21.187 1.00 57.16 351 TYR A N 1
ATOM 2922 C CA . TYR A 1 351 ? -26.964 -2.753 20.945 1.00 57.16 351 TYR A CA 1
ATOM 2923 C C . TYR A 1 351 ? -27.526 -3.761 19.920 1.00 57.16 351 TYR A C 1
ATOM 2925 O O . TYR A 1 351 ? -26.778 -4.374 19.156 1.00 57.16 351 TYR A O 1
ATOM 2933 N N . ASN A 1 352 ? -28.851 -3.958 19.912 1.00 49.59 352 ASN A N 1
ATOM 2934 C CA . ASN A 1 352 ? -29.454 -5.209 19.446 1.00 49.59 352 ASN A CA 1
ATOM 2935 C C . ASN A 1 352 ? -29.980 -5.243 18.005 1.00 49.59 352 ASN A C 1
ATOM 2937 O O . ASN A 1 352 ? -30.484 -6.290 17.598 1.00 49.59 352 ASN A O 1
ATOM 2941 N N . ASP A 1 353 ? -29.861 -4.181 17.207 1.00 46.41 353 ASP A N 1
ATOM 2942 C CA . ASP A 1 353 ? -30.612 -4.117 15.947 1.00 46.41 353 ASP A CA 1
ATOM 2943 C C . ASP A 1 353 ? -29.762 -3.757 14.719 1.00 46.41 353 ASP A C 1
ATOM 2945 O O . ASP A 1 353 ? -29.964 -2.747 14.056 1.00 46.41 353 ASP A O 1
ATOM 2949 N N . ASN A 1 354 ? -28.891 -4.690 14.316 1.00 45.00 354 ASN A N 1
ATOM 2950 C CA . ASN A 1 354 ? -28.395 -4.803 12.932 1.00 45.00 354 ASN A CA 1
ATOM 2951 C C . ASN A 1 354 ? -29.519 -5.244 11.952 1.00 45.00 354 ASN A C 1
ATOM 2953 O O . ASN A 1 354 ? -29.269 -5.998 11.012 1.00 45.00 354 ASN A O 1
ATOM 2957 N N . LYS A 1 355 ? -30.786 -4.866 12.179 1.00 39.78 355 LYS A N 1
ATOM 2958 C CA . LYS A 1 355 ? -31.922 -5.322 11.352 1.00 39.78 355 LYS A CA 1
ATOM 2959 C C . LYS A 1 355 ? -32.145 -4.507 10.086 1.00 39.78 355 LYS A C 1
ATOM 2961 O O . LYS A 1 355 ? -32.993 -4.877 9.279 1.00 39.78 355 LYS A O 1
ATOM 2966 N N . LYS A 1 356 ? -31.383 -3.439 9.862 1.00 39.47 356 LYS A N 1
ATOM 2967 C CA . LYS A 1 356 ? -31.455 -2.662 8.621 1.00 39.47 356 LYS A CA 1
ATOM 2968 C C . LYS A 1 356 ? -30.078 -2.440 8.018 1.00 39.47 356 LYS A C 1
ATOM 2970 O O . LYS A 1 356 ? -29.668 -1.305 7.862 1.00 39.47 356 LYS A O 1
ATOM 2975 N N . ASN A 1 357 ? -29.390 -3.531 7.687 1.00 38.28 357 ASN A N 1
ATOM 2976 C CA . ASN A 1 357 ? -28.832 -3.753 6.350 1.00 38.28 357 ASN A CA 1
ATOM 2977 C C . ASN A 1 357 ? -27.824 -4.908 6.383 1.00 38.28 357 ASN A C 1
ATOM 2979 O O . ASN A 1 357 ? -26.743 -4.809 6.956 1.00 38.28 357 ASN A O 1
ATOM 2983 N N . ASP A 1 358 ? -28.123 -5.958 5.621 1.00 45.22 358 ASP A N 1
ATOM 2984 C CA . ASP A 1 358 ? -27.151 -6.902 5.053 1.00 45.22 358 ASP A CA 1
ATOM 2985 C C . ASP A 1 358 ? -26.172 -6.207 4.072 1.00 45.22 358 ASP A C 1
ATOM 2987 O O . ASP A 1 358 ? -25.778 -6.773 3.052 1.00 45.22 358 ASP A O 1
ATOM 2991 N N . LYS A 1 359 ? -25.787 -4.948 4.325 1.00 44.12 359 LYS A N 1
ATOM 2992 C CA . LYS A 1 359 ? -24.834 -4.216 3.495 1.00 44.12 359 LYS A CA 1
ATOM 2993 C C . LYS A 1 359 ? -23.423 -4.414 4.020 1.00 44.12 359 LYS A C 1
ATOM 2995 O O . LYS A 1 359 ? -23.140 -4.470 5.210 1.00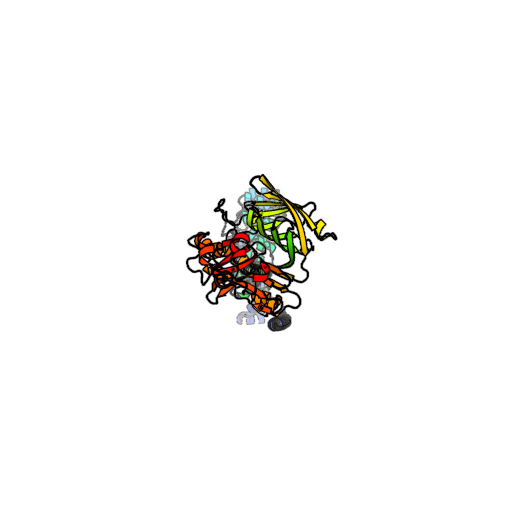 44.12 359 LYS A O 1
ATOM 3000 N N . GLU A 1 360 ? -22.530 -4.554 3.059 1.00 47.06 360 GLU A N 1
ATOM 3001 C CA . GLU A 1 360 ? -21.206 -5.149 3.147 1.00 47.06 360 GLU A CA 1
ATOM 3002 C C . GLU A 1 360 ? -20.139 -4.294 3.865 1.00 47.06 360 GLU A C 1
ATOM 3004 O O . GLU A 1 360 ? -19.011 -4.193 3.373 1.00 47.06 360 GLU A O 1
ATOM 3009 N N . TYR A 1 361 ? -20.434 -3.675 5.011 1.00 47.53 361 TYR A N 1
ATOM 3010 C CA . TYR A 1 361 ? -19.553 -2.656 5.593 1.00 47.53 361 TYR A CA 1
ATOM 3011 C C . TYR A 1 361 ? -19.029 -3.022 6.987 1.00 47.53 361 TYR A C 1
ATOM 3013 O O . TYR A 1 361 ? -19.773 -3.252 7.930 1.00 47.53 361 TYR A O 1
ATOM 3021 N N . PHE A 1 362 ? -17.699 -3.055 7.108 1.00 50.22 362 PHE A N 1
ATOM 3022 C CA . PHE A 1 362 ? -16.953 -3.222 8.365 1.00 50.22 362 PHE A CA 1
ATOM 3023 C C . PHE A 1 362 ? -15.969 -2.057 8.534 1.00 50.22 362 PHE A C 1
ATOM 3025 O O . PHE A 1 362 ? -14.786 -2.272 8.752 1.00 50.22 362 PHE A O 1
ATOM 3032 N N . SER A 1 363 ? -16.392 -0.820 8.296 1.00 42.41 363 SER A N 1
ATOM 3033 C CA . SER A 1 363 ? -15.536 0.364 8.446 1.00 42.41 363 SER A CA 1
ATOM 3034 C C . SER A 1 363 ? -16.013 1.188 9.633 1.00 42.41 363 SER A C 1
ATOM 3036 O O . SER A 1 363 ? -17.211 1.427 9.758 1.00 42.41 363 SER A O 1
ATOM 3038 N N . TRP A 1 364 ? -15.081 1.677 10.459 1.00 39.97 364 TRP A N 1
ATOM 3039 C CA . TRP A 1 364 ? -15.361 2.597 11.572 1.00 39.97 364 TRP A CA 1
ATOM 3040 C C . TRP A 1 364 ? -16.164 3.828 11.123 1.00 39.97 364 TRP A C 1
ATOM 3042 O O . TRP A 1 364 ? -17.005 4.307 11.873 1.00 39.97 364 TRP A O 1
ATOM 3052 N N . TYR A 1 365 ? -15.931 4.320 9.900 1.00 40.59 365 TYR A N 1
ATOM 3053 C CA . TYR A 1 365 ? -16.627 5.489 9.351 1.00 40.59 365 TYR A CA 1
ATOM 3054 C C . TYR A 1 365 ? -18.042 5.176 8.852 1.00 40.59 365 TYR A C 1
ATOM 3056 O O . TYR A 1 365 ? -18.925 6.012 8.995 1.00 40.59 365 TYR A O 1
ATOM 3064 N N . ASP A 1 366 ? -18.282 3.967 8.340 1.00 40.75 366 ASP A N 1
ATOM 3065 C CA . ASP A 1 366 ? -19.608 3.574 7.839 1.00 40.75 366 ASP A CA 1
ATOM 3066 C C . ASP A 1 366 ? -20.512 3.068 8.980 1.00 40.75 366 ASP A C 1
ATOM 3068 O O . ASP A 1 366 ? -21.728 3.205 8.924 1.00 40.75 366 ASP A O 1
ATOM 3072 N N . PHE A 1 367 ? -19.921 2.568 10.074 1.00 42.69 367 PHE A N 1
ATOM 3073 C CA . PHE A 1 367 ? -20.632 2.142 11.290 1.00 42.69 367 PHE A CA 1
ATOM 3074 C C . PHE A 1 367 ? -21.215 3.312 12.110 1.00 42.69 367 PHE A C 1
ATOM 3076 O O . PHE A 1 367 ? -21.997 3.093 13.033 1.00 42.69 367 PHE A O 1
ATOM 3083 N N . ILE A 1 368 ? -20.831 4.557 11.806 1.00 44.00 368 ILE A N 1
ATOM 3084 C CA . ILE A 1 368 ? -21.446 5.772 12.372 1.00 44.00 368 ILE A CA 1
ATOM 3085 C C . ILE A 1 368 ? -22.764 6.100 11.644 1.00 44.00 368 ILE A C 1
ATOM 3087 O O . ILE A 1 368 ? -23.631 6.742 12.222 1.00 44.00 368 ILE A O 1
ATOM 3091 N N . ILE A 1 369 ? -22.948 5.622 10.408 1.00 42.78 369 ILE A N 1
ATOM 3092 C CA . ILE A 1 369 ? -24.022 6.072 9.509 1.00 42.78 369 ILE A CA 1
ATOM 3093 C C . ILE A 1 369 ? -25.340 5.292 9.711 1.00 42.78 369 ILE A C 1
ATOM 3095 O O . ILE A 1 369 ? -26.400 5.797 9.356 1.00 42.78 369 ILE A O 1
ATOM 3099 N N . GLU A 1 370 ? -25.319 4.099 10.321 1.00 47.19 370 GLU A N 1
ATOM 3100 C CA . GLU A 1 370 ? -26.511 3.232 10.457 1.00 47.19 370 GLU A CA 1
ATOM 3101 C C . GLU A 1 370 ? -26.762 2.733 11.893 1.00 47.19 370 GLU A C 1
ATOM 3103 O O . GLU A 1 370 ? -27.151 1.585 12.108 1.00 47.19 370 GLU A O 1
ATOM 3108 N N . ARG A 1 371 ? -26.530 3.559 12.917 1.00 55.91 371 ARG A N 1
ATOM 3109 C CA . ARG A 1 371 ? -26.924 3.181 14.281 1.00 55.91 371 ARG A CA 1
ATOM 3110 C C . ARG A 1 371 ? -28.367 3.606 14.552 1.00 55.91 371 ARG A C 1
ATOM 3112 O O . ARG A 1 371 ? -28.722 4.760 14.336 1.00 55.91 371 ARG A O 1
ATOM 3119 N N . ASN A 1 372 ? -29.185 2.697 15.082 1.00 64.44 372 ASN A N 1
ATOM 3120 C CA . ASN A 1 372 ? -30.508 3.053 15.592 1.00 64.44 372 ASN A CA 1
ATOM 3121 C C . ASN A 1 372 ? -30.337 3.887 16.867 1.00 64.44 372 ASN A C 1
ATOM 3123 O O . ASN A 1 372 ? -30.067 3.352 17.948 1.00 64.44 372 ASN A O 1
ATOM 3127 N N . GLU A 1 373 ? -30.447 5.204 16.715 1.00 78.19 373 GLU A N 1
ATOM 3128 C CA . GLU A 1 373 ? -30.466 6.160 17.817 1.00 78.19 373 GLU A CA 1
ATOM 3129 C C . GLU A 1 373 ? -31.568 5.771 18.800 1.00 78.19 373 GLU A C 1
ATOM 3131 O O . GLU A 1 373 ? -32.752 5.712 18.457 1.00 78.19 373 GLU A O 1
ATOM 3136 N N . LYS A 1 374 ? -31.163 5.449 20.028 1.00 85.06 374 LYS A N 1
ATOM 3137 C CA . LYS A 1 374 ? -32.069 5.079 21.116 1.00 85.06 374 LYS A CA 1
ATOM 3138 C C . LYS A 1 374 ? -32.495 6.297 21.919 1.00 85.06 374 LYS A C 1
ATOM 3140 O O . LYS A 1 374 ? -33.617 6.347 22.424 1.00 85.06 374 LYS A O 1
ATOM 3145 N N . ALA A 1 375 ? -31.564 7.229 22.085 1.00 89.69 375 ALA A N 1
ATOM 3146 C CA . ALA A 1 375 ? -31.785 8.495 22.749 1.00 89.69 375 ALA A CA 1
ATOM 3147 C C . ALA A 1 375 ? -30.644 9.472 22.449 1.00 89.69 375 ALA A C 1
ATOM 3149 O O . ALA A 1 375 ? -29.549 9.060 22.068 1.00 89.69 375 ALA A O 1
ATOM 3150 N N . ILE A 1 376 ? -30.875 10.755 22.697 1.00 91.44 376 ILE A N 1
ATOM 3151 C CA . ILE A 1 376 ? -29.856 11.804 22.631 1.00 91.44 376 ILE A CA 1
ATOM 3152 C C . ILE A 1 376 ? -29.857 12.551 23.960 1.00 91.44 376 ILE A C 1
ATOM 3154 O O . ILE A 1 376 ? -30.901 13.011 24.410 1.00 91.44 376 ILE A O 1
ATOM 3158 N N . ILE A 1 377 ? -28.690 12.678 24.584 1.00 94.19 377 ILE A N 1
ATOM 3159 C CA . ILE A 1 377 ? -28.453 13.522 25.757 1.00 94.19 377 ILE A CA 1
ATOM 3160 C C . ILE A 1 377 ? -27.922 14.857 25.248 1.00 94.19 377 ILE A C 1
ATOM 3162 O O . ILE A 1 377 ? -26.819 14.898 24.719 1.00 94.19 377 ILE A O 1
ATOM 3166 N N . LYS A 1 378 ? -28.677 15.941 25.399 1.00 94.69 378 LYS A N 1
ATOM 3167 C CA . LYS A 1 378 ? -28.252 17.304 25.057 1.00 94.69 378 LYS A CA 1
ATOM 3168 C C . LYS A 1 378 ? -27.819 18.035 26.318 1.00 94.69 378 LYS A C 1
ATOM 3170 O O . LYS A 1 378 ? -28.530 17.991 27.317 1.00 94.69 378 LYS A O 1
ATOM 3175 N N . PHE A 1 379 ? -26.690 18.718 26.249 1.00 95.19 379 PHE A N 1
ATOM 3176 C CA . PHE A 1 379 ? -26.106 19.502 27.325 1.00 95.19 379 PHE A CA 1
ATOM 3177 C C . PHE A 1 379 ? -26.367 20.998 27.146 1.00 95.19 379 PHE A C 1
ATOM 3179 O O . PHE A 1 379 ? -26.631 21.481 26.040 1.00 95.19 379 PHE A O 1
ATOM 3186 N N . ASP A 1 380 ? -26.268 21.738 28.248 1.00 93.25 380 ASP A N 1
ATOM 3187 C CA . ASP A 1 380 ? -26.424 23.195 28.288 1.00 93.25 380 ASP A CA 1
ATOM 3188 C C . ASP A 1 380 ? -25.222 23.974 27.720 1.00 93.25 380 ASP A C 1
ATOM 3190 O O . ASP A 1 380 ? -25.355 25.157 27.404 1.00 93.25 380 ASP A O 1
ATOM 3194 N N . CYS A 1 381 ? -24.071 23.327 27.524 1.00 91.62 381 CYS A N 1
ATOM 3195 C CA . CYS A 1 381 ? -22.941 23.853 26.755 1.00 91.62 381 CYS A CA 1
ATOM 3196 C C . CYS A 1 381 ? -22.238 22.752 25.944 1.00 91.62 381 CYS A C 1
ATOM 3198 O O . CYS A 1 381 ? -22.523 21.565 26.112 1.00 91.62 381 CYS A O 1
ATOM 3200 N N . SER A 1 382 ? -21.317 23.131 25.049 1.00 90.50 382 SER A N 1
ATOM 3201 C CA . SER A 1 382 ? -20.484 22.139 24.358 1.00 90.50 382 SER A CA 1
ATOM 3202 C C . SER A 1 382 ? -19.577 21.410 25.351 1.00 90.50 382 SER A C 1
ATOM 3204 O O . SER A 1 382 ? -19.199 21.965 26.390 1.00 90.50 382 SER A O 1
ATOM 3206 N N . LEU A 1 383 ? -19.207 20.167 25.038 1.00 87.19 383 LEU A N 1
ATOM 3207 C CA . LEU A 1 383 ? -18.282 19.415 25.887 1.00 87.19 383 LEU A CA 1
ATOM 3208 C C . LEU A 1 383 ? -16.900 20.085 25.915 1.00 87.19 383 LEU A C 1
ATOM 3210 O O . LEU A 1 383 ? -16.294 20.171 26.979 1.00 87.19 383 LEU A O 1
ATOM 3214 N N . ASN A 1 384 ? -16.432 20.641 24.793 1.00 87.12 384 ASN A N 1
ATOM 3215 C CA . ASN A 1 384 ? -15.211 21.449 24.752 1.00 87.12 384 ASN A CA 1
ATOM 3216 C C . ASN A 1 384 ? -15.247 22.625 25.738 1.00 87.12 384 ASN A C 1
ATOM 3218 O O . ASN A 1 384 ? -14.303 22.808 26.504 1.00 87.12 384 ASN A O 1
ATOM 3222 N N . ASP A 1 385 ? -16.324 23.411 25.744 1.00 88.38 385 ASP A N 1
ATOM 3223 C CA . ASP A 1 385 ? -16.432 24.563 26.646 1.00 88.38 385 ASP A CA 1
ATOM 3224 C C . ASP A 1 385 ? -16.514 24.118 28.107 1.00 88.38 385 ASP A C 1
ATOM 3226 O O . ASP A 1 385 ? -15.912 24.746 28.975 1.00 88.38 385 ASP A O 1
ATOM 3230 N N . PHE A 1 386 ? -17.198 23.000 28.374 1.00 90.81 386 PHE A N 1
ATOM 3231 C CA . PHE A 1 386 ? -17.266 22.409 29.706 1.00 90.81 386 PHE A CA 1
ATOM 3232 C C . PHE A 1 386 ? -15.875 22.014 30.223 1.00 90.81 386 PHE A C 1
ATOM 3234 O O . PHE A 1 386 ? -15.480 22.459 31.298 1.00 90.81 386 PHE A O 1
ATOM 3241 N N . PHE A 1 387 ? -15.104 21.241 29.449 1.00 87.12 387 PHE A N 1
ATOM 3242 C CA . PHE A 1 387 ? -13.772 20.776 29.861 1.00 87.12 387 PHE A CA 1
ATOM 3243 C C . PHE A 1 387 ? -12.706 21.881 29.898 1.00 87.12 387 PHE A C 1
ATOM 3245 O O . PHE A 1 387 ? -11.669 21.687 30.529 1.00 87.12 387 PHE A O 1
ATOM 3252 N N . ASN A 1 388 ? -12.954 23.026 29.254 1.00 87.06 388 ASN A N 1
ATOM 3253 C CA . ASN A 1 388 ? -12.124 24.231 29.366 1.00 87.06 388 ASN A CA 1
ATOM 3254 C C . ASN A 1 388 ? -12.593 25.187 30.483 1.00 87.06 388 ASN A C 1
ATOM 3256 O O . ASN A 1 388 ? -12.032 26.273 30.627 1.00 87.06 388 ASN A O 1
ATOM 3260 N N . SER A 1 389 ? -13.615 24.811 31.256 1.00 89.81 389 SER A N 1
ATOM 3261 C CA . SER A 1 389 ? -14.143 25.583 32.385 1.00 89.81 389 SER A CA 1
ATOM 3262 C C . SER A 1 389 ? -13.804 24.935 33.733 1.00 89.81 389 SER A C 1
ATOM 3264 O O . SER A 1 389 ? -13.400 23.777 33.788 1.00 89.81 389 SER A O 1
ATOM 3266 N N . ASP A 1 390 ? -14.045 25.657 34.831 1.00 89.00 390 ASP A N 1
ATOM 3267 C CA . ASP A 1 390 ? -13.890 25.140 36.203 1.00 89.00 390 ASP A CA 1
ATOM 3268 C C . ASP A 1 390 ? -15.122 24.351 36.703 1.00 89.00 390 ASP A C 1
ATOM 3270 O O . ASP A 1 390 ? -15.234 24.037 37.890 1.00 89.00 390 ASP A O 1
ATOM 3274 N N . LYS A 1 391 ? -16.097 24.065 35.829 1.00 91.81 391 LYS A N 1
ATOM 3275 C CA . LYS A 1 391 ? -17.326 23.357 36.210 1.00 91.81 391 LYS A CA 1
ATOM 3276 C C . LYS A 1 391 ? -17.066 21.863 36.409 1.00 91.81 391 LYS A C 1
ATOM 3278 O O . LYS A 1 391 ? -16.379 21.225 35.620 1.00 91.81 391 LYS A O 1
ATOM 3283 N N . THR A 1 392 ? -17.719 21.285 37.414 1.00 92.75 392 THR A N 1
ATOM 3284 C CA . THR A 1 392 ? -17.750 19.832 37.669 1.00 92.75 392 THR A CA 1
ATOM 3285 C C . THR A 1 392 ? -19.107 19.207 37.354 1.00 92.75 392 THR A C 1
ATOM 3287 O O . THR A 1 392 ? -19.252 17.990 37.401 1.00 92.75 392 THR A O 1
ATOM 3290 N N . GLU A 1 393 ? -20.110 20.024 37.030 1.00 95.69 393 GLU A N 1
ATOM 3291 C CA . GLU A 1 393 ? -21.487 19.590 36.804 1.00 95.69 393 GLU A CA 1
ATOM 3292 C C . GLU A 1 393 ? -22.034 20.160 35.500 1.00 95.69 393 GLU A C 1
ATOM 3294 O O . GLU A 1 393 ? -21.843 21.344 35.203 1.00 95.69 393 GLU A O 1
ATOM 3299 N N . ILE A 1 394 ? -22.727 19.316 34.737 1.00 95.25 394 ILE A N 1
ATOM 3300 C CA . ILE A 1 394 ? -23.328 19.676 33.454 1.00 95.25 394 ILE A CA 1
ATOM 3301 C C . ILE A 1 394 ? -24.800 19.268 33.433 1.00 95.25 394 ILE A C 1
ATOM 3303 O O . ILE A 1 394 ? -25.159 18.129 33.756 1.00 95.25 394 ILE A O 1
ATOM 3307 N N . ASN A 1 395 ? -25.669 20.214 33.079 1.00 96.31 395 ASN A N 1
ATOM 3308 C CA . ASN A 1 395 ? -27.097 19.943 32.970 1.00 96.31 395 ASN A CA 1
ATOM 3309 C C . ASN A 1 395 ? -27.371 19.206 31.667 1.00 96.31 395 ASN A C 1
ATOM 3311 O O . ASN A 1 395 ? -26.731 19.480 30.649 1.00 96.31 395 ASN A O 1
ATOM 3315 N N . TYR A 1 396 ? -28.356 18.311 31.676 1.00 95.81 396 TYR A N 1
ATOM 3316 C CA . TYR A 1 396 ? -28.760 17.636 30.454 1.00 95.81 396 TYR A CA 1
ATOM 3317 C C . TYR A 1 396 ? -30.267 17.450 30.320 1.00 95.81 396 TYR A C 1
ATOM 3319 O O . TYR A 1 396 ? -31.016 17.351 31.296 1.00 95.81 396 TYR A O 1
ATOM 3327 N N . ILE A 1 397 ? -30.675 17.334 29.060 1.00 95.00 397 ILE A N 1
ATOM 3328 C CA . ILE A 1 397 ? -31.995 16.902 28.623 1.00 95.00 397 ILE A CA 1
ATOM 3329 C C . ILE A 1 397 ? -31.789 15.686 27.729 1.00 95.00 397 ILE A C 1
ATOM 3331 O O . ILE A 1 397 ? -31.159 15.770 26.677 1.00 95.00 397 ILE A O 1
ATOM 3335 N N . MET A 1 398 ? -32.309 14.544 28.155 1.00 94.06 398 MET A N 1
ATOM 3336 C CA . MET A 1 398 ? -32.275 13.306 27.397 1.00 94.06 398 MET A CA 1
ATOM 3337 C C . MET A 1 398 ? -33.618 13.071 26.711 1.00 94.06 398 MET A C 1
ATOM 3339 O O . MET A 1 398 ? -34.655 12.953 27.365 1.00 94.06 398 MET A O 1
ATOM 3343 N N . GLU A 1 399 ? -33.574 12.952 25.390 1.00 91.94 399 GLU A N 1
ATOM 3344 C CA . GLU A 1 399 ? -34.706 12.637 24.524 1.00 91.94 399 GLU A CA 1
ATOM 3345 C C . GLU A 1 399 ? -34.599 11.174 24.088 1.00 91.94 399 GLU A C 1
ATOM 3347 O O . GLU A 1 399 ? -33.673 10.809 23.369 1.00 91.94 399 GLU A O 1
ATOM 3352 N N . ILE A 1 400 ? -35.522 10.321 24.536 1.00 88.81 400 ILE A N 1
ATOM 3353 C CA . ILE A 1 400 ? -35.603 8.910 24.120 1.00 88.81 400 ILE A CA 1
ATOM 3354 C C . ILE A 1 400 ? -36.468 8.823 22.860 1.00 88.81 400 ILE A C 1
ATOM 3356 O O . ILE A 1 400 ? -37.481 9.522 22.788 1.00 88.81 400 ILE A O 1
ATOM 3360 N N . SER A 1 401 ? -36.128 7.934 21.918 1.00 72.00 401 SER A N 1
ATOM 3361 C CA . SER A 1 401 ? -36.726 7.811 20.569 1.00 72.00 401 SER A CA 1
ATOM 3362 C C . SER A 1 401 ? -38.241 7.505 20.490 1.00 72.00 401 SER A C 1
ATOM 3364 O O . SER A 1 401 ? -38.747 7.256 19.405 1.00 72.00 401 SER A O 1
ATOM 3366 N N . ASP A 1 402 ? -38.981 7.616 21.599 1.00 65.75 402 ASP A N 1
ATOM 3367 C CA . ASP A 1 402 ? -40.440 7.471 21.734 1.00 65.75 402 ASP A CA 1
ATOM 3368 C C . ASP A 1 402 ? -41.060 8.603 22.604 1.00 65.75 402 ASP A C 1
ATOM 3370 O O . ASP A 1 402 ? -41.959 8.375 23.416 1.00 65.75 402 ASP A O 1
ATOM 3374 N N . SER A 1 403 ? -40.542 9.836 22.500 1.00 66.12 403 SER A N 1
ATOM 3375 C CA . SER A 1 403 ? -41.067 11.066 23.147 1.00 66.12 403 SER A CA 1
ATOM 3376 C C . SER A 1 403 ? -41.009 11.135 24.684 1.00 66.12 403 SER A C 1
ATOM 3378 O O . SER A 1 403 ? -41.643 12.000 25.293 1.00 66.12 403 SER A O 1
ATOM 3380 N N . LYS A 1 404 ? -40.226 10.277 25.347 1.00 79.69 404 LYS A N 1
ATOM 3381 C CA . LYS A 1 404 ? -39.950 10.410 26.789 1.00 79.69 404 LYS A CA 1
ATOM 3382 C C . LYS A 1 404 ? -38.767 11.350 27.008 1.00 79.69 404 LYS A C 1
ATOM 3384 O O . LYS A 1 404 ? -37.720 11.175 26.391 1.00 79.69 404 LYS A O 1
ATOM 3389 N N . ILE A 1 405 ? -38.929 12.292 27.935 1.00 89.69 405 ILE A N 1
ATOM 3390 C CA . ILE A 1 405 ? -37.881 13.238 28.333 1.00 89.69 405 ILE A CA 1
ATOM 3391 C C . ILE A 1 405 ? -37.411 12.915 29.753 1.00 89.69 405 ILE A C 1
ATOM 3393 O O . ILE A 1 405 ? -38.225 12.644 30.651 1.00 89.69 405 ILE A O 1
ATOM 3397 N N . ILE A 1 406 ? -36.097 12.933 29.950 1.00 91.56 406 ILE A N 1
ATOM 3398 C CA . ILE A 1 406 ? -35.436 12.846 31.254 1.00 91.56 406 ILE A CA 1
ATOM 3399 C C . ILE A 1 406 ? -34.558 14.084 31.401 1.00 91.56 406 ILE A C 1
ATOM 3401 O O . ILE A 1 406 ? -33.760 14.378 30.519 1.00 91.56 406 ILE A O 1
ATOM 3405 N N . ASN A 1 407 ? -34.710 14.798 32.510 1.00 93.25 407 ASN A N 1
ATOM 3406 C CA . ASN A 1 407 ? -33.863 15.937 32.846 1.00 93.25 407 ASN A CA 1
ATOM 3407 C C . ASN A 1 407 ? -33.015 15.562 34.052 1.00 93.25 407 ASN A C 1
ATOM 3409 O O . ASN A 1 407 ? -33.499 14.868 34.952 1.00 93.25 407 ASN A O 1
ATOM 3413 N N . GLY A 1 408 ? -31.786 16.051 34.092 1.00 94.94 408 GLY A N 1
ATOM 3414 C CA . GLY A 1 408 ? -30.908 15.798 35.217 1.00 94.94 408 GLY A CA 1
ATOM 3415 C C . GLY A 1 408 ? -29.637 16.620 35.161 1.00 94.94 408 GLY A C 1
ATOM 3416 O O . GLY A 1 408 ? -29.478 17.528 34.342 1.00 94.94 408 GLY A O 1
ATOM 3417 N N . VAL A 1 409 ? -28.737 16.268 36.069 1.00 96.00 409 VAL A N 1
ATOM 3418 C CA . VAL A 1 409 ? -27.419 16.876 36.198 1.00 96.00 409 VAL A CA 1
ATOM 3419 C C . VAL A 1 409 ? -26.415 15.748 36.334 1.00 96.00 409 VAL A C 1
ATOM 3421 O O . VAL A 1 409 ? -26.561 14.885 37.205 1.00 96.00 409 VAL A O 1
ATOM 3424 N N . PHE A 1 410 ? -25.407 15.765 35.470 1.00 96.00 410 PHE A N 1
ATOM 3425 C CA . PHE A 1 410 ? -24.254 14.891 35.596 1.00 96.00 410 PHE A CA 1
ATOM 3426 C C . PHE A 1 410 ? -23.160 15.592 36.388 1.00 96.00 410 PHE A C 1
ATOM 3428 O O . PHE A 1 410 ? -22.747 16.694 36.035 1.00 96.00 410 PHE A O 1
ATOM 3435 N N . GLU A 1 411 ? -22.643 14.915 37.403 1.00 94.81 411 GLU A N 1
ATOM 3436 C CA . GLU A 1 411 ? -21.320 15.181 37.951 1.00 94.81 411 GLU A CA 1
ATOM 3437 C C . GLU A 1 411 ? -20.274 14.524 37.045 1.00 94.81 411 GLU A C 1
ATOM 3439 O O . GLU A 1 411 ? -20.349 13.326 36.757 1.00 94.81 411 GLU A O 1
ATOM 3444 N N . VAL A 1 412 ? -19.315 15.310 36.561 1.00 92.00 412 VAL A N 1
ATOM 3445 C CA . VAL A 1 412 ? -18.297 14.867 35.609 1.00 92.00 412 VAL A CA 1
ATOM 3446 C C . VAL A 1 412 ? -16.945 14.818 36.295 1.00 92.00 412 VAL A C 1
ATOM 3448 O O . VAL A 1 412 ? -16.436 15.828 36.775 1.00 92.00 412 VAL A O 1
ATOM 3451 N N . ASN A 1 413 ? -16.325 13.642 36.288 1.00 87.31 413 ASN A N 1
ATOM 3452 C CA . ASN A 1 413 ? -14.990 13.444 36.831 1.00 87.31 413 ASN A CA 1
ATOM 3453 C C . ASN A 1 413 ? -14.026 13.038 35.713 1.00 87.31 413 ASN A C 1
ATOM 3455 O O . ASN A 1 413 ? -14.186 12.005 35.057 1.00 87.31 413 ASN A O 1
ATOM 3459 N N . THR A 1 414 ? -13.001 13.865 35.498 1.00 78.06 414 THR A N 1
ATOM 3460 C CA . THR A 1 414 ? -11.876 13.522 34.630 1.00 78.06 414 THR A CA 1
ATOM 3461 C C . THR A 1 414 ? -10.800 12.838 35.467 1.00 78.06 414 THR A C 1
ATOM 3463 O O . THR A 1 414 ? -9.881 13.491 35.965 1.00 78.06 414 THR A O 1
ATOM 3466 N N . ASN A 1 415 ? -10.929 11.527 35.654 1.00 70.31 415 ASN A N 1
ATOM 3467 C CA . ASN A 1 415 ? -10.035 10.742 36.501 1.00 70.31 415 ASN A CA 1
ATOM 3468 C C . ASN A 1 415 ? -8.580 10.837 36.010 1.00 70.31 415 ASN A C 1
ATOM 3470 O O . ASN A 1 415 ? -8.187 10.177 35.053 1.00 70.31 415 ASN A O 1
ATOM 3474 N N . SER A 1 416 ? -7.754 11.646 36.680 1.00 63.53 416 SER A N 1
ATOM 3475 C CA . SER A 1 416 ? -6.347 11.874 36.306 1.00 63.53 416 SER A CA 1
ATOM 3476 C C . SER A 1 416 ? -5.423 10.698 36.642 1.00 63.53 416 SER A C 1
ATOM 3478 O O . SER A 1 416 ? -4.285 10.650 36.177 1.00 63.53 416 SER A O 1
ATOM 3480 N N . ASN A 1 417 ? -5.908 9.746 37.442 1.00 74.50 417 ASN A N 1
ATOM 3481 C CA . ASN A 1 417 ? -5.152 8.572 37.869 1.00 74.50 417 ASN A CA 1
ATOM 3482 C C . ASN A 1 417 ? -5.167 7.429 36.847 1.00 74.50 417 ASN A C 1
ATOM 3484 O O . ASN A 1 417 ? -4.390 6.489 37.001 1.00 74.50 417 ASN A O 1
ATOM 3488 N N . ILE A 1 418 ? -6.030 7.494 35.828 1.00 75.69 418 ILE A N 1
ATOM 3489 C CA . ILE A 1 418 ? -6.176 6.447 34.817 1.00 75.69 418 ILE A CA 1
ATOM 3490 C C . ILE A 1 418 ? -5.902 7.049 33.447 1.00 75.69 418 ILE A C 1
ATOM 3492 O O . ILE A 1 418 ? -6.693 7.836 32.929 1.00 75.69 418 ILE A O 1
ATOM 3496 N N . ASN A 1 419 ? -4.808 6.605 32.839 1.00 75.75 419 ASN A N 1
ATOM 3497 C CA . ASN A 1 419 ? -4.513 6.875 31.442 1.00 75.75 419 ASN A CA 1
ATOM 3498 C C . ASN A 1 419 ? -4.613 5.578 30.644 1.00 75.75 419 ASN A C 1
ATOM 3500 O O . ASN A 1 419 ? -4.142 4.529 31.084 1.00 75.75 419 ASN A O 1
ATOM 3504 N N . VAL A 1 420 ? -5.219 5.655 29.462 1.00 73.06 420 VAL A N 1
ATOM 3505 C CA . VAL A 1 420 ? -5.270 4.527 28.531 1.00 73.06 420 VAL A CA 1
ATOM 3506 C C . VAL A 1 420 ? -4.568 4.939 27.249 1.00 73.06 420 VAL A C 1
ATOM 3508 O O . VAL A 1 420 ? -5.014 5.839 26.530 1.00 73.06 420 VAL A O 1
ATOM 3511 N N . GLU A 1 421 ? -3.439 4.290 26.988 1.00 73.12 421 GLU A N 1
ATOM 3512 C CA . GLU A 1 421 ? -2.703 4.420 25.736 1.00 73.12 421 GLU A CA 1
ATOM 3513 C C . GLU A 1 421 ? -3.359 3.517 24.696 1.00 73.12 421 GLU A C 1
ATOM 3515 O O . GLU A 1 421 ? -3.580 2.328 24.940 1.00 73.12 421 GLU A O 1
ATOM 3520 N N . TYR A 1 422 ? -3.690 4.086 23.541 1.00 70.81 422 TYR A N 1
ATOM 3521 C CA . TYR A 1 422 ? -4.354 3.381 22.459 1.00 70.81 422 TYR A CA 1
ATOM 3522 C C . TYR A 1 422 ? -3.479 3.404 21.204 1.00 70.81 422 TYR A C 1
ATOM 3524 O O . TYR A 1 422 ? -3.061 4.451 20.708 1.00 70.81 422 TYR A O 1
ATOM 3532 N N . SER A 1 423 ? -3.208 2.216 20.677 1.00 68.62 423 SER A N 1
ATOM 3533 C CA . SER A 1 423 ? -2.563 2.004 19.387 1.00 68.62 423 SER A CA 1
ATOM 3534 C C . SER A 1 423 ? -3.547 1.323 18.458 1.00 68.62 423 SER A C 1
ATOM 3536 O O . SER A 1 423 ? -3.899 0.159 18.648 1.00 68.62 423 SER A O 1
ATOM 3538 N N . LYS A 1 424 ? -3.941 2.033 17.409 1.00 69.00 424 LYS A N 1
ATOM 3539 C CA . LYS A 1 424 ? -4.773 1.485 16.348 1.00 69.00 424 LYS A CA 1
ATOM 3540 C C . LYS A 1 424 ? -3.917 0.874 15.256 1.00 69.00 424 LYS A C 1
ATOM 3542 O O . LYS A 1 424 ? -2.986 1.518 14.761 1.00 69.00 424 LYS A O 1
ATOM 3547 N N . LEU A 1 425 ? -4.278 -0.324 14.803 1.00 67.06 425 LEU A N 1
ATOM 3548 C CA . LEU A 1 425 ? -3.709 -0.873 13.574 1.00 67.06 425 LEU A CA 1
ATOM 3549 C C . LEU A 1 425 ? -4.518 -0.397 12.368 1.00 67.06 425 LEU A C 1
ATOM 3551 O O . LEU A 1 425 ? -5.693 -0.720 12.198 1.00 67.06 425 LEU A O 1
ATOM 3555 N N . ILE A 1 426 ? -3.867 0.354 11.488 1.00 65.88 426 ILE A N 1
ATOM 3556 C CA . ILE A 1 426 ? -4.443 0.814 10.229 1.00 65.88 426 ILE A CA 1
ATOM 3557 C C . ILE A 1 426 ? -3.774 0.066 9.087 1.00 65.88 426 ILE A C 1
ATOM 3559 O O . ILE A 1 426 ? -2.575 0.158 8.858 1.00 65.88 426 ILE A O 1
ATOM 3563 N N . PHE A 1 427 ? -4.559 -0.682 8.326 1.00 64.94 427 PHE A N 1
ATOM 3564 C CA . PHE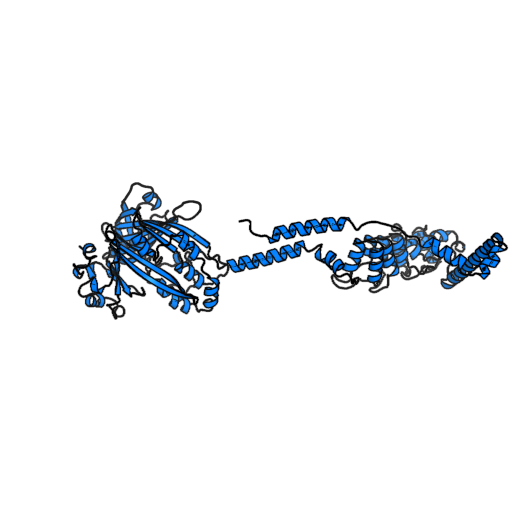 A 1 427 ? -4.061 -1.376 7.145 1.00 64.94 427 PHE A CA 1
ATOM 3565 C C . PHE A 1 427 ? -4.192 -0.463 5.924 1.00 64.94 427 PHE A C 1
ATOM 3567 O O . PHE A 1 427 ? -5.299 -0.086 5.534 1.00 64.94 427 PHE A O 1
ATOM 3574 N N . ASN A 1 428 ? -3.061 -0.104 5.312 1.00 55.84 428 ASN A N 1
ATOM 3575 C CA . ASN A 1 428 ? -3.026 0.738 4.115 1.00 55.84 428 ASN A CA 1
ATOM 3576 C C . ASN A 1 428 ? -3.645 -0.015 2.922 1.00 55.84 428 ASN A C 1
ATOM 3578 O O . ASN A 1 428 ? -3.079 -0.969 2.394 1.00 55.84 428 ASN A O 1
ATOM 3582 N N . LYS A 1 429 ? -4.851 0.387 2.516 1.00 56.22 429 LYS A N 1
ATOM 3583 C CA . LYS A 1 429 ? -5.706 -0.366 1.584 1.00 56.22 429 LYS A CA 1
ATOM 3584 C C . LYS A 1 429 ? -5.280 -0.215 0.113 1.00 56.22 429 LYS A C 1
ATOM 3586 O O . LYS A 1 429 ? -4.966 0.884 -0.328 1.00 56.22 429 LYS A O 1
ATOM 3591 N N . SER A 1 430 ? -5.447 -1.285 -0.681 1.00 47.94 430 SER A N 1
ATOM 3592 C CA . SER A 1 430 ? -5.678 -1.199 -2.143 1.00 47.94 430 SER A CA 1
ATOM 3593 C C . SER A 1 430 ? -6.707 -2.200 -2.709 1.00 47.94 430 SER A C 1
ATOM 3595 O O . SER A 1 430 ? -6.730 -2.436 -3.915 1.00 47.94 430 SER A O 1
ATOM 3597 N N . ALA A 1 431 ? -7.572 -2.812 -1.895 1.00 46.91 431 ALA A N 1
ATOM 3598 C CA . ALA A 1 431 ? -8.634 -3.678 -2.418 1.00 46.91 431 ALA A CA 1
ATOM 3599 C C . ALA A 1 431 ? -9.956 -3.365 -1.727 1.00 46.91 431 ALA A C 1
ATOM 3601 O O . ALA A 1 431 ? -10.047 -3.408 -0.503 1.00 46.91 431 ALA A O 1
ATOM 3602 N N . LYS A 1 432 ? -10.980 -3.024 -2.513 1.00 44.94 432 LYS A N 1
ATOM 3603 C CA . LYS A 1 432 ? -12.295 -2.573 -2.037 1.00 44.94 432 LYS A CA 1
ATOM 3604 C C . LYS A 1 432 ? -13.009 -3.577 -1.116 1.00 44.94 432 LYS A C 1
ATOM 3606 O O . LYS A 1 432 ? -13.859 -3.137 -0.352 1.00 44.94 432 LYS A O 1
ATOM 3611 N N . HIS A 1 433 ? -12.604 -4.849 -1.060 1.00 53.00 433 HIS A N 1
ATOM 3612 C CA . HIS A 1 433 ? -13.329 -5.885 -0.316 1.00 53.00 433 HIS A CA 1
ATOM 3613 C C . HIS A 1 433 ? -12.407 -6.869 0.419 1.00 53.00 433 HIS A C 1
ATOM 3615 O O . HIS A 1 433 ? -12.130 -7.950 -0.083 1.00 53.00 433 HIS A O 1
ATOM 3621 N N . ASN A 1 434 ? -11.967 -6.549 1.639 1.00 65.12 434 ASN A N 1
ATOM 3622 C CA . ASN A 1 434 ? -11.504 -7.599 2.550 1.00 65.12 434 ASN A CA 1
ATOM 3623 C C . ASN A 1 434 ? -12.049 -7.358 3.963 1.00 65.12 434 ASN A C 1
ATOM 3625 O O . ASN A 1 434 ? -11.436 -6.693 4.795 1.00 65.12 434 ASN A O 1
ATOM 3629 N N . ARG A 1 435 ? -13.259 -7.877 4.198 1.00 69.19 435 ARG A N 1
ATOM 3630 C CA . ARG A 1 435 ? -14.015 -7.772 5.461 1.00 69.19 435 ARG A CA 1
ATOM 3631 C C . ARG A 1 435 ? -13.228 -8.352 6.639 1.00 69.19 435 ARG A C 1
ATOM 3633 O O . ARG A 1 435 ? -13.334 -7.862 7.758 1.00 69.19 435 ARG A O 1
ATOM 3640 N N . PHE A 1 436 ? -12.383 -9.344 6.363 1.00 71.62 436 PHE A N 1
ATOM 3641 C CA . PHE A 1 436 ? -11.515 -9.965 7.351 1.00 71.62 436 PHE A CA 1
ATOM 3642 C C . PHE A 1 436 ? -10.376 -9.039 7.806 1.00 71.62 436 PHE A C 1
ATOM 3644 O O . PHE A 1 436 ? -10.086 -9.014 8.995 1.00 71.62 436 PHE A O 1
ATOM 3651 N N . ILE A 1 437 ? -9.794 -8.212 6.920 1.00 71.00 437 ILE A N 1
ATOM 3652 C CA . ILE A 1 437 ? -8.791 -7.198 7.319 1.00 71.00 437 ILE A CA 1
ATOM 3653 C C . ILE A 1 437 ? -9.379 -6.238 8.348 1.00 71.00 437 ILE A C 1
ATOM 3655 O O . ILE A 1 437 ? -8.734 -5.946 9.345 1.00 71.00 437 ILE A O 1
ATOM 3659 N N . ASN A 1 438 ? -10.616 -5.793 8.140 1.00 69.19 438 ASN A N 1
ATOM 3660 C CA . ASN A 1 438 ? -11.255 -4.887 9.084 1.00 69.19 438 ASN A CA 1
ATOM 3661 C C . ASN A 1 438 ? -11.472 -5.555 10.449 1.00 69.19 438 ASN A C 1
ATOM 3663 O O . ASN A 1 438 ? -11.175 -4.949 11.472 1.00 69.19 438 ASN A O 1
ATOM 3667 N N . ILE A 1 439 ? -11.922 -6.816 10.473 1.00 73.56 439 ILE A N 1
ATOM 3668 C CA . ILE A 1 439 ? -12.029 -7.606 11.710 1.00 73.56 439 ILE A CA 1
ATOM 3669 C C . ILE A 1 439 ? -10.662 -7.743 12.393 1.00 73.56 439 ILE A C 1
ATOM 3671 O O . ILE A 1 439 ? -10.587 -7.598 13.609 1.00 73.56 439 ILE A O 1
ATOM 3675 N N . LEU A 1 440 ? -9.584 -7.973 11.636 1.00 73.44 440 LEU A N 1
ATOM 3676 C CA . LEU A 1 440 ? -8.229 -8.017 12.189 1.00 73.44 440 LEU A CA 1
ATOM 3677 C C . LEU A 1 440 ? -7.819 -6.678 12.812 1.00 73.44 440 LEU A C 1
ATOM 3679 O O . LEU A 1 440 ? -7.262 -6.700 13.904 1.00 73.44 440 LEU A O 1
ATOM 3683 N N . SER A 1 441 ? -8.129 -5.537 12.186 1.00 71.25 441 SER A N 1
ATOM 3684 C CA . SER A 1 441 ? -7.900 -4.222 12.806 1.00 71.25 441 SER A CA 1
ATOM 3685 C C . SER A 1 441 ? -8.565 -4.139 14.176 1.00 71.25 441 SER A C 1
ATOM 3687 O O . SER A 1 441 ? -7.904 -3.837 15.156 1.00 71.25 441 SER A O 1
ATOM 3689 N N . TYR A 1 442 ? -9.844 -4.510 14.270 1.00 70.19 442 TYR A N 1
ATOM 3690 C CA . TYR A 1 442 ? -10.587 -4.454 15.534 1.00 70.19 442 TYR A CA 1
ATOM 3691 C C . TYR A 1 442 ? -10.074 -5.417 16.607 1.00 70.19 442 TYR A C 1
ATOM 3693 O O . TYR A 1 442 ? -10.264 -5.176 17.795 1.00 70.19 442 TYR A O 1
ATOM 3701 N N . LEU A 1 443 ? -9.496 -6.545 16.202 1.00 73.19 443 LEU A N 1
ATOM 3702 C CA . LEU A 1 443 ? -8.994 -7.556 17.126 1.00 73.19 443 LEU A CA 1
ATOM 3703 C C . LEU A 1 443 ? -7.627 -7.211 17.704 1.00 73.19 443 LEU A C 1
ATOM 3705 O O . LEU A 1 443 ? -7.330 -7.629 18.818 1.00 73.19 443 LEU A O 1
ATOM 3709 N N . PHE A 1 444 ? -6.803 -6.504 16.936 1.00 73.00 444 PHE A N 1
ATOM 3710 C CA . PHE A 1 444 ? -5.408 -6.225 17.273 1.00 73.00 444 PHE A CA 1
ATOM 3711 C C . PHE A 1 444 ? -5.134 -4.756 17.594 1.00 73.00 444 PHE A C 1
ATOM 3713 O O . PHE A 1 444 ? -3.975 -4.373 17.753 1.00 73.00 444 PHE A O 1
ATOM 3720 N N . ASP A 1 445 ? -6.186 -3.951 17.714 1.00 73.19 445 ASP A N 1
ATOM 3721 C CA . ASP A 1 445 ? -6.130 -2.670 18.402 1.00 73.19 445 ASP A CA 1
ATOM 3722 C C . ASP A 1 445 ? -5.580 -2.885 19.823 1.00 73.19 445 ASP A C 1
ATOM 3724 O O . ASP A 1 445 ? -6.064 -3.724 20.583 1.00 73.19 445 ASP A O 1
ATOM 3728 N N . LEU A 1 446 ? -4.514 -2.161 20.158 1.00 72.69 446 LEU A N 1
ATOM 3729 C CA . LEU A 1 446 ? -3.788 -2.303 21.413 1.00 72.69 446 LEU A CA 1
ATOM 3730 C C . LEU A 1 446 ? -4.232 -1.207 22.376 1.00 72.69 446 LEU A C 1
ATOM 3732 O O . LEU A 1 446 ? -3.844 -0.054 22.203 1.00 72.69 446 LEU A O 1
ATOM 3736 N N . TYR A 1 447 ? -4.972 -1.577 23.420 1.00 75.31 447 TYR A N 1
ATOM 3737 C CA . TYR A 1 447 ? -5.196 -0.707 24.571 1.00 75.31 447 TYR A CA 1
ATOM 3738 C C . TYR A 1 447 ? -4.301 -1.138 25.729 1.00 75.31 447 TYR A C 1
ATOM 3740 O O . TYR A 1 447 ? -4.277 -2.305 26.149 1.00 75.31 447 TYR A O 1
ATOM 3748 N N . HIS A 1 448 ? -3.551 -0.177 26.250 1.00 78.88 448 HIS A N 1
ATOM 3749 C CA . HIS A 1 448 ? -2.660 -0.363 27.377 1.00 78.88 448 HIS A CA 1
ATOM 3750 C C . HIS A 1 448 ? -3.087 0.549 28.520 1.00 78.88 448 HIS A C 1
ATOM 3752 O O . HIS A 1 448 ? -3.074 1.775 28.410 1.00 78.88 448 HIS A O 1
ATOM 3758 N N . PHE A 1 449 ? -3.497 -0.076 29.620 1.00 80.94 449 PHE A N 1
ATOM 3759 C CA . PHE A 1 449 ? -3.932 0.629 30.815 1.00 80.94 449 PHE A CA 1
ATOM 3760 C C . PHE A 1 449 ? -2.733 1.028 31.655 1.00 80.94 449 PHE A C 1
ATOM 3762 O O . PHE A 1 449 ? -1.870 0.199 31.945 1.00 80.94 449 PHE A O 1
ATOM 3769 N N . ASN A 1 450 ? -2.728 2.286 32.075 1.00 81.56 450 ASN A N 1
ATOM 3770 C CA . ASN A 1 450 ? -1.764 2.834 33.003 1.00 81.56 450 ASN A CA 1
ATOM 3771 C C . ASN A 1 450 ? -2.507 3.544 34.138 1.00 81.56 450 ASN A C 1
ATOM 3773 O O . ASN A 1 450 ? -2.848 4.729 34.062 1.00 81.56 450 ASN A O 1
ATOM 3777 N N . ILE A 1 451 ? -2.788 2.779 35.188 1.00 83.00 451 ILE A N 1
ATOM 3778 C CA . ILE A 1 451 ? -3.278 3.282 36.463 1.00 83.00 451 ILE A CA 1
ATOM 3779 C C . ILE A 1 451 ? -2.060 3.704 37.282 1.00 83.00 451 ILE A C 1
ATOM 3781 O O . ILE A 1 451 ? -1.149 2.908 37.533 1.00 83.00 451 ILE A O 1
ATOM 3785 N N . LYS A 1 452 ? -2.039 4.971 37.690 1.00 81.81 452 LYS A N 1
ATOM 3786 C CA . LYS A 1 452 ? -0.922 5.582 38.411 1.00 81.81 452 LYS A CA 1
ATOM 3787 C C . LYS A 1 452 ? -0.592 4.789 39.680 1.00 81.81 452 LYS A C 1
ATOM 3789 O O . LYS A 1 452 ? -1.482 4.532 40.485 1.00 81.81 452 LYS A O 1
ATOM 3794 N N . ASN A 1 453 ? 0.687 4.457 39.873 1.00 81.56 453 ASN A N 1
ATOM 3795 C CA . ASN A 1 453 ? 1.218 3.732 41.039 1.00 81.56 453 ASN A CA 1
ATOM 3796 C C . ASN A 1 453 ? 0.594 2.339 41.284 1.00 81.56 453 ASN A C 1
ATOM 3798 O O . ASN A 1 453 ? 0.512 1.915 42.430 1.00 81.56 453 ASN A O 1
ATOM 3802 N N . ASN A 1 454 ? 0.135 1.642 40.240 1.00 83.62 454 ASN A N 1
ATOM 3803 C CA . ASN A 1 454 ? -0.601 0.376 40.363 1.00 83.62 454 ASN A CA 1
ATOM 3804 C C . ASN A 1 454 ? -0.076 -0.704 39.389 1.00 83.62 454 ASN A C 1
ATOM 3806 O O . ASN A 1 454 ? -0.836 -1.306 38.629 1.00 83.62 454 ASN A O 1
ATOM 3810 N N . ASP A 1 455 ? 1.235 -0.963 39.383 1.00 83.75 455 ASP A N 1
ATOM 3811 C CA . ASP A 1 455 ? 1.898 -1.825 38.384 1.00 83.75 455 ASP A CA 1
ATOM 3812 C C . ASP A 1 455 ? 1.351 -3.258 38.335 1.00 83.75 455 ASP A C 1
ATOM 3814 O O . ASP A 1 455 ? 1.199 -3.839 37.259 1.00 83.75 455 ASP A O 1
ATOM 3818 N N . LYS A 1 456 ? 0.999 -3.833 39.488 1.00 86.00 456 LYS A N 1
ATOM 3819 C CA . LYS A 1 456 ? 0.431 -5.186 39.558 1.00 86.00 456 LYS A CA 1
ATOM 3820 C C . LYS A 1 456 ? -0.974 -5.248 38.956 1.00 86.00 456 LYS A C 1
ATOM 3822 O O . LYS A 1 456 ? -1.310 -6.203 38.260 1.00 86.00 456 LYS A O 1
ATOM 3827 N N . ILE A 1 457 ? -1.780 -4.211 39.177 1.00 86.50 457 ILE A N 1
ATOM 3828 C CA . ILE A 1 457 ? -3.121 -4.082 38.594 1.00 86.50 457 ILE A CA 1
ATOM 3829 C C . ILE A 1 457 ? -3.011 -3.847 37.089 1.00 86.50 457 ILE A C 1
ATOM 3831 O O . ILE A 1 457 ? -3.695 -4.512 36.311 1.00 86.50 457 ILE A O 1
ATOM 3835 N N . ASN A 1 458 ? -2.088 -2.976 36.671 1.00 85.75 458 ASN A N 1
ATOM 3836 C CA . ASN A 1 458 ? -1.761 -2.772 35.264 1.00 85.75 458 ASN A CA 1
ATOM 3837 C C . ASN A 1 458 ? -1.334 -4.092 34.611 1.00 85.75 458 ASN A C 1
ATOM 3839 O O . ASN A 1 458 ? -1.769 -4.378 33.502 1.00 85.75 458 ASN A O 1
ATOM 3843 N N . SER A 1 459 ? -0.566 -4.941 35.299 1.00 84.44 459 SER A N 1
ATOM 3844 C CA . SER A 1 459 ? -0.206 -6.280 34.815 1.00 84.44 459 SER A CA 1
ATOM 3845 C C . SER A 1 459 ? -1.425 -7.194 34.642 1.00 84.44 459 SER A C 1
ATOM 3847 O O . SER A 1 459 ? -1.589 -7.785 33.573 1.00 84.44 459 SER A O 1
ATOM 3849 N N . TYR A 1 460 ? -2.336 -7.259 35.625 1.00 85.25 460 TYR A N 1
ATOM 3850 C CA . TYR A 1 460 ? -3.577 -8.039 35.490 1.00 85.25 460 TYR A CA 1
ATOM 3851 C C . TYR A 1 460 ? -4.413 -7.585 34.296 1.00 85.25 460 TYR A C 1
ATOM 3853 O O . TYR A 1 460 ? -4.882 -8.414 33.518 1.00 85.25 460 TYR A O 1
ATOM 3861 N N . ILE A 1 461 ? -4.574 -6.270 34.135 1.00 84.06 461 ILE A N 1
ATOM 3862 C CA . ILE A 1 461 ? -5.361 -5.697 33.046 1.00 84.06 461 ILE A CA 1
ATOM 3863 C C . ILE A 1 461 ? -4.636 -5.856 31.710 1.00 84.06 461 ILE A C 1
ATOM 3865 O O . ILE A 1 461 ? -5.267 -6.094 30.691 1.00 84.06 461 ILE A O 1
ATOM 3869 N N . ASN A 1 462 ? -3.315 -5.735 31.648 1.00 81.56 462 ASN A N 1
ATOM 3870 C CA . ASN A 1 462 ? -2.591 -5.799 30.381 1.00 81.56 462 ASN A CA 1
ATOM 3871 C C . ASN A 1 462 ? -2.223 -7.229 29.965 1.00 81.56 462 ASN A C 1
ATOM 3873 O O . ASN A 1 462 ? -1.916 -7.436 28.791 1.00 81.56 462 ASN A O 1
ATOM 3877 N N . GLY A 1 463 ? -2.307 -8.202 30.875 1.00 78.12 463 GLY A N 1
ATOM 3878 C CA . GLY A 1 463 ? -2.049 -9.622 30.625 1.00 78.12 463 GLY A CA 1
ATOM 3879 C C . GLY A 1 463 ? -0.567 -9.998 30.505 1.00 78.12 463 GLY A C 1
ATOM 3880 O O . GLY A 1 463 ? -0.266 -11.137 30.159 1.00 78.12 463 GLY A O 1
ATOM 3881 N N . ASP A 1 464 ? 0.350 -9.062 30.760 1.00 70.31 464 ASP A N 1
ATOM 3882 C CA . ASP A 1 464 ? 1.798 -9.270 30.864 1.00 70.31 464 ASP A CA 1
ATOM 3883 C C . ASP A 1 464 ? 2.467 -8.028 31.503 1.00 70.31 464 ASP A C 1
ATOM 3885 O O . ASP A 1 464 ? 1.835 -6.982 31.664 1.00 70.31 464 ASP A O 1
ATOM 3889 N N . ASN A 1 465 ? 3.758 -8.141 31.841 1.00 72.00 465 ASN A N 1
ATOM 3890 C CA . ASN A 1 465 ? 4.573 -7.042 32.384 1.00 72.00 465 ASN A CA 1
ATOM 3891 C C . ASN A 1 465 ? 5.297 -6.222 31.298 1.00 72.00 465 ASN A C 1
ATOM 3893 O O . ASN A 1 465 ? 6.208 -5.461 31.621 1.00 72.00 465 ASN A O 1
ATOM 3897 N N . LYS A 1 466 ? 4.974 -6.411 30.012 1.00 75.00 466 LYS A N 1
ATOM 3898 C CA . LYS A 1 466 ? 5.673 -5.715 28.927 1.00 75.00 466 LYS A CA 1
ATOM 3899 C C . LYS A 1 466 ? 5.185 -4.280 28.837 1.00 75.00 466 LYS A C 1
ATOM 3901 O O . LYS A 1 466 ? 3.984 -4.005 28.905 1.00 75.00 466 LYS A O 1
ATOM 3906 N N . SER A 1 467 ? 6.125 -3.373 28.606 1.00 73.62 467 SER A N 1
ATOM 3907 C CA . SER A 1 467 ? 5.810 -1.980 28.312 1.00 73.62 467 SER A CA 1
ATOM 3908 C C . SER A 1 467 ? 5.007 -1.862 27.012 1.00 73.62 467 SER A C 1
ATOM 3910 O O . SER A 1 467 ? 5.103 -2.701 26.108 1.00 73.62 467 SER A O 1
ATOM 3912 N N . TYR A 1 468 ? 4.247 -0.777 26.875 1.00 72.06 468 TYR A N 1
ATOM 3913 C CA . TYR A 1 468 ? 3.514 -0.463 25.648 1.00 72.06 468 TYR A CA 1
ATOM 3914 C C . TYR A 1 468 ? 4.403 -0.495 24.386 1.00 72.06 468 TYR A C 1
ATOM 3916 O O . TYR A 1 468 ? 4.026 -1.075 23.366 1.00 72.06 468 TYR A O 1
ATOM 3924 N N . SER A 1 469 ? 5.631 0.033 24.475 1.00 72.50 469 SER A N 1
ATOM 3925 C CA . SER A 1 469 ? 6.613 0.040 23.375 1.00 72.50 469 SER A CA 1
ATOM 3926 C C . SER A 1 469 ? 7.044 -1.370 22.942 1.00 72.50 469 SER A C 1
ATOM 3928 O O . SER A 1 469 ? 7.203 -1.652 21.751 1.00 72.50 469 SER A O 1
ATOM 3930 N N . GLU A 1 470 ? 7.195 -2.294 23.892 1.00 72.62 470 GLU A N 1
ATOM 3931 C CA . GLU A 1 470 ? 7.543 -3.687 23.599 1.00 72.62 470 GLU A CA 1
ATOM 3932 C C . GLU A 1 470 ? 6.384 -4.416 22.916 1.00 72.62 470 GLU A C 1
ATOM 3934 O O . GLU A 1 470 ? 6.594 -5.041 21.874 1.00 72.62 470 GLU A O 1
ATOM 3939 N N . LYS A 1 471 ? 5.149 -4.256 23.415 1.00 72.56 471 LYS A N 1
ATOM 3940 C CA . LYS A 1 471 ? 3.951 -4.824 22.767 1.00 72.56 471 LYS A CA 1
ATOM 3941 C C . LYS A 1 471 ? 3.776 -4.312 21.343 1.00 72.56 471 LYS A C 1
ATOM 3943 O O . LYS A 1 471 ? 3.483 -5.082 20.430 1.00 72.56 471 LYS A O 1
ATOM 3948 N N . LYS A 1 472 ? 4.026 -3.020 21.129 1.00 68.88 472 LYS A N 1
ATOM 3949 C CA . LYS A 1 472 ? 3.994 -2.395 19.803 1.00 68.88 472 LYS A CA 1
ATOM 3950 C C . LYS A 1 472 ? 4.959 -3.064 18.820 1.00 68.88 472 LYS A C 1
ATOM 3952 O O . LYS A 1 472 ? 4.599 -3.303 17.669 1.00 68.88 472 LYS A O 1
ATOM 3957 N N . ASN A 1 473 ? 6.177 -3.383 19.255 1.00 67.12 473 ASN A N 1
ATOM 3958 C CA . ASN A 1 473 ? 7.165 -4.044 18.397 1.00 67.12 473 ASN A CA 1
ATOM 3959 C C . ASN A 1 473 ? 6.769 -5.486 18.036 1.00 67.12 473 ASN A C 1
ATOM 3961 O O . ASN A 1 473 ? 7.126 -5.960 16.953 1.00 67.12 473 ASN A O 1
ATOM 3965 N N . GLU A 1 474 ? 6.008 -6.154 18.904 1.00 66.81 474 GLU A N 1
ATOM 3966 C CA . GLU A 1 474 ? 5.490 -7.511 18.695 1.00 66.81 474 GLU A CA 1
ATOM 3967 C C . GLU A 1 474 ? 4.265 -7.557 17.770 1.00 66.81 474 GLU A C 1
ATOM 3969 O O . GLU A 1 474 ? 4.065 -8.549 17.070 1.00 66.81 474 GLU A O 1
ATOM 3974 N N . LEU A 1 475 ? 3.505 -6.461 17.662 1.00 63.72 475 LEU A N 1
ATOM 3975 C CA . LEU A 1 475 ? 2.339 -6.326 16.774 1.00 63.72 475 LEU A CA 1
ATOM 3976 C C . LEU A 1 475 ? 2.675 -6.287 15.272 1.00 63.72 475 LEU A C 1
ATOM 3978 O O . LEU A 1 475 ? 1.789 -6.064 14.444 1.00 63.72 475 LEU A O 1
ATOM 3982 N N . LYS A 1 476 ? 3.924 -6.576 14.874 1.00 61.28 476 LYS A N 1
ATOM 3983 C CA . LYS A 1 476 ? 4.292 -6.918 13.486 1.00 61.28 476 LYS A CA 1
ATOM 3984 C C . LYS A 1 476 ? 3.730 -8.291 13.106 1.00 61.28 476 LYS A C 1
ATOM 3986 O O . LYS A 1 476 ? 4.454 -9.248 12.838 1.00 61.28 476 LYS A O 1
ATOM 3991 N N . ILE A 1 477 ? 2.410 -8.376 13.090 1.00 61.34 477 ILE A N 1
ATOM 3992 C CA . ILE A 1 477 ? 1.651 -9.559 12.731 1.00 61.34 477 ILE A CA 1
ATOM 3993 C C . ILE A 1 477 ? 1.925 -9.890 11.261 1.00 61.34 477 ILE A C 1
ATOM 3995 O O . ILE A 1 477 ? 1.860 -9.019 10.391 1.00 61.34 477 ILE A O 1
ATOM 3999 N N . ASN A 1 478 ? 2.184 -11.165 10.956 1.00 62.78 478 ASN A N 1
ATOM 4000 C CA . ASN A 1 478 ? 2.267 -11.654 9.579 1.00 62.78 478 ASN A CA 1
ATOM 4001 C C . ASN A 1 478 ? 0.858 -11.794 8.972 1.00 62.78 478 ASN A C 1
ATOM 4003 O O . ASN A 1 478 ? 0.353 -12.893 8.738 1.00 62.78 478 ASN A O 1
ATOM 4007 N N . VAL A 1 479 ? 0.201 -10.655 8.750 1.00 63.31 479 VAL A N 1
ATOM 4008 C CA . VAL A 1 479 ? -1.184 -10.583 8.268 1.00 63.31 479 VAL A CA 1
ATOM 4009 C C . VAL A 1 479 ? -1.336 -11.201 6.878 1.00 63.31 479 VAL A C 1
ATOM 4011 O O . VAL A 1 479 ? -2.386 -11.758 6.573 1.00 63.31 479 VAL A O 1
ATOM 4014 N N . GLU A 1 480 ? -0.277 -11.224 6.064 1.00 61.69 480 GLU A N 1
ATOM 4015 C CA . GLU A 1 480 ? -0.297 -11.848 4.738 1.00 61.69 480 GLU A CA 1
ATOM 4016 C C . GLU A 1 480 ? -0.593 -13.358 4.797 1.00 61.69 480 GLU A C 1
ATOM 4018 O O . GLU A 1 480 ? -1.381 -13.863 3.998 1.00 61.69 480 GLU A O 1
ATOM 4023 N N . GLN A 1 481 ? -0.009 -14.092 5.751 1.00 66.75 481 GLN A N 1
ATOM 4024 C CA . GLN A 1 481 ? -0.258 -15.533 5.888 1.00 66.75 481 GLN A CA 1
ATOM 4025 C C . GLN A 1 481 ? -1.678 -15.840 6.371 1.00 66.75 481 GLN A C 1
ATOM 4027 O O . GLN A 1 481 ? -2.298 -16.799 5.911 1.00 66.75 481 GLN A O 1
ATOM 4032 N N . ILE A 1 482 ? -2.200 -15.016 7.278 1.00 70.88 482 ILE A N 1
ATOM 4033 C CA . ILE A 1 482 ? -3.556 -15.168 7.809 1.00 70.88 482 ILE A CA 1
ATOM 4034 C C . ILE A 1 482 ? -4.564 -14.853 6.703 1.00 70.88 482 ILE A C 1
ATOM 4036 O O . ILE A 1 482 ? -5.497 -15.621 6.486 1.00 70.88 482 ILE A O 1
ATOM 4040 N N . LEU A 1 483 ? -4.336 -13.778 5.942 1.00 67.38 483 LEU A N 1
ATOM 4041 C CA . LEU A 1 483 ? -5.179 -13.438 4.803 1.00 67.38 483 LEU A CA 1
ATOM 4042 C C . LEU A 1 483 ? -5.188 -14.556 3.768 1.00 67.38 483 LEU A C 1
ATOM 4044 O O . LEU A 1 483 ? -6.268 -15.015 3.433 1.00 67.38 483 LEU A O 1
ATOM 4048 N N . LYS A 1 484 ? -4.035 -15.101 3.359 1.00 68.50 484 LYS A N 1
ATOM 4049 C CA . LYS A 1 484 ? -3.987 -16.225 2.401 1.00 68.50 484 LYS A CA 1
ATOM 4050 C C . LYS A 1 484 ? -4.831 -17.434 2.822 1.00 68.50 484 LYS A C 1
ATOM 4052 O O . LYS A 1 484 ? -5.373 -18.126 1.969 1.00 68.50 484 LYS A O 1
ATOM 4057 N N . LYS A 1 485 ? -4.950 -17.698 4.126 1.00 71.00 485 LYS A N 1
ATOM 4058 C CA . LYS A 1 485 ? -5.738 -18.816 4.671 1.00 71.00 485 LYS A CA 1
ATOM 4059 C C . LYS A 1 485 ? -7.241 -18.517 4.758 1.00 71.00 485 LYS A C 1
ATOM 4061 O O . LYS A 1 485 ? -8.043 -19.446 4.750 1.00 71.00 485 LYS A O 1
ATOM 4066 N N . HIS A 1 486 ? -7.614 -17.244 4.875 1.00 71.38 486 HIS A N 1
ATOM 4067 C CA . HIS A 1 486 ? -8.979 -16.801 5.175 1.00 71.38 486 HIS A CA 1
ATOM 4068 C C . HIS A 1 486 ? -9.630 -15.958 4.061 1.00 71.38 486 HIS A C 1
ATOM 4070 O O . HIS A 1 486 ? -10.812 -15.643 4.157 1.00 71.38 486 HIS A O 1
ATOM 4076 N N . GLU A 1 487 ? -8.899 -15.626 2.992 1.00 66.19 487 GLU A N 1
ATOM 4077 C CA . GLU A 1 487 ? -9.360 -14.827 1.844 1.00 66.19 487 GLU A CA 1
ATOM 4078 C C . GLU A 1 487 ? -10.495 -15.510 1.065 1.00 66.19 487 GLU A C 1
ATOM 4080 O O . GLU A 1 487 ? -11.308 -14.828 0.449 1.00 66.19 487 GLU A O 1
ATOM 4085 N N . SER A 1 488 ? -10.604 -16.839 1.155 1.00 66.19 488 SER A N 1
ATOM 4086 C CA . SER A 1 488 ? -11.659 -17.637 0.521 1.00 66.19 488 SER A CA 1
ATOM 4087 C C . SER A 1 488 ? -12.882 -17.916 1.406 1.00 66.19 488 SER A C 1
ATOM 4089 O O . SER A 1 488 ? -13.806 -18.588 0.949 1.00 66.19 488 SER A O 1
ATOM 4091 N N . MET A 1 489 ? -12.921 -17.447 2.662 1.00 72.25 489 MET A N 1
ATOM 4092 C CA . MET A 1 489 ? -14.074 -17.696 3.541 1.00 72.25 489 MET A CA 1
ATOM 4093 C C . MET A 1 489 ? -15.299 -16.885 3.109 1.00 72.25 489 MET A C 1
ATOM 4095 O O . MET A 1 489 ? -15.197 -15.690 2.821 1.00 72.25 489 MET A O 1
ATOM 4099 N N . ALA A 1 490 ? -16.477 -17.517 3.120 1.00 72.62 490 ALA A N 1
ATOM 4100 C CA . ALA A 1 490 ? -17.720 -16.822 2.826 1.00 72.62 490 ALA A CA 1
ATOM 4101 C C . ALA A 1 490 ? -18.029 -15.783 3.913 1.00 72.62 490 ALA A C 1
ATOM 4103 O O . ALA A 1 490 ? -17.628 -15.902 5.072 1.00 72.62 490 ALA A O 1
ATOM 4104 N N . PHE A 1 491 ? -18.790 -14.752 3.546 1.00 67.88 491 PHE A N 1
ATOM 4105 C CA . PHE A 1 491 ? -19.131 -13.672 4.466 1.00 67.88 491 PHE A CA 1
ATOM 4106 C C . PHE A 1 491 ? -19.809 -14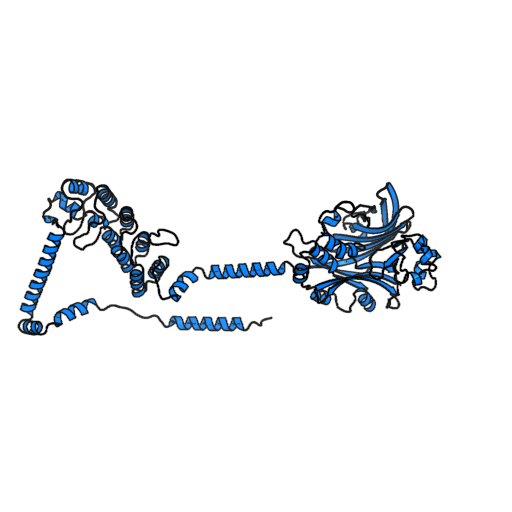.156 5.748 1.00 67.88 491 PHE A C 1
ATOM 4108 O O . PHE A 1 491 ? -19.429 -13.733 6.837 1.00 67.88 491 PHE A O 1
ATOM 4115 N N . ASN A 1 492 ? -20.784 -15.055 5.608 1.00 69.94 492 ASN A N 1
ATOM 4116 C CA . ASN A 1 492 ? -21.515 -15.609 6.740 1.00 69.94 492 ASN A CA 1
ATOM 4117 C C . ASN A 1 492 ? -20.581 -16.384 7.673 1.00 69.94 492 ASN A C 1
ATOM 4119 O O . ASN A 1 492 ? -20.689 -16.238 8.885 1.00 69.94 492 ASN A O 1
ATOM 4123 N N . ASP A 1 493 ? -19.594 -17.100 7.129 1.00 74.94 493 ASP A N 1
ATOM 4124 C CA . ASP A 1 493 ? -18.605 -17.815 7.937 1.00 74.94 493 ASP A CA 1
ATOM 4125 C C . ASP A 1 493 ? -17.730 -16.842 8.722 1.00 74.94 493 ASP A C 1
ATOM 4127 O O . ASP A 1 493 ? -17.511 -17.025 9.916 1.00 74.94 493 ASP A O 1
ATOM 4131 N N . ILE A 1 494 ? -17.260 -15.771 8.077 1.00 71.25 494 ILE A N 1
ATOM 4132 C CA . ILE A 1 494 ? -16.479 -14.720 8.739 1.00 71.25 494 ILE A CA 1
ATOM 4133 C C . ILE A 1 494 ? -17.316 -14.045 9.838 1.00 71.25 494 ILE A C 1
ATOM 4135 O O . ILE A 1 494 ? -16.827 -13.832 10.951 1.00 71.25 494 ILE A O 1
ATOM 4139 N N . LYS A 1 495 ? -18.583 -13.737 9.543 1.00 70.94 495 LYS A N 1
ATOM 4140 C CA . LYS A 1 495 ? -19.519 -13.097 10.470 1.00 70.94 495 LYS A CA 1
ATOM 4141 C C . LYS A 1 495 ? -19.779 -13.981 11.691 1.00 70.94 495 LYS A C 1
ATOM 4143 O O . LYS A 1 495 ? -19.520 -13.556 12.811 1.00 70.94 495 LYS A O 1
ATOM 4148 N N . THR A 1 496 ? -20.199 -15.224 11.487 1.00 71.38 496 THR A N 1
ATOM 4149 C CA . THR A 1 496 ? -20.526 -16.153 12.575 1.00 71.38 496 THR A CA 1
ATOM 4150 C C . THR A 1 496 ? -19.293 -16.568 13.373 1.00 71.38 496 THR A C 1
ATOM 4152 O O . THR A 1 496 ? -19.348 -16.678 14.597 1.00 71.38 496 THR A O 1
ATOM 4155 N N . LYS A 1 497 ? -18.153 -16.785 12.708 1.00 73.88 497 LYS A N 1
ATOM 4156 C CA . LYS A 1 497 ? -16.933 -17.248 13.379 1.00 73.88 497 LYS A CA 1
ATOM 4157 C C . LYS A 1 497 ? -16.241 -16.149 14.176 1.00 73.88 497 LYS A C 1
ATOM 4159 O O . LYS A 1 497 ? -15.681 -16.450 15.231 1.00 73.88 497 LYS A O 1
ATOM 4164 N N . TYR A 1 498 ? -16.265 -14.912 13.678 1.00 72.81 498 TYR A N 1
ATOM 4165 C CA . TYR A 1 498 ? -15.529 -13.798 14.269 1.00 72.81 498 TYR A CA 1
ATOM 4166 C C . TYR A 1 498 ? -16.459 -12.672 14.730 1.00 72.81 498 TYR A C 1
ATOM 4168 O O . TYR A 1 498 ? -16.496 -12.397 15.920 1.00 72.81 498 TYR A O 1
ATOM 4176 N N . TYR A 1 499 ? -17.247 -12.046 13.854 1.00 69.25 499 TYR A N 1
ATOM 4177 C CA . TYR A 1 499 ? -18.030 -10.850 14.214 1.00 69.25 499 TYR A CA 1
ATOM 4178 C C . TYR A 1 499 ? -19.075 -11.068 15.320 1.00 69.25 499 TYR A C 1
ATOM 4180 O O . TYR A 1 499 ? -19.124 -10.287 16.269 1.00 69.25 499 TYR A O 1
ATOM 4188 N N . ASP A 1 500 ? -19.884 -12.126 15.243 1.00 66.38 500 ASP A N 1
ATOM 4189 C CA . ASP A 1 500 ? -20.960 -12.373 16.215 1.00 66.38 500 ASP A CA 1
ATOM 4190 C C . ASP A 1 500 ? -20.421 -12.629 17.633 1.00 66.38 500 ASP A C 1
ATOM 4192 O O . ASP A 1 500 ? -21.128 -12.403 18.611 1.00 66.38 500 ASP A O 1
ATOM 4196 N N . LYS A 1 501 ? -19.148 -13.033 17.754 1.00 64.38 501 LYS A N 1
ATOM 4197 C CA . LYS A 1 501 ? -18.436 -13.160 19.036 1.00 64.38 501 LYS A CA 1
ATOM 4198 C C . LYS A 1 501 ? -17.870 -11.835 19.558 1.00 64.38 501 LYS A C 1
ATOM 4200 O O . LYS A 1 501 ? -17.473 -11.748 20.716 1.00 64.38 501 LYS A O 1
ATOM 4205 N N . LEU A 1 502 ? -17.777 -10.821 18.699 1.00 61.50 502 LEU A N 1
ATOM 4206 C CA . LEU A 1 502 ? -17.113 -9.543 18.974 1.00 61.50 502 LEU A CA 1
ATOM 4207 C C . LEU A 1 502 ? -18.084 -8.399 19.209 1.00 61.50 502 LEU A C 1
ATOM 4209 O O . LEU A 1 502 ? -17.717 -7.417 19.859 1.00 61.50 502 LEU A O 1
ATOM 4213 N N . LYS A 1 503 ? -19.297 -8.513 18.671 1.00 61.12 503 LYS A N 1
ATOM 4214 C CA . LYS A 1 503 ? -20.253 -7.416 18.650 1.00 61.12 503 LYS A CA 1
ATOM 4215 C C . LYS A 1 503 ? -20.585 -6.893 20.051 1.00 61.12 503 LYS A C 1
ATOM 4217 O O . LYS A 1 503 ? -20.823 -5.703 20.152 1.00 61.12 503 LYS A O 1
ATOM 4222 N N . ASP A 1 504 ? -20.596 -7.720 21.107 1.00 54.00 504 ASP A N 1
ATOM 4223 C CA . ASP A 1 504 ? -21.227 -7.404 22.410 1.00 54.00 504 ASP A CA 1
ATOM 4224 C C . ASP A 1 504 ? -20.525 -6.326 23.264 1.00 54.00 504 ASP A C 1
ATOM 4226 O O . ASP A 1 504 ? -21.121 -5.837 24.219 1.00 54.00 504 ASP A O 1
ATOM 4230 N N . PHE A 1 505 ? -19.268 -5.978 22.981 1.00 56.19 505 PHE A N 1
ATOM 4231 C CA . PHE A 1 505 ? -18.614 -4.760 23.484 1.00 56.19 505 PHE A CA 1
ATOM 4232 C C . PHE A 1 505 ? -17.775 -4.200 22.339 1.00 56.19 505 PHE A C 1
ATOM 4234 O O . PHE A 1 505 ? -16.739 -4.763 21.967 1.00 56.19 505 PHE A O 1
ATOM 4241 N N . TYR A 1 506 ? -18.268 -3.117 21.748 1.00 51.50 506 TYR A N 1
ATOM 4242 C CA . TYR A 1 506 ? -17.474 -2.288 20.856 1.00 51.50 506 TYR A CA 1
ATOM 4243 C C . TYR A 1 506 ? -16.396 -1.617 21.725 1.00 51.50 506 TYR A C 1
ATOM 4245 O O . TYR A 1 506 ? -16.732 -1.030 22.751 1.00 51.50 506 TYR A O 1
ATOM 4253 N N . ASN A 1 507 ? -15.118 -1.757 21.358 1.00 55.56 507 ASN A N 1
ATOM 4254 C CA . ASN A 1 507 ? -13.944 -1.353 22.157 1.00 55.56 507 ASN A CA 1
ATOM 4255 C C . ASN A 1 507 ? -13.771 -2.212 23.413 1.00 55.56 507 ASN A C 1
ATOM 4257 O O . ASN A 1 507 ? -14.076 -1.805 24.523 1.00 55.56 507 ASN A O 1
ATOM 4261 N N . ALA A 1 508 ? -13.348 -3.456 23.236 1.00 49.75 508 ALA A N 1
ATOM 4262 C CA . ALA A 1 508 ? -13.460 -4.487 24.260 1.00 49.75 508 ALA A CA 1
ATOM 4263 C C . ALA A 1 508 ? -12.446 -4.408 25.412 1.00 49.75 508 ALA A C 1
ATOM 4265 O O . ALA A 1 508 ? -12.263 -5.411 26.085 1.00 49.75 508 ALA A O 1
ATOM 4266 N N . ASP A 1 509 ? -11.880 -3.229 25.652 1.00 58.91 509 ASP A N 1
ATOM 4267 C CA . ASP A 1 509 ? -10.928 -2.903 26.708 1.00 58.91 509 ASP A CA 1
ATOM 4268 C C . ASP A 1 509 ? -11.501 -1.711 27.493 1.00 58.91 509 ASP A C 1
ATOM 4270 O O . ASP A 1 509 ? -10.982 -0.600 27.446 1.00 58.91 509 ASP A O 1
ATOM 4274 N N . ASN A 1 510 ? -12.644 -1.932 28.150 1.00 73.19 510 ASN A N 1
ATOM 4275 C CA . ASN A 1 510 ? -13.413 -0.886 28.825 1.00 73.19 510 ASN A CA 1
ATOM 4276 C C . ASN A 1 510 ? -13.395 -1.082 30.339 1.00 73.19 510 ASN A C 1
ATOM 4278 O O . ASN A 1 510 ? -13.596 -2.189 30.849 1.00 73.19 510 ASN A O 1
ATOM 4282 N N . ILE A 1 511 ? -13.265 0.031 31.052 1.00 80.00 511 ILE A N 1
ATOM 4283 C CA . ILE A 1 511 ? -13.651 0.116 32.457 1.00 80.00 511 ILE A CA 1
ATOM 4284 C C . ILE A 1 511 ? -15.177 0.157 32.507 1.00 80.00 511 ILE A C 1
ATOM 4286 O O . ILE A 1 511 ? -15.812 1.035 31.924 1.00 80.00 511 ILE A O 1
ATOM 4290 N N . VAL A 1 512 ? -15.749 -0.840 33.170 1.00 81.75 512 VAL A N 1
ATOM 4291 C CA . VAL A 1 512 ? -17.198 -1.039 33.317 1.00 81.75 512 VAL A CA 1
ATOM 4292 C C . VAL A 1 512 ? -17.680 -0.523 34.675 1.00 81.75 512 VAL A C 1
ATOM 4294 O O . VAL A 1 512 ? -18.829 -0.112 34.809 1.00 81.75 512 VAL A O 1
ATOM 4297 N N . TYR A 1 513 ? -16.775 -0.494 35.656 1.00 86.62 513 TYR A N 1
ATOM 4298 C CA . TYR A 1 513 ? -16.967 0.113 36.966 1.00 86.62 513 TYR A CA 1
ATOM 4299 C C . TYR A 1 513 ? -15.621 0.562 37.532 1.00 86.62 513 TYR A C 1
ATOM 4301 O O . TYR A 1 513 ? -14.613 -0.124 37.342 1.00 86.62 513 TYR A O 1
ATOM 4309 N N . PHE A 1 514 ? -15.605 1.689 38.235 1.00 85.31 514 PHE A N 1
ATOM 4310 C CA . PHE A 1 514 ? -14.429 2.174 38.946 1.00 85.31 514 PHE A CA 1
ATOM 4311 C C . PHE A 1 514 ? -14.838 3.083 40.103 1.00 85.31 514 PHE A C 1
ATOM 4313 O O . PHE A 1 514 ? -15.548 4.066 39.882 1.00 85.31 514 PHE A O 1
ATOM 4320 N N . ASP A 1 515 ? -14.340 2.766 41.292 1.00 85.00 515 ASP A N 1
ATOM 4321 C CA . ASP A 1 515 ? -14.333 3.626 42.472 1.00 85.00 515 ASP A CA 1
ATOM 4322 C C . ASP A 1 515 ? -12.960 3.544 43.171 1.00 85.00 515 ASP A C 1
ATOM 4324 O O . ASP A 1 515 ? -11.999 2.991 42.631 1.00 85.00 515 ASP A O 1
ATOM 4328 N N . ASP A 1 516 ? -12.856 4.083 44.385 1.00 83.88 516 ASP A N 1
ATOM 4329 C CA . ASP A 1 516 ? -11.604 4.086 45.149 1.00 83.88 516 ASP A CA 1
ATOM 4330 C C . ASP A 1 516 ? -11.158 2.688 45.624 1.00 83.88 516 ASP A C 1
ATOM 4332 O O . ASP A 1 516 ? -10.005 2.508 46.021 1.00 83.88 516 ASP A O 1
ATOM 4336 N N . LYS A 1 517 ? -12.049 1.686 45.620 1.00 89.06 517 LYS A N 1
ATOM 4337 C CA . LYS A 1 517 ? -11.795 0.343 46.169 1.00 89.06 517 LYS A CA 1
ATOM 4338 C C . LYS A 1 517 ? -11.726 -0.736 45.102 1.00 89.06 517 LYS A C 1
ATOM 4340 O O . LYS A 1 517 ? -11.085 -1.762 45.310 1.00 89.06 517 LYS A O 1
ATOM 4345 N N . THR A 1 518 ? -12.423 -0.573 43.991 1.00 90.19 518 THR A N 1
ATOM 4346 C CA . THR A 1 518 ? -12.685 -1.622 43.017 1.00 90.19 518 THR A CA 1
ATOM 4347 C C . THR A 1 518 ? -12.636 -1.075 41.605 1.00 90.19 518 THR A C 1
ATOM 4349 O O . THR A 1 518 ? -13.257 -0.072 41.263 1.00 90.19 518 THR A O 1
ATOM 4352 N N . ILE A 1 519 ? -11.957 -1.823 40.741 1.00 88.56 519 ILE A N 1
ATOM 4353 C CA . ILE A 1 519 ? -12.046 -1.641 39.298 1.00 88.56 519 ILE A CA 1
ATOM 4354 C C . ILE A 1 519 ? -12.607 -2.907 38.655 1.00 88.56 519 ILE A C 1
ATOM 4356 O O . ILE A 1 519 ? -12.179 -4.026 38.949 1.00 88.56 519 ILE A O 1
ATOM 4360 N N . CYS A 1 520 ? -13.582 -2.720 37.771 1.00 88.94 520 CYS A N 1
ATOM 4361 C CA . CYS A 1 520 ? -14.151 -3.766 36.941 1.00 88.94 520 CYS A CA 1
ATOM 4362 C C . CYS A 1 520 ? -13.807 -3.474 35.484 1.00 88.94 520 CYS A C 1
ATOM 4364 O O . CYS A 1 520 ? -14.225 -2.459 34.923 1.00 88.94 520 CYS A O 1
ATOM 4366 N N . VAL A 1 521 ? -13.035 -4.366 34.873 1.00 85.12 521 VAL A N 1
ATOM 4367 C CA . VAL A 1 521 ? -12.560 -4.230 33.498 1.00 85.12 521 VAL A CA 1
ATOM 4368 C C . VAL A 1 521 ? -13.047 -5.412 32.686 1.00 85.12 521 VAL A C 1
ATOM 4370 O O . VAL A 1 521 ? -12.897 -6.566 33.086 1.00 85.12 521 VAL A O 1
ATOM 4373 N N . TYR A 1 522 ? -13.596 -5.123 31.515 1.00 81.94 522 TYR A N 1
ATOM 4374 C CA . TYR A 1 522 ? -13.777 -6.121 30.475 1.00 81.94 522 TYR A CA 1
ATOM 4375 C C . TYR A 1 522 ? -12.682 -5.933 29.439 1.00 81.94 522 TYR A C 1
ATOM 4377 O O . TYR A 1 522 ? -12.530 -4.830 28.913 1.00 81.94 522 TYR A O 1
ATOM 4385 N N . LYS A 1 523 ? -11.932 -7.003 29.170 1.00 79.06 523 LYS A N 1
ATOM 4386 C CA . LYS A 1 523 ? -10.810 -7.011 28.238 1.00 79.06 523 LYS A CA 1
ATOM 4387 C C . LYS A 1 523 ? -10.953 -8.096 27.186 1.00 79.06 523 LYS A C 1
ATOM 4389 O O . LYS A 1 523 ? -11.310 -9.228 27.511 1.00 79.06 523 LYS A O 1
ATOM 4394 N N . ARG A 1 524 ? -10.570 -7.809 25.944 1.00 78.06 524 ARG A N 1
ATOM 4395 C CA . ARG A 1 524 ? -10.448 -8.818 24.888 1.00 78.06 524 ARG A CA 1
ATOM 4396 C C . ARG A 1 524 ? -8.991 -9.122 24.587 1.00 78.06 524 ARG A C 1
ATOM 4398 O O . ARG A 1 524 ? -8.175 -8.240 24.370 1.00 78.06 524 ARG A O 1
ATOM 4405 N N . PHE A 1 525 ? -8.692 -10.408 24.481 1.00 74.06 525 PHE A N 1
ATOM 4406 C CA . PHE A 1 525 ? -7.417 -10.914 24.006 1.00 74.06 525 PHE A CA 1
ATOM 4407 C C . PHE A 1 525 ? -7.633 -11.634 22.682 1.00 74.06 525 PHE A C 1
ATOM 4409 O O . PHE A 1 525 ? -8.268 -12.691 22.627 1.00 74.06 525 PHE A O 1
ATOM 4416 N N . ALA A 1 526 ? -7.090 -11.058 21.613 1.00 75.94 526 ALA A N 1
ATOM 4417 C CA . ALA A 1 526 ? -6.964 -11.732 20.334 1.00 75.94 526 ALA A CA 1
ATOM 4418 C C . ALA A 1 526 ? -5.534 -12.237 20.170 1.00 75.94 526 ALA A C 1
ATOM 4420 O O . ALA A 1 526 ? -4.569 -11.496 20.358 1.00 75.94 526 ALA A O 1
ATOM 4421 N N . LYS A 1 527 ? -5.389 -13.506 19.801 1.00 75.56 527 LYS A N 1
ATOM 4422 C CA . LYS A 1 527 ? -4.086 -14.117 19.562 1.00 75.56 527 LYS A CA 1
ATOM 4423 C C . LYS A 1 527 ? -4.113 -14.894 18.259 1.00 75.56 527 LYS A C 1
ATOM 4425 O O . LYS A 1 527 ? -5.085 -15.571 17.927 1.00 75.56 527 LYS A O 1
ATOM 4430 N N . ILE A 1 528 ? -3.016 -14.800 17.519 1.00 74.69 528 ILE A N 1
ATOM 4431 C CA . ILE A 1 528 ? -2.743 -15.713 16.415 1.00 74.69 528 ILE A CA 1
ATOM 4432 C C . ILE A 1 528 ? -1.867 -16.828 16.956 1.00 74.69 528 ILE A C 1
ATOM 4434 O O . ILE A 1 528 ? -0.748 -16.601 17.413 1.00 74.69 528 ILE A O 1
ATOM 4438 N N . GLU A 1 529 ? -2.406 -18.036 16.932 1.00 77.50 529 GLU A N 1
ATOM 4439 C CA . GLU A 1 529 ? -1.668 -19.234 17.297 1.00 77.50 529 GLU A CA 1
ATOM 4440 C C . GLU A 1 529 ? -0.637 -19.578 16.215 1.00 77.50 529 GLU A C 1
ATOM 4442 O O . GLU A 1 529 ? -0.779 -19.192 15.054 1.00 77.50 529 GLU A O 1
ATOM 4447 N N . ALA A 1 530 ? 0.381 -20.369 16.563 1.00 74.19 530 ALA A N 1
ATOM 4448 C CA . ALA A 1 530 ? 1.459 -20.750 15.640 1.00 74.19 530 ALA A CA 1
ATOM 4449 C C . ALA A 1 530 ? 0.968 -21.448 14.351 1.00 74.19 530 ALA A C 1
ATOM 4451 O O . ALA A 1 530 ? 1.648 -21.426 13.330 1.00 74.19 530 ALA A O 1
ATOM 4452 N N . ASN A 1 531 ? -0.228 -22.045 14.374 1.00 76.31 531 ASN A N 1
ATOM 4453 C CA . ASN A 1 531 ? -0.883 -22.654 13.209 1.00 76.31 531 ASN A CA 1
ATOM 4454 C C . ASN A 1 531 ? -1.704 -21.651 12.365 1.00 76.31 531 ASN A C 1
ATOM 4456 O O . ASN A 1 531 ? -2.519 -22.057 11.525 1.00 76.31 531 ASN A O 1
ATOM 4460 N N . ASN A 1 532 ? -1.530 -20.349 12.602 1.00 68.12 532 ASN A N 1
ATOM 4461 C CA . ASN A 1 532 ? -2.279 -19.261 11.984 1.00 68.12 532 ASN A CA 1
ATOM 4462 C C . ASN A 1 532 ? -3.799 -19.379 12.205 1.00 68.12 532 ASN A C 1
ATOM 4464 O O . ASN A 1 532 ? -4.583 -19.036 11.321 1.00 68.12 532 ASN A O 1
ATOM 4468 N N . ASN A 1 533 ? -4.242 -19.942 13.335 1.00 73.56 533 ASN A N 1
ATOM 4469 C CA . ASN A 1 533 ? -5.626 -19.811 13.791 1.00 73.56 533 ASN A CA 1
ATOM 4470 C C . ASN A 1 533 ? -5.749 -18.583 14.688 1.00 73.56 533 ASN A C 1
ATOM 4472 O O . ASN A 1 533 ? -4.892 -18.323 15.526 1.00 73.56 533 ASN A O 1
ATOM 4476 N N . LEU A 1 534 ? -6.848 -17.859 14.519 1.00 75.38 534 LEU A N 1
ATOM 4477 C CA . LEU A 1 534 ? -7.204 -16.721 15.350 1.00 75.38 534 LEU A CA 1
ATOM 4478 C C . LEU A 1 534 ? -8.077 -17.195 16.516 1.00 75.38 534 LEU A C 1
ATOM 4480 O O . LEU A 1 534 ? -9.167 -17.729 16.290 1.00 75.38 534 LEU A O 1
ATOM 4484 N N . THR A 1 535 ? -7.595 -16.994 17.739 1.00 75.56 535 THR A N 1
ATOM 4485 C CA . THR A 1 535 ? -8.339 -17.201 18.983 1.00 75.56 535 THR A CA 1
ATOM 4486 C C . THR A 1 535 ? -8.729 -15.843 19.559 1.00 75.56 535 THR A C 1
ATOM 4488 O O . THR A 1 535 ? -7.946 -14.894 19.540 1.00 75.56 535 THR A O 1
ATOM 4491 N N . VAL A 1 536 ? -9.972 -15.736 20.028 1.00 74.56 536 VAL A N 1
ATOM 4492 C CA . VAL A 1 536 ? -10.481 -14.544 20.709 1.00 74.56 536 VAL A CA 1
ATOM 4493 C C . VAL A 1 536 ? -11.061 -14.997 22.030 1.00 74.56 536 VAL A C 1
ATOM 4495 O O . VAL A 1 536 ? -12.002 -15.789 22.050 1.00 74.56 536 VAL A O 1
ATOM 4498 N N . ASN A 1 537 ? -10.505 -14.469 23.110 1.00 73.94 537 ASN A N 1
ATOM 4499 C CA . ASN A 1 537 ? -11.009 -14.660 24.455 1.00 73.94 537 ASN A CA 1
ATOM 4500 C C . ASN A 1 537 ? -11.380 -13.299 25.026 1.00 73.94 537 ASN A C 1
ATOM 4502 O O . ASN A 1 537 ? -10.706 -12.306 24.766 1.00 73.94 537 ASN A O 1
ATOM 4506 N N . ASN A 1 538 ? -12.437 -13.258 25.823 1.00 74.19 538 ASN A N 1
ATOM 4507 C CA . ASN A 1 538 ? -12.757 -12.083 26.612 1.00 74.19 538 ASN A CA 1
ATOM 4508 C C . ASN A 1 538 ? -12.570 -12.442 28.084 1.00 74.19 538 ASN A C 1
ATOM 4510 O O . ASN A 1 538 ? -12.911 -13.551 28.490 1.00 74.19 538 ASN A O 1
ATOM 4514 N N . ILE A 1 539 ? -12.007 -11.524 28.854 1.00 76.88 539 ILE A N 1
ATOM 4515 C CA . ILE A 1 539 ? -11.734 -11.685 30.273 1.00 76.88 539 ILE A CA 1
ATOM 4516 C C . ILE A 1 539 ? -12.447 -10.562 31.012 1.00 76.88 539 ILE A C 1
ATOM 4518 O O . ILE A 1 539 ? -12.337 -9.390 30.655 1.00 76.88 539 ILE A O 1
ATOM 4522 N N . SER A 1 540 ? -13.167 -10.948 32.055 1.00 80.88 540 SER A N 1
ATOM 4523 C CA . SER A 1 540 ? -13.738 -10.035 33.033 1.00 80.88 540 SER A CA 1
ATOM 4524 C C . SER A 1 540 ? -12.836 -10.036 34.254 1.00 80.88 540 SER A C 1
ATOM 4526 O O . SER A 1 540 ? -12.601 -11.084 34.855 1.00 80.88 540 SER A O 1
ATOM 4528 N N . LEU A 1 541 ? -12.313 -8.870 34.604 1.00 86.31 541 LEU A N 1
ATOM 4529 C CA . LEU A 1 541 ? -11.448 -8.674 35.755 1.00 86.31 541 LEU A CA 1
ATOM 4530 C C . LEU A 1 541 ? -12.192 -7.804 36.756 1.00 86.31 541 LEU A C 1
ATOM 4532 O O . LEU A 1 541 ? -12.592 -6.688 36.435 1.00 86.31 541 LEU A O 1
ATOM 4536 N N . ILE A 1 542 ? -12.360 -8.310 37.972 1.00 90.50 542 ILE A N 1
ATOM 4537 C CA . ILE A 1 542 ? -12.761 -7.501 39.119 1.00 90.50 542 ILE A CA 1
ATOM 4538 C C . ILE A 1 542 ? -11.565 -7.488 40.057 1.00 90.50 542 ILE A C 1
ATOM 4540 O O . ILE A 1 542 ? -11.050 -8.550 40.409 1.00 90.50 542 ILE A O 1
ATOM 4544 N N . ILE A 1 543 ? -11.074 -6.305 40.403 1.00 90.88 543 ILE A N 1
ATOM 4545 C CA . ILE A 1 543 ? -9.842 -6.156 41.175 1.00 90.88 543 ILE A CA 1
ATOM 4546 C C . ILE A 1 543 ? -10.125 -5.270 42.380 1.00 90.88 543 ILE A C 1
ATOM 4548 O O . ILE A 1 543 ? -10.629 -4.159 42.233 1.00 90.88 543 ILE A O 1
ATOM 4552 N N . ASP A 1 544 ? -9.765 -5.777 43.555 1.00 90.44 544 ASP A N 1
ATOM 4553 C CA . ASP A 1 544 ? -9.616 -4.999 44.780 1.00 90.44 544 ASP A CA 1
ATOM 4554 C C . ASP A 1 544 ? -8.366 -4.123 44.645 1.00 90.44 544 ASP A C 1
ATOM 4556 O O . ASP A 1 544 ? -7.250 -4.651 44.594 1.00 90.44 544 ASP A O 1
ATOM 4560 N N . LEU A 1 545 ? -8.555 -2.806 44.548 1.00 88.50 545 LEU A N 1
ATOM 4561 C CA . LEU A 1 545 ? -7.476 -1.835 44.369 1.00 88.50 545 LEU A CA 1
ATOM 4562 C C . LEU A 1 545 ? -6.585 -1.749 45.613 1.00 88.50 545 LEU A C 1
ATOM 4564 O O . LEU A 1 545 ? -5.371 -1.633 45.484 1.00 88.50 545 LEU A O 1
ATOM 4568 N N . GLY A 1 546 ? -7.163 -1.858 46.813 1.00 85.12 546 GLY A N 1
ATOM 4569 C CA . GLY A 1 546 ? -6.419 -1.718 48.066 1.00 85.12 546 GLY A CA 1
ATOM 4570 C C . GLY A 1 546 ? -5.488 -2.898 48.345 1.00 85.12 546 GLY A C 1
ATOM 4571 O O . GLY A 1 546 ? -4.380 -2.710 48.840 1.00 85.12 546 GLY A O 1
ATOM 4572 N N . ASN A 1 547 ? -5.924 -4.114 48.003 1.00 88.38 547 ASN A N 1
ATOM 4573 C CA . ASN A 1 547 ? -5.135 -5.338 48.201 1.00 88.38 547 ASN A CA 1
ATOM 4574 C C . ASN A 1 547 ? -4.451 -5.850 46.920 1.00 88.38 547 ASN A C 1
ATOM 4576 O O . ASN A 1 547 ? -3.787 -6.892 46.948 1.00 88.38 547 ASN A O 1
ATOM 4580 N N . GLU A 1 548 ? -4.656 -5.170 45.789 1.00 87.62 548 GLU A N 1
ATOM 4581 C CA . GLU A 1 548 ? -4.214 -5.579 44.452 1.00 87.62 548 GLU A CA 1
ATOM 4582 C C . GLU A 1 548 ? -4.512 -7.067 44.165 1.00 87.62 548 GLU A C 1
ATOM 4584 O O . GLU A 1 548 ? -3.629 -7.865 43.788 1.00 87.62 548 GLU A O 1
ATOM 4589 N N . LYS A 1 549 ? -5.762 -7.470 44.421 1.00 89.94 549 LYS A N 1
ATOM 4590 C CA . LYS A 1 549 ? -6.211 -8.868 44.365 1.00 89.94 549 LYS A CA 1
ATOM 4591 C C . LYS A 1 549 ? -7.361 -9.041 43.379 1.00 89.94 549 LYS A C 1
ATOM 4593 O O . LYS A 1 549 ? -8.345 -8.310 43.427 1.00 89.94 549 LYS A O 1
ATOM 4598 N N . LEU A 1 550 ? -7.252 -10.057 42.522 1.00 88.94 550 LEU A N 1
ATOM 4599 C CA . LEU A 1 550 ? -8.346 -10.478 41.651 1.00 88.94 550 LEU A CA 1
ATOM 4600 C C . LEU A 1 550 ? -9.483 -11.083 42.487 1.00 88.94 550 LEU A C 1
ATOM 4602 O O . LEU A 1 550 ? -9.257 -11.954 43.331 1.00 88.94 550 LEU A O 1
ATOM 4606 N N . ILE A 1 551 ? -10.703 -10.645 42.215 1.00 88.56 551 ILE A N 1
ATOM 4607 C CA . ILE A 1 551 ? -11.930 -11.162 42.804 1.00 88.56 551 ILE A CA 1
ATOM 4608 C C . ILE A 1 551 ? -12.561 -12.103 41.788 1.00 88.56 551 ILE A C 1
ATOM 4610 O O . ILE A 1 551 ? -12.816 -11.723 40.645 1.00 88.56 551 ILE A O 1
ATOM 4614 N N . THR A 1 552 ? -12.797 -13.342 42.208 1.00 78.44 552 THR A N 1
ATOM 4615 C CA . THR A 1 552 ? -13.448 -14.351 41.378 1.00 78.44 552 THR A CA 1
ATOM 4616 C C . THR A 1 552 ? -14.896 -13.933 41.092 1.00 78.44 552 THR A C 1
ATOM 4618 O O . THR A 1 552 ? -15.667 -13.791 42.040 1.00 78.44 552 THR A O 1
ATOM 4621 N N . PRO A 1 553 ? -15.302 -13.743 39.826 1.00 81.50 553 PRO A N 1
ATOM 4622 C CA . PRO A 1 553 ? -16.569 -13.093 39.514 1.00 81.50 553 PRO A CA 1
ATOM 4623 C C . PRO A 1 553 ? -17.692 -14.093 39.196 1.00 81.50 553 PRO A C 1
ATOM 4625 O O . PRO A 1 553 ? -18.428 -13.870 38.240 1.00 81.50 553 PRO A O 1
ATOM 4628 N N . TYR A 1 554 ? -17.832 -15.213 39.916 1.00 89.06 554 TYR A N 1
ATOM 4629 C CA . TYR A 1 554 ? -18.909 -16.175 39.623 1.00 89.06 554 TYR A CA 1
ATOM 4630 C C . TYR A 1 554 ? -20.247 -15.704 40.188 1.00 89.06 554 TYR A C 1
ATOM 4632 O O . TYR A 1 554 ? -20.369 -15.379 41.367 1.00 89.06 554 TYR A O 1
ATOM 4640 N N . PHE A 1 555 ? -21.279 -15.703 39.345 1.00 89.94 555 PHE A N 1
ATOM 4641 C CA . PHE A 1 555 ? -22.587 -15.150 39.692 1.00 89.94 555 PHE A CA 1
ATOM 4642 C C . PHE A 1 555 ? -23.230 -15.850 40.895 1.00 89.94 555 PHE A C 1
ATOM 4644 O O . PHE A 1 555 ? -23.762 -15.188 41.783 1.00 89.94 555 PHE A O 1
ATOM 4651 N N . LYS A 1 556 ? -23.117 -17.179 40.961 1.00 89.25 556 LYS A N 1
ATOM 4652 C CA . LYS A 1 556 ? -23.640 -17.986 42.072 1.00 89.25 556 LYS A CA 1
ATOM 4653 C C . LYS A 1 556 ? -23.023 -17.660 43.437 1.00 89.25 556 LYS A C 1
ATOM 4655 O O . LYS A 1 556 ? -23.674 -17.876 44.450 1.00 89.25 556 LYS A O 1
ATOM 4660 N N . ASP A 1 557 ? -21.795 -17.142 43.466 1.00 89.88 557 ASP A N 1
ATOM 4661 C CA . ASP A 1 557 ? -21.102 -16.798 44.713 1.00 89.88 557 ASP A CA 1
ATOM 4662 C C . ASP A 1 557 ? -21.503 -15.390 45.193 1.00 89.88 557 ASP A C 1
ATOM 4664 O O . ASP A 1 557 ? -21.372 -15.049 46.374 1.00 89.88 557 ASP A O 1
ATOM 4668 N N . PHE A 1 558 ? -22.011 -14.572 44.266 1.00 90.62 558 PHE A N 1
ATOM 4669 C CA . PHE A 1 558 ? -22.348 -13.171 44.476 1.00 90.62 558 PHE A CA 1
ATOM 4670 C C . PHE A 1 558 ? -23.784 -12.945 44.962 1.00 90.62 558 PHE A C 1
ATOM 4672 O O . PHE A 1 558 ? -24.019 -12.031 45.754 1.00 90.62 558 PHE A O 1
ATOM 4679 N N . VAL A 1 559 ? -24.743 -13.773 44.540 1.00 90.94 559 VAL A N 1
ATOM 4680 C CA . VAL A 1 559 ? -26.154 -13.657 44.946 1.00 90.94 559 VAL A CA 1
ATOM 4681 C C . VAL A 1 559 ? -26.683 -14.950 45.560 1.00 90.94 559 VAL A C 1
ATOM 4683 O O . VAL A 1 559 ? -26.376 -16.054 45.119 1.00 90.94 559 VAL A O 1
ATOM 4686 N N . ASN A 1 560 ? -27.553 -14.801 46.549 1.00 89.75 560 ASN A N 1
ATOM 4687 C CA . ASN A 1 560 ? -28.416 -15.852 47.058 1.00 89.75 560 ASN A CA 1
ATOM 4688 C C . ASN A 1 560 ? -29.506 -16.150 46.006 1.00 89.75 560 ASN A C 1
ATOM 4690 O O . ASN A 1 560 ? -30.026 -15.235 45.373 1.00 89.75 560 ASN A O 1
ATOM 4694 N N . ASN A 1 561 ? -29.865 -17.422 45.805 1.00 87.25 561 ASN A N 1
ATOM 4695 C CA . ASN A 1 561 ? -30.934 -17.852 44.881 1.00 87.25 561 ASN A CA 1
ATOM 4696 C C . ASN A 1 561 ? -30.730 -17.458 43.402 1.00 87.25 561 ASN A C 1
ATOM 4698 O O . ASN A 1 561 ? -31.677 -17.102 42.696 1.00 87.25 561 ASN A O 1
ATOM 4702 N N . ALA A 1 562 ? -29.495 -17.563 42.908 1.00 88.44 562 ALA A N 1
ATOM 4703 C CA . ALA A 1 562 ? -29.124 -17.215 41.536 1.00 88.44 562 ALA A CA 1
ATOM 4704 C C . ALA A 1 562 ? -30.040 -17.852 40.456 1.00 88.44 562 ALA A C 1
ATOM 4706 O O . ALA A 1 562 ? -30.392 -17.190 39.477 1.00 88.44 562 ALA A O 1
ATOM 4707 N N . ASP A 1 563 ? -30.500 -19.093 40.661 1.00 85.75 563 ASP A N 1
ATOM 4708 C CA . ASP A 1 563 ? -31.434 -19.783 39.757 1.00 85.75 563 ASP A CA 1
ATOM 4709 C C . ASP A 1 563 ? -32.804 -19.091 39.649 1.00 85.75 563 ASP A C 1
ATOM 4711 O O . ASP A 1 563 ? -33.373 -18.997 38.560 1.00 85.75 563 ASP A O 1
ATOM 4715 N N . GLU A 1 564 ? -33.362 -18.606 40.762 1.00 85.75 564 GLU A N 1
ATOM 4716 C CA . GLU A 1 564 ? -34.669 -17.934 40.774 1.00 85.75 564 GLU A CA 1
ATOM 4717 C C . GLU A 1 564 ? -34.605 -16.580 40.077 1.00 85.75 564 GLU A C 1
ATOM 4719 O O . GLU A 1 564 ? -35.508 -16.230 39.313 1.00 85.75 564 GLU A O 1
ATOM 4724 N N . ILE A 1 565 ? -33.505 -15.850 40.281 1.00 86.69 565 ILE A N 1
ATOM 4725 C CA . ILE A 1 565 ? -33.254 -14.582 39.598 1.00 86.69 565 ILE A CA 1
ATOM 4726 C C . ILE A 1 565 ? -33.230 -14.819 38.089 1.00 86.69 565 ILE A C 1
ATOM 4728 O O . ILE A 1 565 ? -33.932 -14.122 37.360 1.00 86.69 565 ILE A O 1
ATOM 4732 N N . LEU A 1 566 ? -32.490 -15.831 37.625 1.00 85.25 566 LEU A N 1
ATOM 4733 C CA . LEU A 1 566 ? -32.317 -16.121 36.202 1.00 85.25 566 LEU A CA 1
ATOM 4734 C C . LEU A 1 566 ? -33.575 -16.639 35.504 1.00 85.25 566 LEU A C 1
ATOM 4736 O O . LEU A 1 566 ? -33.751 -16.349 34.323 1.00 85.25 566 LEU A O 1
ATOM 4740 N N . LYS A 1 567 ? -34.473 -17.345 36.205 1.00 83.00 567 LYS A N 1
ATOM 4741 C CA . LYS A 1 567 ? -35.769 -17.786 35.646 1.00 83.00 567 LYS A CA 1
ATOM 4742 C C . LYS A 1 567 ? -36.653 -16.628 35.180 1.00 83.00 567 LYS A C 1
ATOM 4744 O O . LYS A 1 567 ? -37.525 -16.838 34.341 1.00 83.00 567 LYS A O 1
ATOM 4749 N N . ARG A 1 568 ? -36.442 -15.420 35.715 1.00 82.69 568 ARG A N 1
ATOM 4750 C CA . ARG A 1 568 ? -37.148 -14.198 35.293 1.00 82.69 568 ARG A CA 1
ATOM 4751 C C . ARG A 1 568 ? -36.628 -13.644 33.957 1.00 82.69 568 ARG A C 1
ATOM 4753 O O . ARG A 1 568 ? -37.258 -12.758 33.387 1.00 82.69 568 ARG A O 1
ATOM 4760 N N . TYR A 1 569 ? -35.520 -14.184 33.449 1.00 78.19 569 TYR A N 1
ATOM 4761 C CA . TYR A 1 569 ? -34.865 -13.793 32.199 1.00 78.19 569 TYR A CA 1
ATOM 4762 C C . TYR A 1 569 ? -34.758 -14.990 31.228 1.00 78.19 569 TYR A C 1
ATOM 4764 O O . TYR A 1 569 ? -35.308 -16.061 31.475 1.00 78.19 569 TYR A O 1
ATOM 4772 N N . ASP A 1 570 ? -34.096 -14.806 30.077 1.00 68.75 570 ASP A N 1
ATOM 4773 C CA . ASP A 1 570 ? -34.077 -15.764 28.956 1.00 68.75 570 ASP A CA 1
ATOM 4774 C C . ASP A 1 570 ? -33.760 -17.222 29.366 1.00 68.75 570 ASP A C 1
ATOM 4776 O O . ASP A 1 570 ? -32.641 -17.559 29.769 1.00 68.75 570 ASP A O 1
ATOM 4780 N N . SER A 1 571 ? -34.755 -18.096 29.144 1.00 59.69 571 SER A N 1
ATOM 4781 C CA . SER A 1 571 ? -34.759 -19.544 29.415 1.00 59.69 571 SER A CA 1
ATOM 4782 C C . SER A 1 571 ? -33.536 -20.329 28.924 1.00 59.69 571 SER A C 1
ATOM 4784 O O . SER A 1 571 ? -33.162 -21.351 29.504 1.00 59.69 571 SER A O 1
ATOM 4786 N N . ASN A 1 572 ? -32.891 -19.875 27.847 1.00 66.31 572 ASN A N 1
ATOM 4787 C CA . ASN A 1 572 ? -31.763 -20.585 27.248 1.00 66.31 572 ASN A CA 1
ATOM 4788 C C . ASN A 1 572 ? -30.403 -20.176 27.825 1.00 66.31 572 ASN A C 1
ATOM 4790 O O . ASN A 1 572 ? -29.409 -20.885 27.619 1.00 66.31 572 ASN A O 1
ATOM 4794 N N . PHE A 1 573 ? -30.330 -19.046 28.531 1.00 66.12 573 PHE A N 1
ATOM 4795 C CA . PHE A 1 573 ? -29.066 -18.499 29.014 1.00 66.12 573 PHE A CA 1
ATOM 4796 C C . PHE A 1 573 ? -28.547 -19.240 30.256 1.00 66.12 573 PHE A C 1
ATOM 4798 O O . PHE A 1 573 ? -27.350 -19.520 30.330 1.00 66.12 573 PHE A O 1
ATOM 4805 N N . TYR A 1 574 ? -29.443 -19.656 31.159 1.00 66.88 574 TYR A N 1
ATOM 4806 C CA . TYR A 1 574 ? -29.112 -20.175 32.494 1.00 66.88 574 TYR A CA 1
ATOM 4807 C C . TYR A 1 574 ? -28.893 -21.695 32.606 1.00 66.88 574 TYR A C 1
ATOM 4809 O O . TYR A 1 574 ? -28.731 -22.202 33.710 1.00 66.88 574 TYR A O 1
ATOM 4817 N N . LYS A 1 575 ? -28.829 -22.452 31.497 1.00 69.56 575 LYS A N 1
ATOM 4818 C CA . LYS A 1 575 ? -28.611 -23.923 31.525 1.00 69.56 575 LYS A CA 1
ATOM 4819 C C . LYS A 1 575 ? -27.294 -24.380 32.190 1.00 69.56 575 LYS A C 1
ATOM 4821 O O . LYS A 1 575 ? -27.107 -25.578 32.363 1.00 69.56 575 LYS A O 1
ATOM 4826 N N . ASN A 1 576 ? -26.378 -23.467 32.518 1.00 75.44 576 ASN A N 1
ATOM 4827 C CA . ASN A 1 576 ? -25.128 -23.761 33.219 1.00 75.44 576 ASN A CA 1
ATOM 4828 C C . ASN A 1 576 ? -24.708 -22.560 34.087 1.00 75.44 576 ASN A C 1
ATOM 4830 O O . ASN A 1 576 ? -23.860 -21.763 33.682 1.00 75.44 576 ASN A O 1
ATOM 4834 N N . ILE A 1 577 ? -25.365 -22.405 35.239 1.00 80.00 577 ILE A N 1
ATOM 4835 C CA . ILE A 1 577 ? -25.175 -21.271 36.155 1.00 80.00 577 ILE A CA 1
ATOM 4836 C C . ILE A 1 577 ? -23.779 -21.229 36.785 1.00 80.00 577 ILE A C 1
ATOM 4838 O O . ILE A 1 577 ? -23.256 -20.147 37.039 1.00 80.00 577 ILE A O 1
ATOM 4842 N N . ASP A 1 578 ? -23.154 -22.395 36.971 1.00 82.38 578 ASP A N 1
ATOM 4843 C CA . ASP A 1 578 ? -21.834 -22.530 37.594 1.00 82.38 578 ASP A CA 1
ATOM 4844 C C . ASP A 1 578 ? -20.730 -21.799 36.826 1.00 82.38 578 ASP A C 1
ATOM 4846 O O . ASP A 1 578 ? -19.762 -21.351 37.434 1.00 82.38 578 ASP A O 1
ATOM 4850 N N . ASN A 1 579 ? -20.911 -21.631 35.513 1.00 82.56 579 ASN A N 1
ATOM 4851 C CA . ASN A 1 579 ? -19.937 -21.012 34.614 1.00 82.56 579 ASN A CA 1
ATOM 4852 C C . ASN A 1 579 ? -20.373 -19.605 34.166 1.00 82.56 579 ASN A C 1
ATOM 4854 O O . ASN A 1 579 ? -19.920 -19.104 33.125 1.00 82.56 579 ASN A O 1
ATOM 4858 N N . LEU A 1 580 ? -21.310 -18.986 34.891 1.00 86.94 580 LEU A N 1
ATOM 4859 C CA . LEU A 1 580 ? -21.690 -17.598 34.664 1.00 86.94 580 LEU A CA 1
ATOM 4860 C C . LEU A 1 580 ? -20.802 -16.685 35.495 1.00 86.94 580 LEU A C 1
ATOM 4862 O O . LEU A 1 580 ? -20.775 -16.760 36.724 1.00 86.94 580 LEU A O 1
ATOM 4866 N N . ILE A 1 581 ? -20.112 -15.793 34.796 1.00 87.50 581 ILE A N 1
ATOM 4867 C CA . ILE A 1 581 ? -19.362 -14.702 35.395 1.00 87.50 581 ILE A CA 1
ATOM 4868 C C . ILE A 1 581 ? -20.161 -13.403 35.290 1.00 87.50 581 ILE A C 1
ATOM 4870 O O . ILE A 1 581 ? -20.992 -13.246 34.388 1.00 87.50 581 ILE A O 1
ATOM 4874 N N . PHE A 1 582 ? -19.901 -12.459 36.188 1.00 88.19 582 PHE A N 1
ATOM 4875 C CA . PHE A 1 582 ? -20.527 -11.142 36.162 1.00 88.19 582 PHE A CA 1
ATOM 4876 C C . PHE A 1 582 ? -19.500 -10.011 36.062 1.00 88.19 582 PHE A C 1
ATOM 4878 O O . PHE A 1 582 ? -18.352 -10.137 36.478 1.00 88.19 582 PHE A O 1
ATOM 4885 N N . LEU A 1 583 ? -19.937 -8.886 35.504 1.00 86.38 583 LEU A N 1
ATOM 4886 C CA . LEU A 1 583 ? -19.319 -7.578 35.702 1.00 86.38 583 LEU A CA 1
ATOM 4887 C C . LEU A 1 583 ? -20.287 -6.724 36.511 1.00 86.38 583 LEU A C 1
ATOM 4889 O O . LEU A 1 583 ? -21.498 -6.786 36.281 1.00 86.38 583 LEU A O 1
ATOM 4893 N N . ILE A 1 584 ? -19.757 -5.923 37.428 1.00 88.38 584 ILE A N 1
ATOM 4894 C CA . ILE A 1 584 ? -20.553 -4.937 38.156 1.00 88.38 584 ILE A CA 1
ATOM 4895 C C . ILE A 1 584 ? -20.582 -3.639 37.369 1.00 88.38 584 ILE A C 1
ATOM 4897 O O . ILE A 1 584 ? -19.610 -3.274 36.713 1.00 88.38 584 ILE A O 1
ATOM 4901 N N . THR A 1 585 ? -21.717 -2.961 37.457 1.00 85.62 585 THR A N 1
ATOM 4902 C CA . THR A 1 585 ? -21.918 -1.572 37.061 1.00 85.62 585 THR A CA 1
ATOM 4903 C C . THR A 1 585 ? -22.624 -0.863 38.215 1.00 85.62 585 THR A C 1
ATOM 4905 O O . THR A 1 585 ? -23.205 -1.511 39.082 1.00 85.62 585 THR A O 1
ATOM 4908 N N . GLU A 1 586 ? -22.673 0.461 38.189 1.00 79.75 586 GLU A N 1
ATOM 4909 C CA . GLU A 1 586 ? -23.489 1.234 39.137 1.00 79.75 586 GLU A CA 1
ATOM 4910 C C . GLU A 1 586 ? -25.006 0.979 38.984 1.00 79.75 586 GLU A C 1
ATOM 4912 O O . GLU A 1 586 ? -25.784 1.191 39.908 1.00 79.75 586 GLU A O 1
ATOM 4917 N N . ALA A 1 587 ? -25.451 0.504 37.816 1.00 82.88 587 ALA A N 1
ATOM 4918 C CA . ALA A 1 587 ? -26.867 0.324 37.490 1.00 82.88 587 ALA A CA 1
ATOM 4919 C C . ALA A 1 587 ? -27.363 -1.129 37.649 1.00 82.88 587 ALA A C 1
ATOM 4921 O O . ALA A 1 587 ? -28.540 -1.407 37.406 1.00 82.88 587 ALA A O 1
ATOM 4922 N N . GLY A 1 588 ? -26.487 -2.069 38.015 1.00 86.56 588 GLY A N 1
ATOM 4923 C CA . GLY A 1 588 ? -26.778 -3.505 38.050 1.00 86.56 588 GLY A CA 1
ATOM 4924 C C . GLY A 1 588 ? -25.570 -4.359 37.667 1.00 86.56 588 GLY A C 1
ATOM 4925 O O . GLY A 1 588 ? -24.423 -3.934 37.807 1.00 86.56 588 GLY A O 1
ATOM 4926 N N . ILE A 1 589 ? -25.811 -5.561 37.144 1.00 88.19 589 ILE A N 1
ATOM 4927 C CA . ILE A 1 589 ? -24.748 -6.477 36.704 1.00 88.19 589 ILE A CA 1
ATOM 4928 C C . ILE A 1 589 ? -24.930 -6.924 35.258 1.00 88.19 589 ILE A C 1
ATOM 4930 O O . ILE A 1 589 ? -26.041 -7.028 34.740 1.00 88.19 589 ILE A O 1
ATOM 4934 N N . ILE A 1 590 ? -23.813 -7.252 34.618 1.00 85.12 590 ILE A N 1
ATOM 4935 C CA . ILE A 1 590 ? -23.776 -7.854 33.287 1.00 85.12 590 ILE A CA 1
ATOM 4936 C C . ILE A 1 590 ? -23.316 -9.295 33.446 1.00 85.12 590 ILE A C 1
ATOM 4938 O O . ILE A 1 590 ? -22.150 -9.545 33.748 1.00 85.12 590 ILE A O 1
ATOM 4942 N N . LEU A 1 591 ? -24.220 -10.242 33.220 1.00 85.38 591 LEU A N 1
ATOM 4943 C CA . LEU A 1 591 ? -23.904 -11.663 33.215 1.00 85.38 591 LEU A CA 1
ATOM 4944 C C . LEU A 1 591 ? -23.410 -12.115 31.856 1.00 85.38 591 LEU A C 1
ATOM 4946 O O . LEU A 1 591 ? -23.950 -11.727 30.821 1.00 85.38 591 LEU A O 1
ATOM 4950 N N . MET A 1 592 ? -22.420 -12.996 31.871 1.00 81.94 592 MET A N 1
ATOM 4951 C CA . MET A 1 592 ? -21.883 -13.640 30.684 1.00 81.94 592 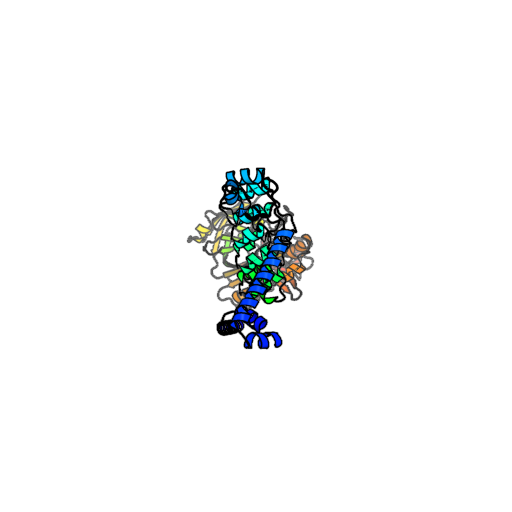MET A CA 1
ATOM 4952 C C . MET A 1 592 ? -21.364 -15.032 31.011 1.00 81.94 592 MET A C 1
ATOM 4954 O O . MET A 1 592 ? -21.077 -15.366 32.157 1.00 81.94 592 MET A O 1
ATOM 4958 N N . ARG A 1 593 ? -21.216 -15.858 29.982 1.00 79.12 593 ARG A N 1
ATOM 4959 C CA . ARG A 1 593 ? -20.489 -17.124 30.113 1.00 79.12 593 ARG A CA 1
ATOM 4960 C C . ARG A 1 593 ? -18.995 -16.837 30.259 1.00 79.12 593 ARG A C 1
ATOM 4962 O O . ARG A 1 593 ? -18.529 -15.836 29.729 1.00 79.12 593 ARG A O 1
ATOM 4969 N N . GLU A 1 594 ? -18.229 -17.739 30.867 1.00 73.06 594 GLU A N 1
ATOM 4970 C CA . GLU A 1 594 ? -16.762 -17.608 31.002 1.00 73.06 594 GLU A CA 1
ATOM 4971 C C . GLU A 1 594 ? -16.023 -17.255 29.700 1.00 73.06 594 GLU A C 1
ATOM 4973 O O . GLU A 1 594 ? -15.050 -16.511 29.711 1.00 73.06 594 GLU A O 1
ATOM 4978 N N . ARG A 1 595 ? -16.489 -17.762 28.550 1.00 67.75 595 ARG A N 1
ATOM 4979 C CA . ARG A 1 595 ? -15.899 -17.456 27.231 1.00 67.75 595 ARG A CA 1
ATOM 4980 C C . ARG A 1 595 ? -16.420 -16.150 26.606 1.00 67.75 595 ARG A C 1
ATOM 4982 O O . ARG A 1 595 ? -16.090 -15.837 25.466 1.00 67.75 595 ARG A O 1
ATOM 4989 N N . GLY A 1 596 ? -17.235 -15.393 27.340 1.00 60.78 596 GLY A N 1
ATOM 4990 C CA . GLY A 1 596 ? -17.718 -14.054 26.999 1.00 60.78 596 GLY A CA 1
ATOM 4991 C C . GLY A 1 596 ? -18.767 -13.983 25.887 1.00 60.78 596 GLY A C 1
ATOM 4992 O O . GLY A 1 596 ? -19.051 -12.887 25.413 1.00 60.78 596 GLY A O 1
ATOM 4993 N N . GLU A 1 597 ? -19.323 -15.117 25.449 1.00 60.38 597 GLU A N 1
ATOM 4994 C CA . GLU A 1 597 ? -20.365 -15.162 24.416 1.00 60.38 597 GLU A CA 1
ATOM 4995 C C . GLU A 1 597 ? -21.752 -14.951 25.040 1.00 60.38 597 GLU A C 1
ATOM 4997 O O . GLU A 1 597 ? -22.148 -15.729 25.915 1.00 60.38 597 GLU A O 1
ATOM 5002 N N . LYS A 1 598 ? -22.501 -13.963 24.521 1.00 64.06 598 LYS A N 1
ATOM 5003 C CA . LYS A 1 598 ? -23.848 -13.549 24.953 1.00 64.06 598 LYS A CA 1
ATOM 5004 C C . LYS A 1 598 ? -23.887 -12.951 26.362 1.00 64.06 598 LYS A C 1
ATOM 5006 O O . LYS A 1 598 ? -23.283 -13.471 27.301 1.00 64.06 598 LYS A O 1
ATOM 5011 N N . LYS A 1 599 ? -24.655 -11.871 26.514 1.00 74.62 599 LYS A N 1
ATOM 5012 C CA . LYS A 1 599 ? -24.783 -11.131 27.772 1.00 74.62 599 LYS A CA 1
ATOM 5013 C C . LYS A 1 599 ? -26.226 -10.947 28.181 1.00 74.62 599 LYS A C 1
ATOM 5015 O O . LYS A 1 599 ? -27.109 -10.846 27.333 1.00 74.62 599 LYS A O 1
ATOM 5020 N N . LEU A 1 600 ? -26.423 -10.846 29.485 1.00 80.81 600 LEU A N 1
ATOM 5021 C CA . LEU A 1 600 ? -27.686 -10.477 30.092 1.00 80.81 600 LEU A CA 1
ATOM 5022 C C . LEU A 1 600 ? -27.428 -9.358 31.099 1.00 80.81 600 LEU A C 1
ATOM 5024 O O . LEU A 1 600 ? -26.660 -9.545 32.040 1.00 80.81 600 LEU A O 1
ATOM 5028 N N . PHE A 1 601 ? -28.054 -8.201 30.897 1.00 83.44 601 PHE A N 1
ATOM 5029 C CA . PHE A 1 601 ? -28.053 -7.143 31.901 1.00 83.44 601 PHE A CA 1
ATOM 5030 C C . PHE A 1 601 ? -29.174 -7.396 32.900 1.00 83.44 601 PHE A C 1
ATOM 5032 O O . PHE A 1 601 ? -30.327 -7.571 32.504 1.00 83.44 601 PHE A O 1
ATOM 5039 N N . ILE A 1 602 ? -28.823 -7.410 34.179 1.00 85.94 602 ILE A N 1
ATOM 5040 C CA . ILE A 1 602 ? -29.762 -7.530 35.285 1.00 85.94 602 ILE A CA 1
ATOM 5041 C C . ILE A 1 602 ? -29.692 -6.227 36.071 1.00 85.94 602 ILE A C 1
ATOM 5043 O O . ILE A 1 602 ? -28.630 -5.864 36.581 1.00 85.94 602 ILE A O 1
ATOM 5047 N N . ALA A 1 603 ? -30.814 -5.511 36.123 1.00 85.19 603 ALA A N 1
ATOM 5048 C CA . ALA A 1 603 ? -30.883 -4.214 36.776 1.00 85.19 603 ALA A CA 1
ATOM 5049 C C . ALA A 1 603 ? -30.670 -4.352 38.288 1.00 85.19 603 ALA A C 1
ATOM 5051 O O . ALA A 1 603 ? -31.027 -5.364 38.890 1.00 85.19 603 ALA A O 1
ATOM 5052 N N . LEU A 1 604 ? -30.117 -3.305 38.901 1.00 86.38 604 LEU A N 1
ATOM 5053 C CA . LEU A 1 604 ? -29.829 -3.238 40.333 1.00 86.38 604 LEU A CA 1
ATOM 5054 C C . LEU A 1 604 ? -31.037 -3.627 41.196 1.00 86.38 604 LEU A C 1
ATOM 5056 O O . LEU A 1 604 ? -30.906 -4.415 42.132 1.00 86.38 604 LEU A O 1
ATOM 5060 N N . ASP A 1 605 ? -32.220 -3.120 40.846 1.00 85.25 605 ASP A N 1
ATOM 5061 C CA . ASP A 1 605 ? -33.458 -3.378 41.588 1.00 85.25 605 ASP A CA 1
ATOM 5062 C C . ASP A 1 605 ? -33.866 -4.852 41.609 1.00 85.25 605 ASP A C 1
ATOM 5064 O O . ASP A 1 605 ? -34.506 -5.290 42.560 1.00 85.25 605 ASP A O 1
ATOM 5068 N N . ASP A 1 606 ? -33.461 -5.629 40.604 1.00 85.50 606 ASP A N 1
ATOM 5069 C CA . ASP A 1 606 ? -33.836 -7.037 40.486 1.00 85.50 606 ASP A CA 1
ATOM 5070 C C . ASP A 1 606 ? -32.943 -7.959 41.340 1.00 85.50 606 ASP A C 1
ATOM 5072 O O . ASP A 1 606 ? -33.317 -9.109 41.611 1.00 85.50 606 ASP A O 1
ATOM 5076 N N . ILE A 1 607 ? -31.770 -7.467 41.767 1.00 87.94 607 ILE A N 1
ATOM 5077 C CA . ILE A 1 607 ? -30.738 -8.257 42.462 1.00 87.94 607 ILE A CA 1
ATOM 5078 C C . ILE A 1 607 ? -30.402 -7.772 43.864 1.00 87.94 607 ILE A C 1
ATOM 5080 O O . ILE A 1 607 ? -29.984 -8.608 44.660 1.00 87.94 607 ILE A O 1
ATOM 5084 N N . LYS A 1 608 ? -30.571 -6.481 44.180 1.00 88.00 608 LYS A N 1
ATOM 5085 C CA . LYS A 1 608 ? -30.040 -5.861 45.410 1.00 88.00 608 LYS A CA 1
ATOM 5086 C C . LYS A 1 608 ? -30.397 -6.624 46.690 1.00 88.00 608 LYS A C 1
ATOM 5088 O O . LYS A 1 608 ? -29.524 -6.885 47.512 1.00 88.00 608 LYS A O 1
ATOM 5093 N N . ASP A 1 609 ? -31.639 -7.094 46.798 1.00 89.44 609 ASP A N 1
ATOM 5094 C CA . ASP A 1 609 ? -32.136 -7.802 47.986 1.00 89.44 609 ASP A CA 1
ATOM 5095 C C . ASP A 1 609 ? -31.605 -9.239 48.108 1.00 89.44 609 ASP A C 1
ATOM 5097 O O . ASP A 1 609 ? -31.672 -9.850 49.174 1.00 89.44 609 ASP A O 1
ATOM 5101 N N . ASN A 1 610 ? -31.059 -9.788 47.023 1.00 91.19 610 ASN A N 1
ATOM 5102 C CA . ASN A 1 610 ? -30.529 -11.145 46.966 1.00 91.19 610 ASN A CA 1
ATOM 5103 C C . ASN A 1 610 ? -29.005 -11.194 47.101 1.00 91.19 610 ASN A C 1
ATOM 5105 O O . ASN A 1 610 ? -28.437 -12.279 47.063 1.00 91.19 610 ASN A O 1
ATOM 5109 N N . ILE A 1 611 ? -28.310 -10.070 47.260 1.00 91.31 611 ILE A N 1
ATOM 5110 C CA . ILE A 1 611 ? -26.844 -10.071 47.284 1.00 91.31 611 ILE A CA 1
ATOM 5111 C C . ILE A 1 611 ? -26.310 -10.793 48.518 1.00 91.31 611 ILE A C 1
ATOM 5113 O O . ILE A 1 611 ? -26.775 -10.609 49.647 1.00 91.31 611 ILE A O 1
ATOM 5117 N N . ASN A 1 612 ? -25.295 -11.626 48.298 1.00 92.06 612 ASN A N 1
ATOM 5118 C CA . ASN A 1 612 ? -24.572 -12.280 49.370 1.00 92.06 612 ASN A CA 1
ATOM 5119 C C . ASN A 1 612 ? -23.789 -11.223 50.160 1.00 92.06 612 ASN A C 1
ATOM 5121 O O . ASN A 1 612 ? -22.747 -10.741 49.719 1.00 92.06 612 ASN A O 1
ATOM 5125 N N . LYS A 1 613 ? -24.273 -10.880 51.358 1.00 90.75 613 LYS A N 1
ATOM 5126 C CA . LYS A 1 613 ? -23.648 -9.868 52.225 1.00 90.75 613 LYS A CA 1
ATOM 5127 C C . LYS A 1 613 ? -22.197 -10.196 52.600 1.00 90.75 613 LYS A C 1
ATOM 5129 O O . LYS A 1 613 ? -21.434 -9.276 52.877 1.00 90.75 613 LYS A O 1
ATOM 5134 N N . GLY A 1 614 ? -21.811 -11.475 52.582 1.00 89.31 614 GLY A N 1
ATOM 5135 C CA . GLY A 1 614 ? -20.435 -11.916 52.829 1.00 89.31 614 GLY A CA 1
ATOM 5136 C C . GLY A 1 614 ? -19.494 -11.752 51.631 1.00 89.31 614 GLY A C 1
ATOM 5137 O O . GLY A 1 614 ? -18.285 -11.916 51.782 1.00 89.31 614 GLY A O 1
ATOM 5138 N N . HIS A 1 615 ? -20.018 -11.440 50.445 1.00 90.94 615 HIS A N 1
ATOM 5139 C CA . HIS A 1 615 ? -19.204 -11.216 49.258 1.00 90.94 615 HIS A CA 1
ATOM 5140 C C . HIS A 1 615 ? -18.477 -9.867 49.343 1.00 90.94 615 HIS A C 1
ATOM 5142 O O . HIS A 1 615 ? -19.064 -8.878 49.771 1.00 90.94 615 HIS A O 1
ATOM 5148 N N . TYR A 1 616 ? -17.224 -9.797 48.873 1.00 89.06 616 TYR A N 1
ATOM 5149 C CA . TYR A 1 616 ? -16.414 -8.567 48.923 1.00 89.06 616 TYR A CA 1
ATOM 5150 C C . TYR A 1 616 ? -17.138 -7.360 48.312 1.00 89.06 616 TYR A C 1
ATOM 5152 O O . TYR A 1 616 ? -17.066 -6.267 48.847 1.00 89.06 616 TYR A O 1
ATOM 5160 N N . LEU A 1 617 ? -17.861 -7.568 47.209 1.00 90.06 617 LEU A N 1
ATOM 5161 C CA . LEU A 1 617 ? -18.561 -6.516 46.460 1.00 90.06 617 LEU A CA 1
ATOM 5162 C C . LEU A 1 617 ? -19.927 -6.124 47.051 1.00 90.06 617 LEU A C 1
ATOM 5164 O O . LEU A 1 617 ? -20.620 -5.306 46.456 1.00 90.06 617 LEU A O 1
ATOM 5168 N N . SER A 1 618 ? -20.341 -6.690 48.191 1.00 88.75 618 SER A N 1
ATOM 5169 C CA . SER A 1 618 ? -21.653 -6.393 48.786 1.00 88.75 618 SER A CA 1
ATOM 5170 C C . SER A 1 618 ? -21.812 -4.922 49.182 1.00 88.75 618 SER A C 1
ATOM 5172 O O . SER A 1 618 ? -22.924 -4.404 49.153 1.00 88.75 618 SER A O 1
ATOM 5174 N N . TYR A 1 619 ? -20.709 -4.225 49.483 1.00 88.62 619 TYR A N 1
ATOM 5175 C CA . TYR A 1 619 ? -20.733 -2.806 49.853 1.00 88.62 619 TYR A CA 1
ATOM 5176 C C . TYR A 1 619 ? -21.246 -1.880 48.746 1.00 88.62 619 TYR A C 1
ATOM 5178 O O . TYR A 1 619 ? -21.698 -0.789 49.064 1.00 88.62 619 TYR A O 1
ATOM 5186 N N . LEU A 1 620 ? -21.182 -2.303 47.479 1.00 85.56 620 LEU A N 1
ATOM 5187 C CA . LEU A 1 620 ? -21.636 -1.516 46.326 1.00 85.56 620 LEU A CA 1
ATOM 5188 C C . LEU A 1 620 ? -23.162 -1.432 46.211 1.00 85.56 620 LEU A C 1
ATOM 5190 O O . LEU A 1 620 ? -23.683 -0.709 45.369 1.00 85.56 620 LEU A O 1
ATOM 5194 N N . PHE A 1 621 ? -23.871 -2.206 47.029 1.00 82.06 621 PHE A N 1
ATOM 5195 C CA . PHE A 1 621 ? -25.319 -2.374 46.969 1.00 82.06 621 PHE A CA 1
ATOM 5196 C C . PHE A 1 621 ? -26.005 -2.020 48.291 1.00 82.06 621 PHE A C 1
ATOM 5198 O O . PHE A 1 621 ? -27.201 -2.269 48.448 1.00 82.06 621 PHE A O 1
ATOM 5205 N N . ASN A 1 622 ? -25.233 -1.466 49.228 1.00 73.81 622 ASN A N 1
ATOM 5206 C CA . ASN A 1 622 ? -25.722 -0.817 50.439 1.00 73.81 622 ASN A CA 1
ATOM 5207 C C . ASN A 1 622 ? -25.878 0.676 50.166 1.00 73.81 622 ASN A C 1
ATOM 5209 O O . ASN A 1 622 ? -26.854 1.252 50.693 1.00 73.81 622 ASN A O 1
#

pLDDT: mean 75.15, std 17.88, range [27.95, 97.88]